Protein AF-A0A8J1JM68-F1 (afdb_monomer)

Structure (mmCIF, N/CA/C/O backbone):
data_AF-A0A8J1JM68-F1
#
_entry.id   AF-A0A8J1JM68-F1
#
loop_
_atom_site.group_PDB
_atom_site.id
_atom_site.type_symbol
_atom_site.label_atom_id
_atom_site.label_alt_id
_atom_site.label_comp_id
_atom_site.label_asym_id
_atom_site.label_entity_id
_atom_site.label_seq_id
_atom_site.pdbx_PDB_ins_code
_atom_site.Cartn_x
_atom_site.Cartn_y
_atom_site.Cartn_z
_atom_site.occupancy
_atom_site.B_iso_or_equiv
_atom_site.auth_seq_id
_atom_site.auth_comp_id
_atom_site.auth_asym_id
_atom_site.auth_atom_id
_atom_site.pdbx_PDB_model_num
ATOM 1 N N . MET A 1 1 ? 37.276 41.367 -34.168 1.00 34.41 1 MET A N 1
ATOM 2 C CA . MET A 1 1 ? 36.410 40.207 -34.480 1.00 34.41 1 MET A CA 1
ATOM 3 C C . MET A 1 1 ? 36.538 39.206 -33.337 1.00 34.41 1 MET A C 1
ATOM 5 O O . MET A 1 1 ? 37.478 39.345 -32.572 1.00 34.41 1 MET A O 1
ATOM 9 N N . GLU A 1 2 ? 35.587 38.279 -33.214 1.00 30.56 2 GLU A N 1
ATOM 10 C CA . GLU A 1 2 ? 35.645 37.039 -32.412 1.00 30.56 2 GLU A CA 1
ATOM 11 C C . GLU A 1 2 ? 36.206 37.086 -30.972 1.00 30.56 2 GLU A C 1
ATOM 13 O O . GLU A 1 2 ? 37.404 36.999 -30.726 1.00 30.56 2 GLU A O 1
ATOM 18 N N . LEU A 1 3 ? 35.290 37.050 -29.997 1.00 27.73 3 LEU A N 1
ATOM 19 C CA . LEU A 1 3 ? 35.532 36.457 -28.677 1.00 27.73 3 LEU A CA 1
ATOM 20 C C . LEU A 1 3 ? 34.772 35.124 -28.616 1.00 27.73 3 LEU A C 1
ATOM 22 O O . LEU A 1 3 ? 33.545 35.110 -28.499 1.00 27.73 3 LEU A O 1
ATOM 26 N N . SER A 1 4 ? 35.478 33.997 -28.736 1.00 30.62 4 SER A N 1
ATOM 27 C CA . SER A 1 4 ? 34.846 32.671 -28.769 1.00 30.62 4 SER A CA 1
ATOM 28 C C . SER A 1 4 ? 34.343 32.239 -27.387 1.00 30.62 4 SER A C 1
ATOM 30 O O . SER A 1 4 ? 35.092 32.262 -26.407 1.00 30.62 4 SER A O 1
ATOM 32 N N . LYS A 1 5 ? 33.095 31.765 -27.305 1.00 36.97 5 LYS A N 1
ATOM 33 C CA . LYS A 1 5 ? 32.506 31.235 -26.065 1.00 36.97 5 LYS A CA 1
ATOM 34 C C . LYS A 1 5 ? 33.021 29.820 -25.777 1.00 36.97 5 LYS A C 1
ATOM 36 O O . LYS A 1 5 ? 32.527 28.862 -26.368 1.00 36.97 5 LYS A O 1
ATOM 41 N N . LYS A 1 6 ? 33.935 29.659 -24.814 1.00 31.00 6 LYS A N 1
ATOM 42 C CA . LYS A 1 6 ? 34.198 28.339 -24.213 1.00 31.00 6 LYS A CA 1
ATOM 43 C C . LYS A 1 6 ? 32.986 27.912 -23.376 1.00 31.00 6 LYS A C 1
ATOM 45 O O . LYS A 1 6 ? 32.763 28.451 -22.296 1.00 31.00 6 LYS A O 1
ATOM 50 N N . ARG A 1 7 ? 32.205 26.947 -23.872 1.00 34.69 7 ARG A N 1
ATOM 51 C CA . ARG A 1 7 ? 31.270 26.171 -23.042 1.00 34.69 7 ARG A CA 1
ATOM 52 C C . ARG A 1 7 ? 32.082 25.163 -22.227 1.00 34.69 7 ARG A C 1
ATOM 54 O O . ARG A 1 7 ? 32.843 24.399 -22.809 1.00 34.69 7 ARG A O 1
ATOM 61 N N . SER A 1 8 ? 31.900 25.139 -20.911 1.00 31.80 8 SER A N 1
ATOM 62 C CA . SER A 1 8 ? 32.364 24.037 -20.067 1.00 31.80 8 SER A CA 1
ATOM 63 C C . SER A 1 8 ? 31.453 22.826 -20.276 1.00 31.80 8 SER A C 1
ATOM 65 O O . SER A 1 8 ? 30.280 22.870 -19.900 1.00 31.80 8 SER A O 1
ATOM 67 N N . LEU A 1 9 ? 31.978 21.766 -20.887 1.00 33.72 9 LEU A N 1
ATOM 68 C CA . LEU A 1 9 ? 31.332 20.452 -20.901 1.00 33.72 9 LEU A CA 1
ATOM 69 C C . LEU A 1 9 ? 31.456 19.794 -19.518 1.00 33.72 9 LEU A C 1
ATOM 71 O O . LEU A 1 9 ? 32.364 20.111 -18.749 1.00 33.72 9 LEU A O 1
ATOM 75 N N . SER A 1 10 ? 30.530 18.894 -19.188 1.00 36.53 10 SER A N 1
ATOM 76 C CA . SER A 1 10 ? 30.582 18.119 -17.946 1.00 36.53 10 SER A CA 1
ATOM 77 C C . SER A 1 10 ? 31.661 17.024 -18.019 1.00 36.53 10 SER A C 1
ATOM 79 O O . SER A 1 10 ? 31.859 16.456 -19.097 1.00 36.53 10 SER A O 1
ATOM 81 N N . PRO A 1 11 ? 32.305 16.642 -16.893 1.00 36.22 11 PRO A N 1
ATOM 82 C CA . PRO A 1 11 ? 33.374 15.630 -16.881 1.00 36.22 11 PRO A CA 1
ATOM 83 C C . PRO A 1 11 ? 32.988 14.252 -17.446 1.00 36.22 11 PRO A C 1
ATOM 85 O O . PRO A 1 11 ? 33.855 13.460 -17.796 1.00 36.22 11 PRO A O 1
ATOM 88 N N . SER A 1 12 ? 31.690 13.963 -17.558 1.00 46.84 12 SER A N 1
ATOM 89 C CA . SER A 1 12 ? 31.149 12.742 -18.161 1.00 46.84 12 SER A CA 1
ATOM 90 C C . SER A 1 12 ? 31.400 12.606 -19.670 1.00 46.84 12 SER A C 1
ATOM 92 O O . SER A 1 12 ? 31.451 11.482 -20.165 1.00 46.84 12 SER A O 1
ATOM 94 N N . GLY A 1 13 ? 31.555 13.713 -20.408 1.00 38.09 13 GLY A N 1
ATOM 95 C CA . GLY A 1 13 ? 31.673 13.683 -21.872 1.00 38.09 13 GLY A CA 1
ATOM 96 C C . GLY A 1 13 ? 33.022 13.151 -22.360 1.00 38.09 13 GLY A C 1
ATOM 97 O O . GLY A 1 13 ? 33.080 12.185 -23.117 1.00 38.09 13 GLY A O 1
ATOM 98 N N . GLU A 1 14 ? 34.118 13.744 -21.882 1.00 40.75 14 GLU A N 1
ATOM 99 C CA . GLU A 1 14 ? 35.478 13.436 -22.358 1.00 40.75 14 GLU A CA 1
ATOM 100 C C . GLU A 1 14 ? 35.908 11.988 -22.062 1.00 40.75 14 GLU A C 1
ATOM 102 O O . GLU A 1 14 ? 36.698 11.407 -22.807 1.00 40.75 14 GLU A O 1
ATOM 107 N N . VAL A 1 15 ? 35.359 11.372 -21.009 1.00 41.03 15 VAL A N 1
ATOM 108 C CA . VAL A 1 15 ? 35.621 9.967 -20.655 1.00 41.03 15 VAL A CA 1
ATOM 109 C C . VAL A 1 15 ? 35.006 9.006 -21.680 1.00 41.03 15 VAL A C 1
ATOM 111 O O . VAL A 1 15 ? 35.623 7.997 -22.022 1.00 41.03 15 VAL A O 1
ATOM 114 N N . LEU A 1 16 ? 33.815 9.322 -22.198 1.00 41.31 16 LEU A N 1
ATOM 115 C CA . LEU A 1 16 ? 33.038 8.438 -23.072 1.00 41.31 16 LEU A CA 1
ATOM 116 C C . LEU A 1 16 ? 33.595 8.342 -24.497 1.00 41.31 16 LEU A C 1
ATOM 118 O O . LEU A 1 16 ? 33.501 7.278 -25.106 1.00 41.31 16 LEU A O 1
ATOM 122 N N . ASP A 1 17 ? 34.198 9.412 -25.017 1.00 41.56 17 ASP A N 1
ATOM 123 C CA . ASP A 1 17 ? 34.850 9.381 -26.332 1.00 41.56 17 ASP A CA 1
ATOM 124 C C . ASP A 1 17 ? 36.299 8.884 -26.248 1.00 41.56 17 ASP A C 1
ATOM 126 O O . ASP A 1 17 ? 36.725 8.091 -27.090 1.00 41.56 17 ASP A O 1
ATOM 130 N N . ARG A 1 18 ? 37.032 9.216 -25.176 1.00 40.16 18 ARG A N 1
ATOM 131 C CA . ARG A 1 18 ? 38.382 8.674 -24.941 1.00 40.16 18 ARG A CA 1
ATOM 132 C C . ARG A 1 18 ? 38.364 7.153 -24.745 1.00 40.16 18 ARG A C 1
ATOM 134 O O . ARG A 1 18 ? 39.246 6.463 -25.243 1.00 40.16 18 ARG A O 1
ATOM 141 N N . ALA A 1 19 ? 37.332 6.605 -24.100 1.00 40.00 19 ALA A N 1
ATOM 142 C CA . ALA A 1 19 ? 37.150 5.157 -23.968 1.00 40.00 19 ALA A CA 1
ATOM 143 C C . ALA A 1 19 ? 36.856 4.427 -25.299 1.00 40.00 19 ALA A C 1
ATOM 145 O O . ALA A 1 19 ? 36.976 3.202 -25.348 1.00 40.00 19 ALA A O 1
ATOM 146 N N . LYS A 1 20 ? 36.478 5.147 -26.369 1.00 43.84 20 LYS A N 1
ATOM 147 C CA . LYS A 1 20 ? 36.274 4.568 -27.707 1.00 43.84 20 LYS A CA 1
ATOM 148 C C . LYS A 1 20 ? 37.578 4.517 -28.500 1.00 43.84 20 LYS A C 1
ATOM 150 O O . LYS A 1 20 ? 37.916 3.448 -28.995 1.00 43.84 20 LYS A O 1
ATOM 155 N N . SER A 1 21 ? 38.342 5.614 -28.563 1.00 42.78 21 SER A N 1
ATOM 156 C CA . SER A 1 21 ? 39.571 5.662 -29.377 1.00 42.78 21 SER A CA 1
ATOM 157 C C . SER A 1 21 ? 40.635 4.657 -28.916 1.00 42.78 21 SER A C 1
ATOM 159 O O . SER A 1 21 ? 41.275 4.013 -29.738 1.00 42.78 21 SER A O 1
ATOM 161 N N . PHE A 1 22 ? 40.777 4.440 -27.603 1.00 41.09 22 PHE A N 1
ATOM 162 C CA . PHE A 1 22 ? 41.753 3.484 -27.054 1.00 41.09 22 PHE A CA 1
ATOM 163 C C . PHE A 1 22 ? 41.473 2.004 -27.387 1.00 41.09 22 PHE A C 1
ATOM 165 O O . PHE A 1 22 ? 42.316 1.156 -27.101 1.00 41.09 22 PHE A O 1
ATOM 172 N N . ARG A 1 23 ? 40.321 1.664 -27.985 1.00 46.53 23 ARG A N 1
ATOM 173 C CA . ARG A 1 23 ? 40.004 0.285 -28.401 1.00 46.53 23 ARG A CA 1
ATOM 174 C C . ARG A 1 23 ? 40.509 -0.094 -29.793 1.00 46.53 23 ARG A C 1
ATOM 176 O O . ARG A 1 23 ? 40.486 -1.280 -30.108 1.00 46.53 23 ARG A O 1
ATOM 183 N N . GLU A 1 24 ? 40.946 0.866 -30.604 1.00 50.75 24 GLU A N 1
ATOM 184 C CA . GLU A 1 24 ? 41.305 0.619 -32.010 1.00 50.75 24 GLU A CA 1
ATOM 185 C C . GLU A 1 24 ? 42.816 0.401 -32.227 1.00 50.75 24 GLU A C 1
ATOM 187 O O . GLU A 1 24 ? 43.200 -0.187 -33.235 1.00 50.75 24 GLU A O 1
ATOM 192 N N . GLU A 1 25 ? 43.676 0.800 -31.278 1.00 48.47 25 GLU A N 1
ATOM 193 C CA . GLU A 1 25 ? 45.142 0.780 -31.459 1.00 48.47 25 GLU A CA 1
ATOM 194 C C . GLU A 1 25 ? 45.855 -0.492 -30.945 1.00 48.47 25 GLU A C 1
ATOM 196 O O . GLU A 1 25 ? 46.865 -0.889 -31.522 1.00 48.47 25 GLU A O 1
ATOM 201 N N . GLU A 1 26 ? 45.351 -1.178 -29.906 1.00 52.53 26 GLU A N 1
ATOM 202 C CA . GLU A 1 26 ? 45.971 -2.413 -29.376 1.00 52.53 26 GLU A CA 1
ATOM 203 C C . GLU A 1 26 ? 44.945 -3.511 -28.993 1.00 52.53 26 GLU A C 1
ATOM 205 O O . GLU A 1 26 ? 44.492 -3.580 -27.843 1.00 52.53 26 GLU A O 1
ATOM 210 N N . PRO A 1 27 ? 44.609 -4.439 -29.915 1.00 51.12 27 PRO A N 1
ATOM 211 C CA . PRO A 1 27 ? 43.614 -5.491 -29.667 1.00 51.12 27 PRO A CA 1
ATOM 212 C C . PRO A 1 27 ? 44.109 -6.673 -28.808 1.00 51.12 27 PRO A C 1
ATOM 214 O O . PRO A 1 27 ? 43.288 -7.465 -28.358 1.00 51.12 27 PRO A O 1
ATOM 217 N N . ASN A 1 28 ? 45.422 -6.801 -28.564 1.00 51.03 28 ASN A N 1
ATOM 218 C CA . ASN A 1 28 ? 46.037 -7.946 -27.863 1.00 51.03 28 ASN A CA 1
ATOM 219 C C . ASN A 1 28 ? 46.548 -7.635 -26.437 1.00 51.03 28 ASN A C 1
ATOM 221 O O . ASN A 1 28 ? 47.227 -8.472 -25.839 1.00 51.03 28 ASN A O 1
ATOM 225 N N . LYS A 1 29 ? 46.255 -6.456 -25.873 1.00 52.03 29 LYS A N 1
ATOM 226 C CA . LYS A 1 29 ? 46.596 -6.138 -24.473 1.00 52.03 29 LYS A CA 1
ATOM 227 C C . LYS A 1 29 ? 45.585 -6.779 -23.515 1.00 52.03 29 LYS A C 1
ATOM 229 O O . LYS A 1 29 ? 44.379 -6.665 -23.733 1.00 52.03 29 LYS A O 1
ATOM 234 N N . ASP A 1 30 ? 46.052 -7.380 -22.418 1.00 57.25 30 ASP A N 1
ATOM 235 C CA . ASP A 1 30 ? 45.157 -7.778 -21.324 1.00 57.25 30 ASP A CA 1
ATOM 236 C C . ASP A 1 30 ? 44.741 -6.546 -20.507 1.00 57.25 30 ASP A C 1
ATOM 238 O O . ASP A 1 30 ? 45.384 -6.127 -19.541 1.00 57.25 30 ASP A O 1
ATOM 242 N N . TRP A 1 31 ? 43.626 -5.955 -20.923 1.00 53.69 31 TRP A N 1
ATOM 243 C CA . TRP A 1 31 ? 43.023 -4.799 -20.273 1.00 53.69 31 TRP A CA 1
ATOM 244 C C . TRP A 1 31 ? 42.438 -5.100 -18.882 1.00 53.69 31 TRP A C 1
ATOM 246 O O . TRP A 1 31 ? 42.029 -4.156 -18.206 1.00 53.69 31 TRP A O 1
ATOM 256 N N . SER A 1 32 ? 42.391 -6.362 -18.426 1.00 49.78 32 SER A N 1
ATOM 257 C CA . SER A 1 32 ? 41.919 -6.691 -17.074 1.00 49.78 32 SER A CA 1
ATOM 258 C C . SER A 1 32 ? 42.922 -6.244 -16.004 1.00 49.78 32 SER A C 1
ATOM 260 O O . SER A 1 32 ? 42.560 -5.452 -15.135 1.00 49.78 32 SER A O 1
ATOM 262 N N . GLN A 1 33 ? 44.198 -6.631 -16.127 1.00 49.81 33 GLN A N 1
ATOM 263 C CA . GLN A 1 33 ? 45.254 -6.251 -15.179 1.00 49.81 33 GLN A CA 1
ATOM 264 C C . GLN A 1 33 ? 45.482 -4.735 -15.131 1.00 49.81 33 GLN A C 1
ATOM 266 O O . GLN A 1 33 ? 45.579 -4.159 -14.046 1.00 49.81 33 GLN A O 1
ATOM 271 N N . VAL A 1 34 ? 45.506 -4.075 -16.297 1.00 52.59 34 VAL A N 1
ATOM 272 C CA . VAL A 1 34 ? 45.654 -2.611 -16.391 1.00 52.59 34 VAL A CA 1
ATOM 273 C C . VAL A 1 34 ? 44.511 -1.910 -15.652 1.00 52.59 34 VAL A C 1
ATOM 275 O O . VAL A 1 34 ? 44.743 -0.999 -14.861 1.00 52.59 34 VAL A O 1
ATOM 278 N N . ARG A 1 35 ? 43.271 -2.377 -15.852 1.00 51.91 35 ARG A N 1
ATOM 279 C CA . ARG A 1 35 ? 42.089 -1.811 -15.196 1.00 51.91 35 ARG A CA 1
ATOM 280 C C . ARG A 1 35 ? 42.085 -2.055 -13.686 1.00 51.91 35 ARG A C 1
ATOM 282 O O . ARG A 1 35 ? 41.678 -1.157 -12.960 1.00 51.91 35 ARG A O 1
ATOM 289 N N . SER A 1 36 ? 42.562 -3.203 -13.201 1.00 51.00 36 SER A N 1
ATOM 290 C CA . SER A 1 36 ? 42.725 -3.445 -11.759 1.00 51.00 36 SER A CA 1
ATOM 291 C C . SER A 1 36 ? 43.700 -2.452 -11.116 1.00 51.00 36 SER A C 1
ATOM 293 O O . SER A 1 36 ? 43.362 -1.849 -10.102 1.00 51.00 36 SER A O 1
ATOM 295 N N . GLN A 1 37 ? 44.858 -2.194 -11.735 1.00 49.19 37 GLN A N 1
ATOM 296 C CA . GLN A 1 37 ? 45.831 -1.225 -11.205 1.00 49.19 37 GLN A CA 1
ATOM 297 C C . GLN A 1 37 ? 45.323 0.230 -11.264 1.00 49.19 37 GLN A C 1
ATOM 299 O O . GLN A 1 37 ? 45.579 1.015 -10.346 1.00 49.19 37 GLN A O 1
ATOM 304 N N . GLU A 1 38 ? 44.552 0.601 -12.294 1.00 51.16 38 GLU A N 1
ATOM 305 C CA . GLU A 1 38 ? 43.854 1.899 -12.342 1.00 51.16 38 GLU A CA 1
ATOM 306 C C . GLU A 1 38 ? 42.727 2.029 -11.299 1.00 51.16 38 GLU A C 1
ATOM 308 O O . GLU A 1 38 ? 42.410 3.147 -10.888 1.00 51.16 38 GLU A O 1
ATOM 313 N N . ILE A 1 39 ? 42.116 0.919 -10.868 1.00 53.41 39 ILE A N 1
ATOM 314 C CA . ILE A 1 39 ? 41.112 0.905 -9.793 1.00 53.41 39 ILE A CA 1
ATOM 315 C C . ILE A 1 39 ? 41.795 1.093 -8.436 1.00 53.41 39 ILE A C 1
ATOM 317 O O . ILE A 1 39 ? 41.465 2.050 -7.743 1.00 53.41 39 ILE A O 1
ATOM 321 N N . GLU A 1 40 ? 42.798 0.278 -8.091 1.00 58.00 40 GLU A N 1
ATOM 322 C CA . GLU A 1 40 ? 43.514 0.372 -6.804 1.00 58.00 40 GLU A CA 1
ATOM 323 C C . GLU A 1 40 ? 44.103 1.777 -6.568 1.00 58.00 40 GLU A C 1
ATOM 325 O O . GLU A 1 40 ? 43.973 2.358 -5.487 1.00 58.00 40 GLU A O 1
ATOM 330 N N . THR A 1 41 ? 44.703 2.375 -7.604 1.00 55.06 41 THR A N 1
ATOM 331 C CA . THR A 1 41 ? 45.259 3.737 -7.521 1.00 55.06 41 THR A CA 1
ATOM 332 C C . THR A 1 41 ? 44.186 4.828 -7.422 1.00 55.06 41 THR A C 1
ATOM 334 O O . THR A 1 41 ? 44.408 5.834 -6.742 1.00 55.06 41 THR A O 1
ATOM 337 N N . ARG A 1 42 ? 43.001 4.635 -8.021 1.00 56.19 42 ARG A N 1
ATOM 338 C CA . ARG A 1 42 ? 41.846 5.535 -7.845 1.00 56.19 42 ARG A CA 1
ATOM 339 C C . ARG A 1 42 ? 41.192 5.404 -6.476 1.00 56.19 42 ARG A C 1
ATOM 341 O O . ARG A 1 42 ? 40.813 6.421 -5.903 1.00 56.19 42 ARG A O 1
ATOM 348 N N . GLU A 1 43 ? 41.068 4.197 -5.937 1.00 55.00 43 GLU A N 1
ATOM 349 C CA . GLU A 1 43 ? 40.499 3.970 -4.606 1.00 55.00 43 GLU A CA 1
ATOM 350 C C . GLU A 1 43 ? 41.371 4.611 -3.521 1.00 55.00 43 GLU A C 1
ATOM 352 O O . GLU A 1 43 ? 40.854 5.350 -2.681 1.00 55.00 43 GLU A O 1
ATOM 357 N N . ALA A 1 44 ? 42.696 4.452 -3.604 1.00 55.91 44 ALA A N 1
ATOM 358 C CA . ALA A 1 44 ? 43.639 5.123 -2.709 1.00 55.91 44 ALA A CA 1
ATOM 359 C C . ALA A 1 44 ? 43.555 6.665 -2.786 1.00 55.91 44 ALA A C 1
ATOM 361 O O . ALA A 1 44 ? 43.617 7.346 -1.756 1.00 55.91 44 ALA A O 1
ATOM 362 N N . ALA A 1 45 ? 43.380 7.230 -3.987 1.00 54.19 45 ALA A N 1
ATOM 363 C CA . ALA A 1 45 ? 43.200 8.671 -4.175 1.00 54.19 45 ALA A CA 1
ATOM 364 C C . ALA A 1 45 ? 41.861 9.167 -3.592 1.00 54.19 45 ALA A C 1
ATOM 366 O O . ALA A 1 45 ? 41.843 10.113 -2.799 1.00 54.19 45 ALA A O 1
ATOM 367 N N . ASN A 1 46 ? 40.758 8.485 -3.915 1.00 59.56 46 ASN A N 1
ATOM 368 C CA . ASN A 1 46 ? 39.415 8.823 -3.440 1.00 59.56 46 ASN A CA 1
ATOM 369 C C . ASN A 1 46 ? 39.311 8.737 -1.909 1.00 59.56 46 ASN A C 1
ATOM 371 O O . ASN A 1 46 ? 38.721 9.622 -1.292 1.00 59.56 46 ASN A O 1
ATOM 375 N N . GLN A 1 47 ? 39.922 7.732 -1.269 1.00 55.72 47 GLN A N 1
ATOM 376 C CA . GLN A 1 47 ? 39.950 7.626 0.196 1.00 55.72 47 GLN A CA 1
ATOM 377 C C . GLN A 1 47 ? 40.683 8.811 0.848 1.00 55.72 47 GLN A C 1
ATOM 379 O O . GLN A 1 47 ? 40.208 9.356 1.848 1.00 55.72 47 GLN A O 1
ATOM 384 N N . GLN A 1 48 ? 41.801 9.273 0.270 1.00 55.31 48 GLN A N 1
ATOM 385 C CA . GLN A 1 48 ? 42.485 10.471 0.770 1.00 55.31 48 GLN A CA 1
ATOM 386 C C . GLN A 1 48 ? 41.664 11.755 0.598 1.00 55.31 48 GLN A C 1
ATOM 388 O O . GLN A 1 48 ? 41.787 12.656 1.429 1.00 55.31 48 GLN A O 1
ATOM 393 N N . GLU A 1 49 ? 40.880 11.886 -0.472 1.00 57.94 49 GLU A N 1
ATOM 394 C CA . GLU A 1 49 ? 40.064 13.081 -0.720 1.00 57.94 49 GLU A CA 1
ATOM 395 C C . GLU A 1 49 ? 38.763 13.081 0.104 1.00 57.94 49 GLU A C 1
ATOM 397 O O . GLU A 1 49 ? 38.404 14.116 0.675 1.00 57.94 49 GLU A O 1
ATOM 402 N N . SER A 1 50 ? 38.138 11.912 0.292 1.00 54.00 50 SER A N 1
ATOM 403 C CA . SER A 1 50 ? 36.990 11.707 1.193 1.00 54.00 50 SER A CA 1
ATOM 404 C C . SER A 1 50 ? 37.349 12.051 2.641 1.00 54.00 50 SER A C 1
ATOM 406 O O . SER A 1 50 ? 36.696 12.879 3.268 1.00 54.00 50 SER A O 1
ATOM 408 N N . CYS A 1 51 ? 38.464 11.524 3.157 1.00 55.94 51 CYS A N 1
ATOM 409 C CA . CYS A 1 51 ? 38.922 11.824 4.518 1.00 55.94 51 CYS A CA 1
ATOM 410 C C . CYS A 1 51 ? 39.193 13.334 4.727 1.00 55.94 51 CYS A C 1
ATOM 412 O O . CYS A 1 51 ? 38.838 13.910 5.758 1.00 55.94 51 CYS A O 1
ATOM 414 N N . LYS A 1 52 ? 39.742 14.026 3.715 1.00 57.12 52 LYS A N 1
ATOM 415 C CA . LYS A 1 52 ? 39.962 15.488 3.751 1.00 57.12 52 LYS A CA 1
ATOM 416 C C . LYS A 1 52 ? 38.660 16.298 3.692 1.00 57.12 52 LYS A C 1
ATOM 418 O O . LYS A 1 52 ? 38.622 17.395 4.252 1.00 57.12 52 LYS A O 1
ATOM 423 N N . THR A 1 53 ? 37.611 15.798 3.035 1.00 60.41 53 THR A N 1
ATOM 424 C CA . THR A 1 53 ? 36.295 16.460 2.989 1.00 60.41 53 THR A CA 1
ATOM 425 C C . THR A 1 53 ? 35.492 16.207 4.263 1.00 60.41 53 THR A C 1
ATOM 427 O O . THR A 1 53 ? 35.053 17.172 4.883 1.00 60.41 53 THR A O 1
ATOM 430 N N . GLU A 1 54 ? 35.420 14.970 4.757 1.00 60.56 54 GLU A N 1
ATOM 431 C CA . GLU A 1 54 ? 34.783 14.639 6.043 1.00 60.56 54 GLU A CA 1
ATOM 432 C C . GLU A 1 54 ? 35.367 15.449 7.209 1.00 60.56 54 GLU A C 1
ATOM 434 O O . GLU A 1 54 ? 34.628 16.030 8.010 1.00 60.56 54 GLU A O 1
ATOM 439 N N . GLN A 1 55 ? 36.698 15.566 7.284 1.00 56.47 55 GLN A N 1
ATOM 440 C CA . GLN A 1 55 ? 37.362 16.352 8.326 1.00 56.47 55 GLN A CA 1
ATOM 441 C C . GLN A 1 55 ? 37.022 17.852 8.236 1.00 56.47 55 GLN A C 1
ATOM 443 O O . GLN A 1 55 ? 37.014 18.550 9.254 1.00 56.47 55 GLN A O 1
ATOM 448 N N . LYS A 1 56 ? 36.722 18.365 7.038 1.00 62.84 56 LYS A N 1
ATOM 449 C CA . LYS A 1 56 ? 36.320 19.759 6.803 1.00 62.84 56 LYS A CA 1
ATOM 450 C C . LYS A 1 56 ? 34.854 19.986 7.183 1.00 62.84 56 LYS A C 1
ATOM 452 O O . LYS A 1 56 ? 34.558 20.947 7.894 1.00 62.84 56 LYS A O 1
ATOM 457 N N . ASP A 1 57 ? 33.973 19.067 6.805 1.00 66.38 57 ASP A N 1
ATOM 458 C CA . ASP A 1 57 ? 32.535 19.145 7.074 1.00 66.38 57 ASP A CA 1
ATOM 459 C C . ASP A 1 57 ? 32.214 18.952 8.563 1.00 66.38 57 ASP A C 1
ATOM 461 O O . ASP A 1 57 ? 31.387 19.679 9.114 1.00 66.38 57 ASP A O 1
ATOM 465 N N . GLN A 1 58 ? 32.935 18.076 9.274 1.00 57.12 58 GLN A N 1
ATOM 466 C CA . GLN A 1 58 ? 32.840 17.995 10.739 1.00 57.12 58 GLN A CA 1
ATOM 467 C C . GLN A 1 58 ? 33.186 19.336 11.413 1.00 57.12 58 GLN A C 1
ATOM 469 O O . GLN A 1 58 ? 32.514 19.746 12.362 1.00 57.12 58 GLN A O 1
ATOM 474 N N . ASN A 1 59 ? 34.188 20.062 10.904 1.00 63.66 59 ASN A N 1
ATOM 475 C CA . ASN A 1 59 ? 34.563 21.379 11.424 1.00 63.66 59 ASN A CA 1
ATOM 476 C C . ASN A 1 59 ? 33.524 22.473 11.097 1.00 63.66 59 ASN A C 1
ATOM 478 O O . ASN A 1 59 ? 33.306 23.362 11.923 1.00 63.66 59 ASN A O 1
ATOM 482 N N . GLU A 1 60 ? 32.844 22.407 9.949 1.00 67.31 60 GLU A N 1
ATOM 483 C CA . GLU A 1 60 ? 31.674 23.252 9.641 1.00 67.31 60 GLU A CA 1
ATOM 484 C C . GLU A 1 60 ? 30.494 22.957 10.588 1.00 67.31 60 GLU A C 1
ATOM 486 O O . GLU A 1 60 ? 29.910 23.878 11.162 1.00 67.31 60 GLU A O 1
ATOM 491 N N . ILE A 1 61 ? 30.178 21.679 10.826 1.00 68.62 61 ILE A N 1
ATOM 492 C CA . ILE A 1 61 ? 29.086 21.249 11.718 1.00 68.62 61 ILE A CA 1
ATOM 493 C C . ILE A 1 61 ? 29.338 21.698 13.167 1.00 68.62 61 ILE A C 1
ATOM 495 O O . ILE A 1 61 ? 28.429 22.207 13.825 1.00 68.62 61 ILE A O 1
ATOM 499 N N . ILE A 1 62 ? 30.575 21.574 13.664 1.00 69.12 62 ILE A N 1
ATOM 500 C CA . ILE A 1 62 ? 30.957 22.038 15.010 1.00 69.12 62 ILE A CA 1
ATOM 501 C C . ILE A 1 62 ? 30.846 23.568 15.129 1.00 69.12 62 ILE A C 1
ATOM 503 O O . ILE A 1 62 ? 30.445 24.070 16.182 1.00 69.12 62 ILE A O 1
ATOM 507 N N . LYS A 1 63 ? 31.151 24.327 14.065 1.00 70.50 63 LYS A N 1
ATOM 508 C CA . LYS A 1 63 ? 30.921 25.782 14.043 1.00 70.50 63 LYS A CA 1
ATOM 509 C C . LYS A 1 63 ? 29.431 26.123 14.076 1.00 70.50 63 LYS A C 1
ATOM 511 O O . LYS A 1 63 ? 29.053 26.965 14.885 1.00 70.50 63 LYS A O 1
ATOM 516 N N . ARG A 1 64 ? 28.601 25.461 13.257 1.00 68.94 64 ARG A N 1
ATOM 517 C CA . ARG A 1 64 ? 27.149 25.717 13.192 1.00 68.94 64 ARG A CA 1
ATOM 518 C C . ARG A 1 64 ? 26.437 25.438 14.511 1.00 68.94 64 ARG A C 1
ATOM 520 O O . ARG A 1 64 ? 25.743 26.324 15.005 1.00 68.94 64 ARG A O 1
ATOM 527 N N . ARG A 1 65 ? 26.721 24.305 15.164 1.00 66.94 65 ARG A N 1
ATOM 528 C CA . ARG A 1 65 ? 26.182 24.020 16.509 1.00 66.94 65 ARG A CA 1
ATOM 529 C C . ARG A 1 65 ? 26.538 25.117 17.519 1.00 66.94 65 ARG A C 1
ATOM 531 O O . ARG A 1 65 ? 25.674 25.571 18.256 1.00 66.94 65 ARG A O 1
ATOM 538 N N . ARG A 1 66 ? 27.773 25.633 17.486 1.00 64.25 66 ARG A N 1
ATOM 539 C CA . ARG A 1 66 ? 28.225 26.735 18.362 1.00 64.25 66 ARG A CA 1
ATOM 540 C C . ARG A 1 66 ? 27.621 28.112 18.040 1.00 64.25 66 ARG A C 1
ATOM 542 O O . ARG A 1 66 ? 27.778 29.023 18.859 1.00 64.25 66 ARG A O 1
ATOM 549 N N . SER A 1 67 ? 26.974 28.302 16.887 1.00 65.38 67 SER A N 1
ATOM 550 C CA . SER A 1 67 ? 26.101 29.460 16.625 1.00 65.38 67 SER A CA 1
ATOM 551 C C . SER A 1 67 ? 24.656 29.181 17.046 1.00 65.38 67 SER A C 1
ATOM 553 O O . SER A 1 67 ? 24.096 29.978 17.793 1.00 65.38 67 SER A O 1
ATOM 555 N N . GLU A 1 68 ? 24.105 28.021 16.681 1.00 68.31 68 GLU A N 1
ATOM 556 C CA . GLU A 1 68 ? 22.736 27.590 17.013 1.00 68.31 68 GLU A CA 1
ATOM 557 C C . GLU A 1 68 ? 22.499 27.555 18.539 1.00 68.31 68 GLU A C 1
ATOM 559 O O . GLU A 1 68 ? 21.482 28.038 19.038 1.00 68.31 68 GLU A O 1
ATOM 564 N N . GLU A 1 69 ? 23.474 27.068 19.316 1.00 68.00 69 GLU A N 1
ATOM 565 C CA . GLU A 1 69 ? 23.439 27.078 20.785 1.00 68.00 69 GLU A CA 1
ATOM 566 C C . GLU A 1 69 ? 23.304 28.505 21.347 1.00 68.00 69 GLU A C 1
ATOM 568 O O . GLU A 1 69 ? 22.476 28.741 22.235 1.00 68.00 69 GLU A O 1
ATOM 573 N N . LYS A 1 70 ? 24.064 29.465 20.795 1.00 65.94 70 LYS A N 1
ATOM 574 C CA . LYS A 1 70 ? 24.068 30.881 21.211 1.00 65.94 70 LYS A CA 1
ATOM 575 C C . LYS A 1 70 ? 22.792 31.614 20.814 1.00 65.94 70 LYS A C 1
ATOM 577 O O . LYS A 1 70 ? 22.307 32.440 21.587 1.00 65.94 70 LYS A O 1
ATOM 582 N N . GLU A 1 71 ? 22.240 31.313 19.643 1.00 65.06 71 GLU A N 1
ATOM 583 C CA . GLU A 1 71 ? 20.931 31.827 19.241 1.00 65.06 71 GLU A CA 1
ATOM 584 C C . GLU A 1 71 ? 19.848 31.285 20.179 1.00 65.06 71 GLU A C 1
ATOM 586 O O . GLU A 1 71 ? 19.108 32.080 20.756 1.00 65.06 71 GLU A O 1
ATOM 591 N N . SER A 1 72 ? 19.861 29.983 20.499 1.00 60.44 72 SER A N 1
ATOM 592 C CA . SER A 1 72 ? 18.910 29.400 21.458 1.00 60.44 72 SER A CA 1
ATOM 593 C C . SER A 1 72 ? 19.005 30.016 22.863 1.00 60.44 72 SER A C 1
ATOM 595 O O . SER A 1 72 ? 17.993 30.130 23.555 1.00 60.44 72 SER A O 1
ATOM 597 N N . GLU A 1 73 ? 20.197 30.426 23.320 1.00 65.94 73 GLU A N 1
ATOM 598 C CA . GLU A 1 73 ? 20.339 31.162 24.582 1.00 65.94 73 GLU A CA 1
ATOM 599 C C . GLU A 1 73 ? 19.710 32.558 24.515 1.00 65.94 73 GLU A C 1
ATOM 601 O O . GLU A 1 73 ? 19.065 32.986 25.476 1.00 65.94 73 GLU A O 1
ATOM 606 N N . ASN A 1 74 ? 19.891 33.278 23.407 1.00 60.78 74 ASN A N 1
ATOM 607 C CA . ASN A 1 74 ? 19.314 34.609 23.219 1.00 60.78 74 ASN A CA 1
ATOM 608 C C . ASN A 1 74 ? 17.786 34.551 23.053 1.00 60.78 74 ASN A C 1
ATOM 610 O O . ASN A 1 74 ? 17.077 35.394 23.609 1.00 60.78 74 ASN A O 1
ATOM 614 N N . GLU A 1 75 ? 17.256 33.527 22.384 1.00 61.28 75 GLU A N 1
ATOM 615 C CA . GLU A 1 75 ? 15.815 33.260 22.306 1.00 61.28 75 GLU A CA 1
ATOM 616 C C . GLU A 1 75 ? 15.214 32.920 23.676 1.00 61.28 75 GLU A C 1
ATOM 618 O O . GLU A 1 75 ? 14.169 33.456 24.047 1.00 61.28 75 GLU A O 1
ATOM 623 N N . LYS A 1 76 ? 15.894 32.105 24.496 1.00 64.88 76 LYS A N 1
ATOM 624 C CA . LYS A 1 76 ? 15.464 31.835 25.881 1.00 64.88 76 LYS A CA 1
ATOM 625 C C . LYS A 1 76 ? 15.433 33.125 26.712 1.00 64.88 76 LYS A C 1
ATOM 627 O O . LYS A 1 76 ? 14.414 33.419 27.336 1.00 64.88 76 LYS A O 1
ATOM 632 N N . LYS A 1 77 ? 16.491 33.945 26.648 1.00 61.94 77 LYS A N 1
ATOM 633 C CA . LYS A 1 77 ? 16.595 35.235 27.365 1.00 61.94 77 LYS A CA 1
ATOM 634 C C . LYS A 1 77 ? 15.540 36.257 26.913 1.00 61.94 77 LYS A C 1
ATOM 636 O O . LYS A 1 77 ? 15.033 37.019 27.737 1.00 61.94 77 LYS A O 1
ATOM 641 N N . THR A 1 78 ? 15.171 36.288 25.632 1.00 57.72 78 THR A N 1
ATOM 642 C CA . THR A 1 78 ? 14.103 37.176 25.126 1.00 57.72 78 THR A CA 1
ATOM 643 C C . THR A 1 78 ? 12.703 36.649 25.454 1.00 57.72 78 THR A C 1
ATOM 645 O O . THR A 1 78 ? 11.859 37.426 25.903 1.00 57.72 78 THR A O 1
ATOM 648 N N . SER A 1 79 ? 12.468 35.338 25.346 1.00 62.66 79 SER A N 1
ATOM 649 C CA . SER A 1 79 ? 11.213 34.678 25.743 1.00 62.66 79 SER A CA 1
ATOM 650 C C . SER A 1 79 ? 10.911 34.835 27.239 1.00 62.66 79 SER A C 1
ATOM 652 O O . SER A 1 79 ? 9.776 35.126 27.625 1.00 62.66 79 SER A O 1
ATOM 654 N N . GLU A 1 80 ? 11.927 34.733 28.100 1.00 65.75 80 GLU A N 1
ATOM 655 C CA . GLU A 1 80 ? 11.777 34.933 29.544 1.00 65.75 80 GLU A CA 1
ATOM 656 C C . GLU A 1 80 ? 11.452 36.393 29.897 1.00 65.75 80 GLU A C 1
ATOM 658 O O . GLU A 1 80 ? 10.484 36.651 30.616 1.00 65.75 80 GLU A O 1
ATOM 663 N N . ASN A 1 81 ? 12.146 37.364 29.291 1.00 59.66 81 ASN A N 1
ATOM 664 C CA . ASN A 1 81 ? 11.780 38.782 29.396 1.00 59.66 81 ASN A CA 1
ATOM 665 C C . ASN A 1 81 ? 10.352 39.065 28.881 1.00 59.66 81 ASN A C 1
ATOM 667 O O . ASN A 1 81 ? 9.630 39.879 29.463 1.00 59.66 81 ASN A O 1
ATOM 671 N N . GLY A 1 82 ? 9.910 38.365 27.831 1.00 60.62 82 GLY A N 1
ATOM 672 C CA . GLY A 1 82 ? 8.531 38.404 27.338 1.00 60.62 82 GLY A CA 1
ATOM 673 C C . GLY A 1 82 ? 7.516 37.897 28.369 1.00 60.62 82 GLY A C 1
ATOM 674 O O . GLY A 1 82 ? 6.520 38.570 28.638 1.00 60.62 82 GLY A O 1
ATOM 675 N N . ARG A 1 83 ? 7.793 36.758 29.019 1.00 63.28 83 ARG A N 1
ATOM 676 C CA . ARG A 1 83 ? 6.959 36.203 30.105 1.00 63.28 83 ARG A CA 1
ATOM 677 C C . ARG A 1 83 ? 6.899 37.123 31.327 1.00 63.28 83 ARG A C 1
ATOM 679 O O . ARG A 1 83 ? 5.824 37.283 31.902 1.00 63.28 83 ARG A O 1
ATOM 686 N N . ILE A 1 84 ? 8.012 37.762 31.694 1.00 65.31 84 ILE A N 1
ATOM 687 C CA . ILE A 1 84 ? 8.069 38.742 32.792 1.00 65.31 84 ILE A CA 1
ATOM 688 C C . ILE A 1 84 ? 7.215 39.977 32.462 1.00 65.31 84 ILE A C 1
ATOM 690 O O . ILE A 1 84 ? 6.428 40.415 33.303 1.00 65.31 84 ILE A O 1
ATOM 694 N N . LYS A 1 85 ? 7.286 40.501 31.226 1.00 60.91 85 LYS A N 1
ATOM 695 C CA . LYS A 1 85 ? 6.381 41.572 30.768 1.00 60.91 85 LYS A CA 1
ATOM 696 C C . LYS A 1 85 ? 4.911 41.142 30.795 1.00 60.91 85 LYS A C 1
ATOM 698 O O . LYS A 1 85 ? 4.091 41.903 31.299 1.00 60.91 85 LYS A O 1
ATOM 703 N N . LYS A 1 86 ? 4.574 39.939 30.310 1.00 63.59 86 LYS A N 1
ATOM 704 C CA . LYS A 1 86 ? 3.182 39.450 30.274 1.00 63.59 86 LYS A CA 1
ATOM 705 C C . LYS A 1 86 ? 2.577 39.357 31.679 1.00 63.59 86 LYS A C 1
ATOM 707 O O . LYS A 1 86 ? 1.552 39.985 31.918 1.00 63.59 86 LYS A O 1
ATOM 712 N N . ARG A 1 87 ? 3.281 38.727 32.630 1.00 65.44 87 ARG A N 1
ATOM 713 C CA . ARG A 1 87 ? 2.851 38.641 34.041 1.00 65.44 87 ARG A CA 1
ATOM 714 C C . ARG A 1 87 ? 2.656 40.007 34.700 1.00 65.44 87 ARG A C 1
ATOM 716 O O . ARG A 1 87 ? 1.767 40.165 35.531 1.00 65.44 87 ARG A O 1
ATOM 723 N N . ARG A 1 88 ? 3.473 41.003 34.336 1.00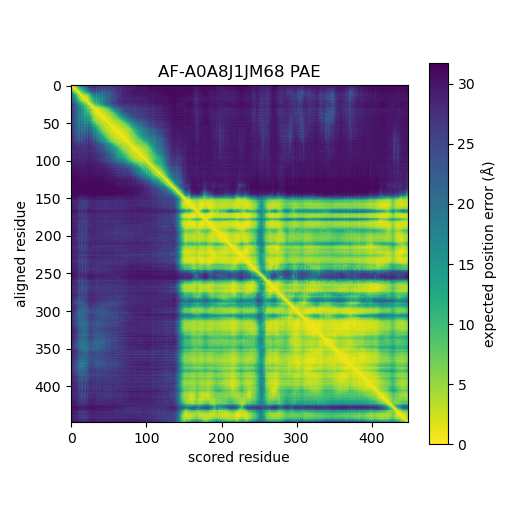 63.47 88 ARG A N 1
ATOM 724 C CA . ARG A 1 88 ? 3.329 42.377 34.840 1.00 63.47 88 ARG A CA 1
ATOM 725 C C . ARG A 1 88 ? 2.071 43.070 34.304 1.00 63.47 88 ARG A C 1
ATOM 727 O O . ARG A 1 88 ? 1.469 43.827 35.051 1.00 63.47 88 ARG A O 1
ATOM 734 N N . ILE A 1 89 ? 1.675 42.798 33.060 1.00 65.38 89 ILE A N 1
ATOM 735 C CA . ILE A 1 89 ? 0.433 43.316 32.461 1.00 65.38 89 ILE A CA 1
ATOM 736 C C . ILE A 1 89 ? -0.787 42.591 33.050 1.00 65.38 89 ILE A C 1
ATOM 738 O O . ILE A 1 89 ? -1.745 43.239 33.458 1.00 65.38 89 ILE A O 1
ATOM 742 N N . GLU A 1 90 ? -0.729 41.263 33.173 1.00 62.97 90 GLU A N 1
ATOM 743 C CA . GLU A 1 90 ? -1.785 40.443 33.788 1.00 62.97 90 GLU A CA 1
ATOM 744 C C . GLU A 1 90 ? -2.074 40.904 35.231 1.00 62.97 90 GLU A C 1
ATOM 746 O O . GLU A 1 90 ? -3.212 41.235 35.555 1.00 62.97 90 GLU A O 1
ATOM 751 N N . GLY A 1 91 ? -1.034 41.088 36.054 1.00 65.44 91 GLY A N 1
ATOM 752 C CA . GLY A 1 91 ? -1.150 41.629 37.418 1.00 65.44 91 GLY A CA 1
ATOM 753 C C . GLY A 1 91 ? -1.440 43.139 37.528 1.00 65.44 91 GLY A C 1
ATOM 754 O O . GLY A 1 91 ? -1.466 43.672 38.644 1.00 65.44 91 GLY A O 1
ATOM 755 N N . GLN A 1 92 ? -1.625 43.846 36.405 1.00 61.25 92 GLN A N 1
ATOM 756 C CA . GLN A 1 92 ? -2.235 45.183 36.365 1.00 61.25 92 GLN A CA 1
ATOM 757 C C . GLN A 1 92 ? -3.732 45.076 36.041 1.00 61.25 92 GLN A C 1
ATOM 759 O O . GLN A 1 92 ? -4.540 45.628 36.786 1.00 61.25 92 GLN A O 1
ATOM 764 N N . LEU A 1 93 ? -4.101 44.279 35.033 1.00 56.25 93 LEU A N 1
ATOM 765 C CA . LEU A 1 93 ? -5.497 44.023 34.654 1.00 56.25 93 LEU A CA 1
ATOM 766 C C . LEU A 1 93 ? -6.314 43.415 35.810 1.00 56.25 93 LEU A C 1
ATOM 768 O O . LEU A 1 93 ? -7.420 43.872 36.085 1.00 56.25 93 LEU A O 1
ATOM 772 N N . GLU A 1 94 ? -5.752 42.461 36.562 1.00 60.47 94 GLU A N 1
ATOM 773 C CA . GLU A 1 94 ? -6.405 41.891 37.758 1.00 60.47 94 GLU A CA 1
ATOM 774 C C . GLU A 1 94 ? -6.699 42.936 38.851 1.00 60.47 94 GLU A C 1
ATOM 776 O O . GLU A 1 94 ? -7.624 42.759 39.645 1.00 60.47 94 GLU A O 1
ATOM 781 N N . LYS A 1 95 ? -5.929 44.032 38.918 1.00 59.91 95 LYS A N 1
ATOM 782 C CA . LYS A 1 95 ? -6.166 45.117 39.885 1.00 59.91 95 LYS A CA 1
ATOM 783 C C . LYS A 1 95 ? -7.253 46.068 39.407 1.00 59.91 95 LYS A C 1
ATOM 785 O O . LYS A 1 95 ? -8.083 46.471 40.217 1.00 59.91 95 LYS A O 1
ATOM 790 N N . GLU A 1 96 ? -7.262 46.383 38.115 1.00 57.41 96 GLU A N 1
ATOM 791 C CA . GLU A 1 96 ? -8.295 47.206 37.482 1.00 57.41 96 GLU A CA 1
ATOM 792 C C . GLU A 1 96 ? -9.671 46.520 37.597 1.00 57.41 96 GLU A C 1
ATOM 794 O O . GLU A 1 96 ? -10.623 47.121 38.103 1.00 57.41 96 GLU A O 1
ATOM 799 N N . GLU A 1 97 ? -9.747 45.217 37.305 1.00 55.59 97 GLU A N 1
ATOM 800 C CA . GLU A 1 97 ? -10.976 44.421 37.439 1.00 55.59 97 GLU A CA 1
ATOM 801 C C . GLU A 1 97 ? -11.468 44.314 38.905 1.00 55.59 97 GLU A C 1
ATOM 803 O O . GLU A 1 97 ? -12.672 44.298 39.172 1.00 55.59 97 GLU A O 1
ATOM 808 N N . GLN A 1 98 ? -10.558 44.293 39.890 1.00 55.72 98 GLN A N 1
ATOM 809 C CA . GLN A 1 98 ? -10.923 44.344 41.316 1.00 55.72 98 GLN A CA 1
ATOM 810 C C . GLN A 1 98 ? -11.437 45.723 41.761 1.00 55.72 98 GLN A C 1
ATOM 812 O O . GLN A 1 98 ? -12.277 45.790 42.663 1.00 55.72 98 GLN A O 1
ATOM 817 N N . THR A 1 99 ? -10.987 46.819 41.141 1.00 54.81 99 THR A N 1
ATOM 818 C CA . THR A 1 99 ? -11.584 48.147 41.371 1.00 54.81 99 THR A CA 1
ATOM 819 C C . THR A 1 99 ? -12.966 48.289 40.732 1.00 54.81 99 THR A C 1
ATOM 821 O O . THR A 1 99 ? -13.863 48.819 41.386 1.00 54.81 99 THR A O 1
ATOM 824 N N . GLU A 1 100 ? -13.190 47.755 39.526 1.00 53.66 100 GLU A N 1
ATOM 825 C CA . GLU A 1 100 ? -14.511 47.792 38.873 1.00 53.66 100 GLU A CA 1
ATOM 826 C C . GLU A 1 100 ? -15.561 46.915 39.571 1.00 53.66 100 GLU A C 1
ATOM 828 O O . GLU A 1 100 ? -16.743 47.262 39.613 1.00 53.66 100 GLU A O 1
ATOM 833 N N . LYS A 1 101 ? -15.157 45.790 40.174 1.00 53.47 101 LYS A N 1
ATOM 834 C CA . LYS A 1 101 ? -16.082 44.958 40.963 1.00 53.47 101 LYS A CA 1
ATOM 835 C C . LYS A 1 101 ? -16.576 45.697 42.212 1.00 53.47 101 LYS A C 1
ATOM 837 O O . LYS A 1 101 ? -17.775 45.678 42.483 1.00 53.47 101 LYS A O 1
ATOM 842 N N . LYS A 1 102 ? -15.703 46.441 42.904 1.00 51.47 102 LYS A N 1
ATOM 843 C CA . LYS A 1 102 ? -16.085 47.238 44.086 1.00 51.47 102 LYS A CA 1
ATOM 844 C C . LYS A 1 102 ? -17.051 48.382 43.771 1.00 51.47 102 LYS A C 1
ATOM 846 O O . LYS A 1 102 ? -17.974 48.607 44.545 1.00 51.47 102 LYS A O 1
ATOM 851 N N . THR A 1 103 ? -16.894 49.080 42.645 1.00 50.88 103 THR A N 1
ATOM 852 C CA . THR A 1 103 ? -17.811 50.178 42.276 1.00 50.88 103 THR A CA 1
ATOM 853 C C . THR A 1 103 ? -19.200 49.693 41.847 1.00 50.88 103 THR A C 1
ATOM 855 O O . THR A 1 103 ? -20.171 50.439 41.972 1.00 50.88 103 THR A O 1
ATOM 858 N N . ASN A 1 104 ? -19.330 48.444 41.386 1.00 49.84 104 ASN A N 1
ATOM 859 C CA . ASN A 1 104 ? -20.613 47.874 40.964 1.00 49.84 104 ASN A CA 1
ATOM 860 C C . ASN A 1 104 ? -21.473 47.316 42.117 1.00 49.84 104 ASN A C 1
ATOM 862 O O . ASN A 1 104 ? -22.702 47.302 42.000 1.00 49.84 104 ASN A O 1
ATOM 866 N N . GLU A 1 105 ? -20.883 46.885 43.238 1.00 49.19 105 GLU A N 1
ATOM 867 C CA . GLU A 1 105 ? -21.658 46.349 44.373 1.00 49.19 105 GLU A CA 1
ATOM 868 C C . GLU A 1 105 ? -22.456 47.440 45.113 1.00 49.19 105 GLU A C 1
ATOM 870 O O . GLU A 1 105 ? -23.652 47.253 45.368 1.00 49.19 105 GLU A O 1
ATOM 875 N N . ASP A 1 106 ? -21.863 48.620 45.338 1.00 47.25 106 ASP A N 1
ATOM 876 C CA . ASP A 1 106 ? -22.538 49.786 45.945 1.00 47.25 106 ASP A CA 1
ATOM 877 C C . ASP A 1 106 ? -23.758 50.268 45.134 1.00 47.25 106 ASP A C 1
ATOM 879 O O . ASP A 1 106 ? -24.748 50.760 45.690 1.00 47.25 106 ASP A O 1
ATOM 883 N N . GLY A 1 107 ? -23.728 50.097 43.808 1.00 47.94 107 GLY A N 1
ATOM 884 C CA . GLY A 1 107 ? -24.856 50.415 42.930 1.00 47.94 107 GLY A CA 1
ATOM 885 C C . GLY A 1 107 ? -26.037 49.448 43.077 1.00 47.94 107 GLY A C 1
ATOM 886 O O . GLY A 1 107 ? -27.192 49.841 42.886 1.00 47.94 107 GLY A O 1
ATOM 887 N N . ARG A 1 108 ? -25.780 48.185 43.441 1.00 44.53 108 ARG A N 1
ATOM 888 C CA . ARG A 1 108 ? -26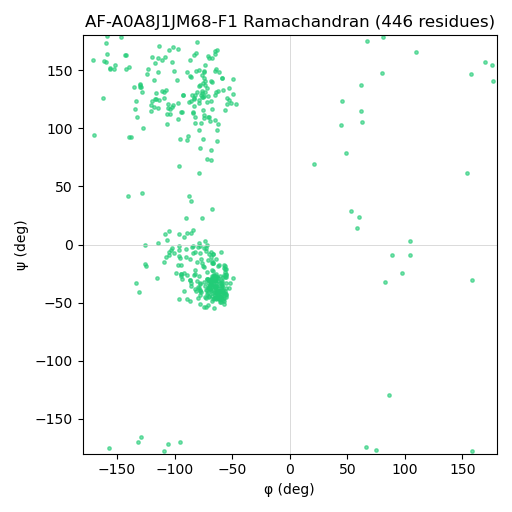.794 47.117 43.443 1.00 44.53 108 ARG A CA 1
ATOM 889 C C . ARG A 1 108 ? -27.686 47.141 44.686 1.00 44.53 108 ARG A C 1
ATOM 891 O O . ARG A 1 108 ? -28.874 46.833 44.585 1.00 44.53 108 ARG A O 1
ATOM 898 N N . PHE A 1 109 ? -27.158 47.574 45.832 1.00 43.59 109 PHE A N 1
ATOM 899 C CA . PHE A 1 109 ? -27.916 47.660 47.089 1.00 43.59 109 PHE A CA 1
ATOM 900 C C . PHE A 1 109 ? -29.057 48.691 47.067 1.00 43.59 109 PHE A C 1
ATOM 902 O O . PHE A 1 109 ? -30.054 48.513 47.765 1.00 43.59 109 PHE A O 1
ATOM 909 N N . LYS A 1 110 ? -28.965 49.743 46.242 1.00 45.69 110 LYS A N 1
ATOM 910 C CA . LYS A 1 110 ? -29.981 50.812 46.190 1.00 45.69 110 LYS A CA 1
ATOM 911 C C . LYS A 1 110 ? -31.229 50.481 45.362 1.00 45.69 110 LYS A C 1
ATOM 913 O O . LYS A 1 110 ? -32.225 51.177 45.516 1.00 45.69 110 LYS A O 1
ATOM 918 N N . ARG A 1 111 ? -31.208 49.439 44.516 1.00 45.25 111 ARG A N 1
ATOM 919 C CA . ARG A 1 111 ? -32.358 49.058 43.662 1.00 45.25 111 ARG A CA 1
ATOM 920 C C . ARG A 1 111 ? -33.276 47.982 44.244 1.00 45.25 111 ARG A C 1
ATOM 922 O O . ARG A 1 111 ? -34.451 47.973 43.911 1.00 45.25 111 ARG A O 1
ATOM 929 N N . LYS A 1 112 ? -32.792 47.108 45.134 1.00 42.09 112 LYS A N 1
ATOM 930 C CA . LYS A 1 112 ? -33.644 46.045 45.709 1.00 42.09 112 LYS A CA 1
ATOM 931 C C . LYS A 1 112 ? -34.738 46.561 46.648 1.00 42.09 112 LYS A C 1
ATOM 933 O O . LYS A 1 112 ? -35.820 45.990 46.690 1.00 42.09 112 LYS A O 1
ATOM 938 N N . ARG A 1 113 ? -34.484 47.659 47.368 1.00 37.41 113 ARG A N 1
ATOM 939 C CA . ARG A 1 113 ? -35.402 48.178 48.399 1.00 37.41 113 ARG A CA 1
ATOM 940 C C . ARG A 1 113 ? -36.711 48.773 47.845 1.00 37.41 113 ARG A C 1
ATOM 942 O O . ARG A 1 113 ? -37.594 49.083 48.628 1.00 37.41 113 ARG A O 1
ATOM 949 N N . SER A 1 114 ? -36.844 48.935 46.527 1.00 44.72 114 SER A N 1
ATOM 950 C CA . SER A 1 114 ? -38.034 49.510 45.880 1.00 44.72 114 SER A CA 1
ATOM 951 C C . SER A 1 114 ? -38.966 48.489 45.214 1.00 44.72 114 SER A C 1
ATOM 953 O O . SER A 1 114 ? -40.010 48.887 44.712 1.00 44.72 114 SER A O 1
ATOM 955 N N . GLU A 1 115 ? -38.612 47.199 45.180 1.00 42.81 115 GLU A N 1
ATOM 956 C CA . GLU A 1 115 ? -39.396 46.162 44.476 1.00 42.81 115 GLU A CA 1
ATOM 957 C C . GLU A 1 115 ? -40.126 45.190 45.425 1.00 42.81 115 GLU A C 1
ATOM 959 O O . GLU A 1 115 ? -41.039 44.483 45.001 1.00 42.81 115 GLU A O 1
ATOM 964 N N . GLU A 1 116 ? -39.761 45.162 46.712 1.00 41.97 116 GLU A N 1
ATOM 965 C CA . GLU A 1 116 ? -40.344 44.243 47.704 1.00 41.97 116 GLU A CA 1
ATOM 966 C C . GLU A 1 116 ? -41.635 44.805 48.349 1.00 41.97 116 GLU A C 1
ATOM 968 O O . GLU A 1 116 ? -42.563 44.042 48.608 1.00 41.97 116 GLU A O 1
ATOM 973 N N . GLU A 1 117 ? -41.785 46.132 48.484 1.00 41.03 117 GLU A N 1
ATOM 974 C CA . GLU A 1 117 ? -42.980 46.777 49.079 1.00 41.03 117 GLU A CA 1
ATOM 975 C C . GLU A 1 117 ? -44.251 46.735 48.193 1.00 41.03 117 GLU A C 1
ATOM 977 O O . GLU A 1 117 ? -45.328 47.139 48.635 1.00 41.03 117 GLU A O 1
ATOM 982 N N . GLN A 1 118 ? -44.167 46.243 46.948 1.00 44.41 118 GLN A N 1
ATOM 983 C CA . GLN A 1 118 ? -45.302 46.190 46.008 1.00 44.41 118 GLN A CA 1
ATOM 984 C C . GLN A 1 118 ? -45.962 44.809 45.841 1.00 44.41 118 GLN A C 1
ATOM 986 O O . GLN A 1 118 ? -46.962 44.720 45.132 1.00 44.41 118 GLN A O 1
ATOM 991 N N . LYS A 1 119 ? -45.466 43.737 46.481 1.00 39.97 119 LYS A N 1
ATOM 992 C CA . LYS A 1 119 ? -45.986 42.364 46.262 1.00 39.97 119 LYS A CA 1
ATOM 993 C C . LYS A 1 119 ? -46.874 41.771 47.361 1.00 39.97 119 LYS A C 1
ATOM 995 O O . LYS A 1 119 ? -47.472 40.725 47.132 1.00 39.97 119 LYS A O 1
ATOM 1000 N N . GLU A 1 120 ? -47.046 42.433 48.504 1.00 37.69 120 GLU A N 1
ATOM 1001 C CA . GLU A 1 120 ? -47.865 41.921 49.624 1.00 37.69 120 GLU A CA 1
ATOM 1002 C C . GLU A 1 120 ? -49.359 42.331 49.582 1.00 37.69 120 GLU A C 1
ATOM 1004 O O . GLU A 1 120 ? -50.018 42.361 50.620 1.00 37.69 120 GLU A O 1
ATOM 1009 N N . LYS A 1 121 ? -49.923 42.682 48.412 1.00 41.38 121 LYS A N 1
ATOM 1010 C CA . LYS A 1 121 ? -51.302 43.225 48.317 1.00 41.38 121 LYS A CA 1
ATOM 1011 C C . LYS A 1 121 ? -52.290 42.532 47.370 1.00 41.38 121 LYS A C 1
ATOM 1013 O O . LYS A 1 121 ? -53.444 42.945 47.345 1.00 41.38 121 LYS A O 1
ATOM 1018 N N . GLU A 1 122 ? -51.906 41.474 46.654 1.00 38.75 122 GLU A N 1
ATOM 1019 C CA . GLU A 1 122 ? -52.779 40.814 45.656 1.00 38.75 122 GLU A CA 1
ATOM 1020 C C . GLU A 1 122 ? -52.895 39.285 45.847 1.00 38.75 122 GLU A C 1
ATOM 1022 O O . GLU A 1 122 ? -52.811 38.513 44.896 1.00 38.75 122 GLU A O 1
ATOM 1027 N N . SER A 1 123 ? -53.079 38.817 47.089 1.00 32.72 123 SER A N 1
ATOM 1028 C CA . SER A 1 123 ? -53.185 37.377 47.401 1.00 32.72 123 SER A CA 1
ATOM 1029 C C . SER A 1 123 ? -54.230 37.013 48.474 1.00 32.72 123 SER A C 1
ATOM 1031 O O . SER A 1 123 ? -53.998 36.139 49.309 1.00 32.72 123 SER A O 1
ATOM 1033 N N . GLN A 1 124 ? -55.416 37.639 48.435 1.00 37.00 124 GLN A N 1
ATOM 1034 C CA . GLN A 1 124 ? -56.591 37.210 49.218 1.00 37.00 124 GLN A CA 1
ATOM 1035 C C . GLN A 1 124 ? -57.901 37.267 48.404 1.00 37.00 124 GLN A C 1
ATOM 1037 O O . GLN A 1 124 ? -58.575 38.293 48.402 1.00 37.00 124 GLN A O 1
ATOM 1042 N N . ALA A 1 125 ? -58.277 36.152 47.759 1.00 32.50 125 ALA A N 1
ATOM 1043 C CA . ALA A 1 125 ? -59.644 35.860 47.294 1.00 32.50 125 ALA A CA 1
ATOM 1044 C C . ALA A 1 125 ? -59.838 34.349 46.991 1.00 32.50 125 ALA A C 1
ATOM 1046 O O . ALA A 1 125 ? -59.047 33.793 46.240 1.00 32.50 125 ALA A O 1
ATOM 1047 N N . GLU A 1 126 ? -60.868 33.744 47.608 1.00 31.78 126 GLU A N 1
ATOM 1048 C CA . GLU A 1 126 ? -61.790 32.657 47.155 1.00 31.78 126 GLU A CA 1
ATOM 1049 C C . GLU A 1 126 ? -61.217 31.394 46.434 1.00 31.78 126 GLU A C 1
ATOM 1051 O O . GLU A 1 126 ? -60.440 31.476 45.494 1.00 31.78 126 GLU A O 1
ATOM 1056 N N . GLU A 1 127 ? -61.434 30.142 46.887 1.00 32.06 127 GLU A N 1
ATOM 1057 C CA . GLU A 1 127 ? -62.682 29.322 46.948 1.00 32.06 127 GLU A CA 1
ATOM 1058 C C . GLU A 1 127 ? -63.319 29.009 45.564 1.00 32.06 127 GLU A C 1
ATOM 1060 O O . GLU A 1 127 ? -63.415 29.900 44.734 1.00 32.06 127 GLU A O 1
ATOM 1065 N N . LYS A 1 128 ? -63.825 27.806 45.203 1.00 31.17 128 LYS A N 1
ATOM 1066 C CA . LYS A 1 128 ? -63.934 26.443 45.807 1.00 31.17 128 LYS A CA 1
ATOM 1067 C C . LYS A 1 128 ? -64.179 25.377 44.676 1.00 31.17 128 LYS A C 1
ATOM 1069 O O . LYS A 1 128 ? -64.369 25.780 43.531 1.00 31.17 128 LYS A O 1
ATOM 1074 N N . PRO A 1 129 ? -64.177 24.042 44.931 1.00 48.34 129 PRO A N 1
ATOM 1075 C CA . PRO A 1 129 ? -64.119 22.989 43.885 1.00 48.34 129 PRO A CA 1
ATOM 1076 C C . PRO A 1 129 ? -65.471 22.357 43.461 1.00 48.34 129 PRO A C 1
ATOM 1078 O O . PRO A 1 129 ? -66.467 22.504 44.169 1.00 48.34 129 PRO A O 1
ATOM 1081 N N . ARG A 1 130 ? -65.470 21.577 42.355 1.00 28.00 130 ARG A N 1
ATOM 1082 C CA . ARG A 1 130 ? -66.509 20.593 41.932 1.00 28.00 130 ARG A CA 1
ATOM 1083 C C . ARG A 1 130 ? -65.911 19.366 41.200 1.00 28.00 130 ARG A C 1
ATOM 1085 O O . ARG A 1 130 ? -64.694 19.267 41.089 1.00 28.00 130 ARG A O 1
ATOM 1092 N N . GLU A 1 131 ? -66.770 18.417 40.816 1.00 29.14 131 GLU A N 1
ATOM 1093 C CA . GLU A 1 131 ? -66.504 16.965 40.741 1.00 29.14 131 GLU A CA 1
ATOM 1094 C C . GLU A 1 131 ? -66.212 16.370 39.336 1.00 29.14 131 GLU A C 1
ATOM 1096 O O . GLU A 1 131 ? -66.384 17.019 38.306 1.00 29.14 131 GLU A O 1
ATOM 1101 N N . ASP A 1 132 ? -65.777 15.102 39.355 1.00 32.12 132 ASP A N 1
ATOM 1102 C CA . ASP A 1 132 ? -65.572 14.126 38.256 1.00 32.12 132 ASP A CA 1
ATOM 1103 C C . ASP A 1 132 ? -66.917 13.734 37.562 1.00 32.12 132 ASP A C 1
ATOM 1105 O O . ASP A 1 132 ? -67.961 13.996 38.173 1.00 32.12 132 ASP A O 1
ATOM 1109 N N . PRO A 1 133 ? -66.981 13.075 36.363 1.00 42.06 133 PRO A N 1
ATOM 1110 C CA . PRO A 1 133 ? -66.522 11.671 36.246 1.00 42.06 133 PRO A CA 1
ATOM 1111 C C . PRO A 1 133 ? -66.116 11.077 34.855 1.00 42.06 133 PRO A C 1
ATOM 1113 O O . PRO A 1 133 ? -66.582 11.490 33.798 1.00 42.06 133 PRO A O 1
ATOM 1116 N N . LEU A 1 134 ? -65.407 9.934 34.928 1.00 31.22 134 LEU A N 1
ATOM 1117 C CA . LEU A 1 134 ? -65.476 8.724 34.061 1.00 31.22 134 LEU A CA 1
ATOM 1118 C C . LEU A 1 134 ? -65.137 8.782 32.547 1.00 31.22 134 LEU A C 1
ATOM 1120 O O . LEU A 1 134 ? -65.987 9.083 31.720 1.00 31.22 134 LEU A O 1
ATOM 1124 N N . GLU A 1 135 ? -63.953 8.258 32.189 1.00 31.42 135 GLU A N 1
ATOM 1125 C CA . GLU A 1 135 ? -63.686 7.097 31.289 1.00 31.42 135 GLU A CA 1
ATOM 1126 C C . GLU A 1 135 ? -62.146 6.958 31.106 1.00 31.42 135 GLU A C 1
ATOM 1128 O O . GLU A 1 135 ? -61.406 7.918 31.285 1.00 31.42 135 GLU A O 1
ATOM 1133 N N . GLY A 1 136 ? -61.520 5.816 30.795 1.00 27.47 136 GLY A N 1
ATOM 1134 C CA . GLY A 1 136 ? -62.041 4.488 30.460 1.00 27.47 136 GLY A CA 1
ATOM 1135 C C . GLY A 1 136 ? -61.052 3.702 29.577 1.00 27.47 136 GLY A C 1
ATOM 1136 O O . GLY A 1 136 ? -61.369 3.397 28.435 1.00 27.47 136 GLY A O 1
ATOM 1137 N N . GLY A 1 137 ? -59.825 3.402 30.041 1.00 29.03 137 GLY A N 1
ATOM 1138 C CA . GLY A 1 137 ? -58.819 2.766 29.165 1.00 29.03 137 GLY A CA 1
ATOM 1139 C C . GLY A 1 137 ? -57.536 2.258 29.835 1.00 29.03 137 GLY A C 1
ATOM 1140 O O . GLY A 1 137 ? -56.551 2.982 29.965 1.00 29.03 137 GLY A O 1
ATOM 1141 N N . SER A 1 138 ? -57.503 0.974 30.201 1.00 36.06 138 SER A N 1
ATOM 1142 C CA . SER A 1 138 ? -56.317 0.314 30.763 1.00 36.06 138 SER A CA 1
ATOM 1143 C C . SER A 1 138 ? -55.297 -0.070 29.681 1.00 36.06 138 SER A C 1
ATOM 1145 O O . SER A 1 138 ? -55.411 -1.124 29.054 1.00 36.06 138 SER A O 1
ATOM 1147 N N . GLY A 1 139 ? -54.264 0.754 29.489 1.00 30.83 139 GLY A N 1
ATOM 1148 C CA . GLY A 1 139 ? -53.152 0.472 28.575 1.00 30.83 139 GLY A CA 1
ATOM 1149 C C . GLY A 1 139 ? -51.793 0.613 29.255 1.00 30.83 139 GLY A C 1
ATOM 1150 O O . GLY A 1 139 ? -51.275 1.722 29.378 1.00 30.83 139 GLY A O 1
ATOM 1151 N N . GLN A 1 140 ? -51.175 -0.502 29.661 1.00 35.56 140 GLN A N 1
ATOM 1152 C CA . GLN A 1 140 ? -49.785 -0.490 30.127 1.00 35.56 140 GLN A CA 1
ATOM 1153 C C . GLN A 1 140 ? -48.861 -0.046 28.983 1.00 35.56 140 GLN A C 1
ATOM 1155 O O . GLN A 1 140 ? -48.530 -0.837 28.096 1.00 35.56 140 GLN A O 1
ATOM 1160 N N . LYS A 1 141 ? -48.392 1.208 29.025 1.00 32.78 141 LYS A N 1
ATOM 1161 C CA . LYS A 1 141 ? -47.254 1.659 28.215 1.00 32.78 141 LYS A CA 1
ATOM 1162 C C . LYS A 1 141 ? -46.015 0.876 28.648 1.00 32.78 141 LYS A C 1
ATOM 1164 O O . LYS A 1 141 ? -45.284 1.304 29.538 1.00 32.78 141 LYS A O 1
ATOM 1169 N N . ARG A 1 142 ? -45.777 -0.279 28.013 1.00 34.22 142 ARG A N 1
ATOM 1170 C CA . ARG A 1 142 ? -44.481 -0.963 28.067 1.00 34.22 142 ARG A CA 1
ATOM 1171 C C . ARG A 1 142 ? -43.417 0.068 27.717 1.00 34.22 142 ARG A C 1
ATOM 1173 O O . ARG A 1 142 ? -43.480 0.663 26.640 1.00 34.22 142 ARG A O 1
ATOM 1180 N N . SER A 1 143 ? -42.470 0.283 28.627 1.00 33.72 143 SER A N 1
ATOM 1181 C CA . SER A 1 143 ? -41.312 1.119 28.334 1.00 33.72 143 SER A CA 1
ATOM 1182 C C . SER A 1 143 ? -40.642 0.567 27.079 1.00 33.72 143 SER A C 1
ATOM 1184 O O . SER A 1 143 ? -40.261 -0.607 27.047 1.00 33.72 143 SER A O 1
ATOM 1186 N N . ARG A 1 144 ? -40.534 1.388 26.027 1.00 38.84 144 ARG A N 1
ATOM 1187 C CA . ARG A 1 144 ? -39.621 1.081 24.928 1.00 38.84 144 ARG A CA 1
ATOM 1188 C C . ARG A 1 144 ? -38.230 1.131 25.539 1.00 38.84 144 ARG A C 1
ATOM 1190 O O . ARG A 1 144 ? -37.752 2.214 25.865 1.00 38.84 144 ARG A O 1
ATOM 1197 N N . VAL A 1 145 ? -37.618 -0.036 25.721 1.00 38.62 145 VAL A N 1
ATOM 1198 C CA . VAL A 1 145 ? -36.199 -0.119 26.061 1.00 38.62 145 VAL A CA 1
ATOM 1199 C C . VAL A 1 145 ? -35.458 0.635 24.965 1.00 38.62 145 VAL A C 1
ATOM 1201 O O . VAL A 1 145 ? -35.534 0.254 23.799 1.00 38.62 145 VAL A O 1
ATOM 1204 N N . ASP A 1 146 ? -34.796 1.726 25.343 1.00 39.16 146 ASP A N 1
ATOM 1205 C CA . ASP A 1 146 ? -33.883 2.467 24.478 1.00 39.16 146 ASP A CA 1
ATOM 1206 C C . ASP A 1 146 ? -32.661 1.578 24.225 1.00 39.16 146 ASP A C 1
ATOM 1208 O O . ASP A 1 146 ? -31.644 1.655 24.917 1.00 39.16 146 ASP A O 1
ATOM 1212 N N . THR A 1 147 ? -32.797 0.648 23.277 1.00 46.66 147 THR A N 1
ATOM 1213 C CA . THR A 1 147 ? -31.708 -0.187 22.772 1.00 46.66 147 THR A CA 1
ATOM 1214 C C . THR A 1 147 ? -30.798 0.694 21.930 1.00 46.66 147 THR A C 1
ATOM 1216 O O . THR A 1 147 ? -30.841 0.656 20.697 1.00 46.66 147 THR A O 1
ATOM 1219 N N . ARG A 1 148 ? -30.023 1.540 22.618 1.00 59.19 148 ARG A N 1
ATOM 1220 C CA . ARG A 1 148 ? -29.065 2.470 22.022 1.00 59.19 148 ARG A CA 1
ATOM 1221 C C . ARG A 1 148 ? -28.240 1.729 20.983 1.00 59.19 148 ARG A C 1
ATOM 1223 O O . ARG A 1 148 ? -27.586 0.737 21.313 1.00 59.19 148 ARG A O 1
ATOM 1230 N N . ARG A 1 149 ? -28.298 2.205 19.736 1.00 62.47 149 ARG A N 1
ATOM 1231 C CA . ARG A 1 149 ? -27.509 1.644 18.636 1.00 62.47 149 ARG A CA 1
ATOM 1232 C C . ARG A 1 149 ? -26.033 1.597 19.067 1.00 62.47 149 ARG A C 1
ATOM 1234 O O . ARG A 1 149 ? -25.564 2.579 19.649 1.00 62.47 149 ARG A O 1
ATOM 1241 N N . PRO A 1 150 ? -25.319 0.483 18.830 1.00 69.75 150 PRO A N 1
ATOM 1242 C CA . PRO A 1 150 ? -23.911 0.362 19.195 1.00 69.75 150 PRO A CA 1
ATOM 1243 C C . PRO A 1 150 ? -23.114 1.513 18.577 1.00 69.75 150 PRO A C 1
ATOM 1245 O O . PRO A 1 150 ? -23.205 1.766 17.381 1.00 69.75 150 PRO A O 1
ATOM 1248 N N . VAL A 1 151 ? -22.364 2.245 19.400 1.00 80.81 151 VAL A N 1
ATOM 1249 C CA . VAL A 1 151 ? -21.585 3.403 18.945 1.00 80.81 151 VAL A CA 1
ATOM 1250 C C . VAL A 1 151 ? -20.266 2.902 18.340 1.00 80.81 151 VAL A C 1
ATOM 1252 O O . VAL A 1 151 ? -19.547 2.174 19.032 1.00 80.81 151 VAL A O 1
ATOM 1255 N N . PRO A 1 152 ? -19.875 3.302 17.114 1.00 83.94 152 PRO A N 1
ATOM 1256 C CA . PRO A 1 152 ? -18.661 2.774 16.482 1.00 83.94 152 PRO A CA 1
ATOM 1257 C C . PRO A 1 152 ? -17.337 3.155 17.156 1.00 83.94 152 PRO A C 1
ATOM 1259 O O . PRO A 1 152 ? -16.291 2.627 16.791 1.00 83.94 152 PRO A O 1
ATOM 1262 N N . LEU A 1 153 ? -17.376 4.059 18.136 1.00 90.62 153 LEU A N 1
ATOM 1263 C CA . LEU A 1 153 ? -16.227 4.537 18.907 1.00 90.62 153 LEU A CA 1
ATOM 1264 C C . LEU A 1 153 ? -15.974 3.727 20.203 1.00 90.62 153 LEU A C 1
ATOM 1266 O O . LEU A 1 153 ? -15.120 4.116 20.995 1.00 90.62 153 LEU A O 1
ATOM 1270 N N . ASP A 1 154 ? -16.707 2.628 20.442 1.00 90.50 154 ASP A N 1
ATOM 1271 C CA . ASP A 1 154 ? -16.440 1.666 21.529 1.00 90.50 154 ASP A CA 1
ATOM 1272 C C . ASP A 1 154 ? -16.014 0.308 20.949 1.00 90.50 154 ASP A C 1
ATOM 1274 O O . ASP A 1 154 ? -16.737 -0.315 20.166 1.00 90.50 154 ASP A O 1
ATOM 1278 N N . ILE A 1 155 ? -14.843 -0.172 21.381 1.00 91.25 155 ILE A N 1
ATOM 1279 C CA . ILE A 1 155 ? -14.239 -1.441 20.958 1.00 91.25 155 ILE A CA 1
ATOM 1280 C C . ILE A 1 155 ? -15.144 -2.656 21.221 1.00 91.25 155 ILE A C 1
ATOM 1282 O O . ILE A 1 155 ? -15.092 -3.632 20.478 1.00 91.25 155 ILE A O 1
ATOM 1286 N N . LYS A 1 156 ? -16.025 -2.587 22.229 1.00 90.19 156 LYS A N 1
ATOM 1287 C CA . LYS A 1 156 ? -16.944 -3.675 22.618 1.00 90.19 156 LYS A CA 1
ATOM 1288 C C . LYS A 1 156 ? -18.025 -3.968 21.574 1.00 90.19 156 LYS A C 1
ATOM 1290 O O . LYS A 1 156 ? -18.656 -5.021 21.625 1.00 90.19 156 LYS A O 1
ATOM 1295 N N . ASN A 1 157 ? -18.244 -3.051 20.631 1.00 92.12 157 ASN A N 1
ATOM 1296 C CA . ASN A 1 157 ? -19.222 -3.217 19.555 1.00 92.12 157 ASN A CA 1
ATOM 1297 C C . ASN A 1 157 ? -18.670 -3.999 18.348 1.00 92.12 157 ASN A C 1
ATOM 1299 O O . ASN A 1 157 ? -19.418 -4.288 17.412 1.00 92.12 157 ASN A O 1
ATOM 1303 N N . TYR A 1 158 ? -17.396 -4.395 18.393 1.00 93.94 158 TYR A N 1
ATOM 1304 C CA . TYR A 1 158 ? -16.736 -5.226 17.391 1.00 93.94 158 TYR A CA 1
ATOM 1305 C C . TYR A 1 158 ? -16.506 -6.642 17.947 1.00 93.94 158 TYR A C 1
ATOM 1307 O O . TYR A 1 158 ? -16.013 -6.805 19.061 1.00 93.94 158 TYR A O 1
ATOM 1315 N N . LYS A 1 159 ? -16.849 -7.680 17.172 1.00 94.69 159 LYS A N 1
ATOM 1316 C CA . LYS A 1 159 ? -16.377 -9.060 17.406 1.00 94.69 159 LYS A CA 1
ATOM 1317 C C . LYS A 1 159 ? -15.114 -9.267 16.570 1.00 94.69 159 LYS A C 1
ATOM 1319 O O . LYS A 1 159 ? -15.159 -8.998 15.374 1.00 94.69 159 LYS A O 1
ATOM 1324 N N . PHE A 1 160 ? -14.030 -9.749 17.169 1.00 95.44 160 PHE A N 1
ATOM 1325 C CA . PHE A 1 160 ? -12.785 -10.075 16.466 1.00 95.44 160 PHE A CA 1
ATOM 1326 C C . PHE A 1 160 ? -12.772 -11.524 15.966 1.00 95.44 160 PHE A C 1
ATOM 1328 O O . PHE A 1 160 ? -13.362 -12.404 16.592 1.00 95.44 160 PHE A O 1
ATOM 1335 N N . HIS A 1 161 ? -12.086 -11.753 14.842 1.00 94.81 161 HIS A N 1
ATOM 1336 C CA . HIS A 1 161 ? -12.154 -13.005 14.074 1.00 94.81 161 HIS A CA 1
ATOM 1337 C C . HIS A 1 161 ? -10.785 -13.597 13.709 1.00 94.81 161 HIS A C 1
ATOM 1339 O O . HIS A 1 161 ? -10.602 -14.806 13.775 1.00 94.81 161 HIS A O 1
ATOM 1345 N N . ALA A 1 162 ? -9.813 -12.765 13.320 1.00 92.94 162 ALA A N 1
ATOM 1346 C CA . ALA A 1 162 ? -8.468 -13.212 12.936 1.00 92.94 162 ALA A CA 1
ATOM 1347 C C . ALA A 1 162 ? -7.452 -12.061 12.981 1.00 92.94 162 ALA A C 1
ATOM 1349 O O . ALA A 1 162 ? -7.829 -10.897 12.849 1.00 92.94 162 ALA A O 1
ATOM 1350 N N . GLU A 1 163 ? -6.159 -12.370 13.104 1.00 91.50 163 GLU A N 1
ATOM 1351 C CA . GLU A 1 163 ? -5.086 -11.415 12.789 1.00 91.50 163 GLU A CA 1
ATOM 1352 C C . GLU A 1 163 ? -4.829 -11.436 11.274 1.00 91.50 163 GLU A C 1
ATOM 1354 O O . GLU A 1 163 ? -4.635 -12.496 10.684 1.00 91.50 163 GLU A O 1
ATOM 1359 N N . LEU A 1 164 ? -4.886 -10.264 10.636 1.00 87.69 164 LEU A N 1
ATOM 1360 C CA . LEU A 1 164 ? -4.647 -10.083 9.198 1.00 87.69 164 LEU A CA 1
ATOM 1361 C C . LEU A 1 164 ? -3.178 -9.762 8.894 1.00 87.69 164 LEU A C 1
ATOM 1363 O O . LEU A 1 164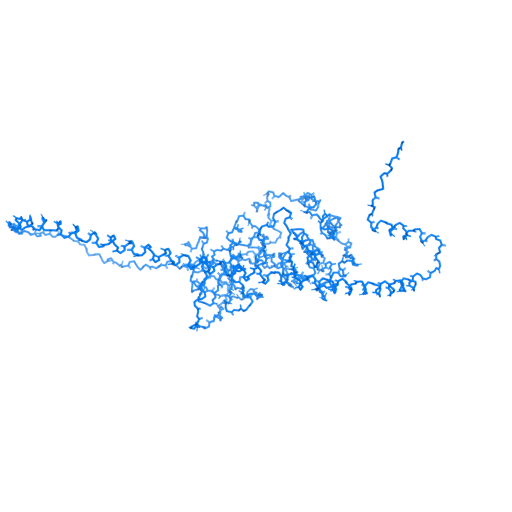 ? -2.720 -10.015 7.784 1.00 87.69 164 LEU A O 1
ATOM 1367 N N . GLY A 1 165 ? -2.443 -9.211 9.862 1.00 82.31 165 GLY A N 1
ATOM 1368 C CA . GLY A 1 165 ? -1.009 -8.962 9.741 1.00 82.31 165 GLY A CA 1
ATOM 1369 C C . GLY A 1 165 ? -0.453 -8.096 10.869 1.00 82.31 165 GLY A C 1
ATOM 1370 O O . GLY A 1 165 ? -1.177 -7.314 11.489 1.00 82.31 165 GLY A O 1
ATOM 1371 N N . GLN A 1 166 ? 0.852 -8.208 11.108 1.00 78.56 166 GLN A N 1
ATOM 1372 C CA . GLN A 1 166 ? 1.560 -7.477 12.156 1.00 78.56 166 GLN A CA 1
ATOM 1373 C C . GLN A 1 166 ? 2.557 -6.492 11.539 1.00 78.56 166 GLN A C 1
ATOM 1375 O O . GLN A 1 166 ? 3.496 -6.893 10.859 1.00 78.56 166 GLN A O 1
ATOM 1380 N N . GLY A 1 167 ? 2.358 -5.195 11.776 1.00 65.31 167 GLY A N 1
ATOM 1381 C CA . GLY A 1 167 ? 3.238 -4.131 11.299 1.00 65.31 167 GLY A CA 1
ATOM 1382 C C . GLY A 1 167 ? 4.121 -3.558 12.407 1.00 65.31 167 GLY A C 1
ATOM 1383 O O . GLY A 1 167 ? 3.870 -3.738 13.599 1.00 65.31 167 GLY A O 1
ATOM 1384 N N . GLY A 1 168 ? 5.131 -2.773 12.023 1.00 61.59 168 GLY A N 1
ATOM 1385 C CA . GLY A 1 168 ? 6.076 -2.159 12.967 1.00 61.59 168 GLY A CA 1
ATOM 1386 C C . GLY A 1 168 ? 5.444 -1.271 14.053 1.00 61.59 168 GLY A C 1
ATOM 1387 O O . GLY A 1 168 ? 6.072 -1.056 15.087 1.00 61.59 168 GLY A O 1
ATOM 1388 N N . PHE A 1 169 ? 4.212 -0.794 13.849 1.00 66.19 169 PHE A N 1
ATOM 1389 C CA . PHE A 1 169 ? 3.486 0.099 14.763 1.00 66.19 169 PHE A CA 1
ATOM 1390 C C . PHE A 1 169 ? 2.329 -0.579 15.527 1.00 66.19 169 PHE A C 1
ATOM 1392 O O . PHE A 1 169 ? 1.783 0.020 16.452 1.00 66.19 169 PHE A O 1
ATOM 1399 N N . GLY A 1 170 ? 1.939 -1.807 15.163 1.00 79.38 170 GLY A N 1
ATOM 1400 C CA . GLY A 1 170 ? 0.775 -2.498 15.730 1.00 79.38 170 GLY A CA 1
ATOM 1401 C C . GLY A 1 170 ? 0.228 -3.616 14.835 1.00 79.38 170 GLY A C 1
ATOM 1402 O O . GLY A 1 170 ? 0.773 -3.888 13.767 1.00 79.38 170 GLY A O 1
ATOM 1403 N N . GLN A 1 171 ? -0.855 -4.258 15.272 1.00 89.25 171 GLN A N 1
ATOM 1404 C CA . GLN A 1 171 ? -1.498 -5.382 14.572 1.00 89.25 171 GLN A CA 1
ATOM 1405 C C . GLN A 1 171 ? -2.744 -4.929 13.801 1.00 89.25 171 GLN A C 1
ATOM 1407 O O . GLN A 1 171 ? -3.433 -4.001 14.226 1.00 89.25 171 GLN A O 1
ATOM 1412 N N . VAL A 1 172 ? -3.055 -5.590 12.689 1.00 91.31 172 VAL A N 1
ATOM 1413 C CA . VAL A 1 172 ? -4.292 -5.401 11.922 1.00 91.31 172 VAL A CA 1
ATOM 1414 C C . VAL A 1 172 ? -5.162 -6.637 12.101 1.00 91.31 172 VAL A C 1
ATOM 1416 O O . VAL A 1 172 ? -4.714 -7.754 11.855 1.00 91.31 172 VAL A O 1
ATOM 1419 N N . MET A 1 173 ? -6.408 -6.442 12.525 1.00 94.44 173 MET A N 1
ATOM 1420 C CA . MET A 1 173 ? -7.336 -7.517 12.875 1.00 94.44 173 MET A CA 1
ATOM 1421 C C . MET A 1 173 ? -8.561 -7.521 11.970 1.00 94.44 173 MET A C 1
ATOM 1423 O O . MET A 1 173 ? -9.118 -6.464 11.687 1.00 94.44 173 MET A O 1
ATOM 1427 N N . LEU A 1 174 ? -9.040 -8.705 11.597 1.00 95.31 174 LEU A N 1
ATOM 1428 C CA . LEU A 1 174 ? -10.384 -8.881 11.065 1.00 95.31 174 LEU A CA 1
ATOM 1429 C C . LEU A 1 174 ? -11.390 -8.815 12.216 1.00 95.31 174 LEU A C 1
ATOM 1431 O O . LEU A 1 174 ? -11.239 -9.512 13.225 1.00 95.31 174 LEU A O 1
ATOM 1435 N N . ALA A 1 175 ? -12.432 -8.010 12.045 1.00 96.25 175 ALA A N 1
ATOM 1436 C CA . ALA A 1 175 ? -13.552 -7.924 12.968 1.00 96.25 175 ALA A CA 1
ATOM 1437 C C . ALA A 1 175 ? -14.875 -7.730 12.215 1.00 96.25 175 ALA A C 1
ATOM 1439 O O . ALA A 1 175 ? -14.884 -7.332 11.054 1.00 96.25 175 ALA A O 1
ATOM 1440 N N . SER A 1 176 ? -16.000 -7.974 12.886 1.00 94.94 176 SER A N 1
ATOM 1441 C CA . SER A 1 176 ? -17.328 -7.553 12.431 1.00 94.94 176 SER A CA 1
ATOM 1442 C C . SER A 1 176 ? -17.944 -6.555 13.401 1.00 94.94 176 SER A C 1
ATOM 1444 O O . SER A 1 176 ? -18.021 -6.834 14.604 1.00 94.94 176 SER A O 1
ATOM 1446 N N . PHE A 1 177 ? -18.439 -5.435 12.881 1.00 93.44 177 PHE A N 1
ATOM 1447 C CA . PHE A 1 177 ? -19.197 -4.455 13.652 1.00 93.44 177 PHE A CA 1
ATOM 1448 C C . PHE A 1 177 ? -20.647 -4.921 13.878 1.00 93.44 177 PHE A C 1
ATOM 1450 O O . PHE A 1 177 ? -21.289 -5.461 12.979 1.00 93.44 177 PHE A O 1
ATOM 1457 N N . ARG A 1 178 ? -21.180 -4.743 15.091 1.00 82.94 178 ARG A N 1
ATOM 1458 C CA . ARG A 1 178 ? -22.588 -5.039 15.425 1.00 82.94 178 ARG A CA 1
ATOM 1459 C C . ARG A 1 178 ? -23.465 -3.816 15.093 1.00 82.94 178 ARG A C 1
ATOM 1461 O O . ARG A 1 178 ? -23.007 -2.711 15.340 1.00 82.94 178 ARG A O 1
ATOM 1468 N N . PRO A 1 179 ? -24.726 -3.964 14.634 1.00 75.38 179 PRO A N 1
ATOM 1469 C CA . PRO A 1 179 ? -25.521 -5.193 14.624 1.00 75.38 179 PRO A CA 1
ATOM 1470 C C . PRO A 1 179 ? -25.463 -5.982 13.308 1.00 75.38 179 PRO A C 1
ATOM 1472 O O . PRO A 1 179 ? -25.622 -7.199 13.345 1.00 75.38 179 PRO A O 1
ATOM 1475 N N . ASN A 1 180 ? -25.219 -5.317 12.176 1.00 82.56 180 ASN A N 1
ATOM 1476 C CA . ASN A 1 180 ? -25.314 -5.886 10.824 1.00 82.56 180 ASN A CA 1
ATOM 1477 C C . ASN A 1 180 ? -24.175 -6.866 10.454 1.00 82.56 180 ASN A C 1
ATOM 1479 O O . ASN A 1 180 ? -24.199 -7.467 9.384 1.00 82.56 180 ASN A O 1
ATOM 1483 N N . LYS A 1 181 ? -23.203 -7.059 11.356 1.00 89.62 181 LYS A N 1
ATOM 1484 C CA . LYS A 1 181 ? -22.002 -7.894 11.198 1.00 89.62 181 LY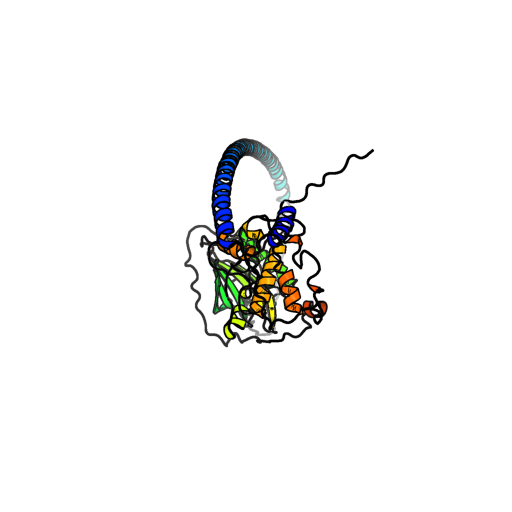S A CA 1
ATOM 1485 C C . LYS A 1 181 ? -21.079 -7.468 10.046 1.00 89.62 181 LYS A C 1
ATOM 1487 O O . LYS A 1 181 ? -20.292 -8.290 9.582 1.00 89.62 181 LYS A O 1
ATOM 1492 N N . GLN A 1 182 ? -21.118 -6.206 9.607 1.00 92.62 182 GLN A N 1
ATOM 1493 C CA . GLN A 1 182 ? -20.221 -5.703 8.562 1.00 92.62 182 GLN A CA 1
ATOM 1494 C C . GLN A 1 182 ? -18.752 -5.992 8.910 1.00 92.62 182 GLN A C 1
ATOM 1496 O O . GLN A 1 182 ? -18.274 -5.591 9.975 1.00 92.62 182 GLN A O 1
ATOM 1501 N N . LEU A 1 183 ? -18.039 -6.667 8.004 1.00 95.00 183 LEU A N 1
ATOM 1502 C CA . LEU A 1 183 ? -16.612 -6.946 8.151 1.00 95.00 183 LEU A CA 1
ATOM 1503 C C . LEU A 1 183 ? -15.772 -5.675 7.970 1.00 95.00 183 LEU A C 1
ATOM 1505 O O . LEU A 1 183 ? -15.975 -4.898 7.036 1.00 95.00 183 LEU A O 1
ATOM 1509 N N . VAL A 1 184 ? -14.808 -5.497 8.869 1.00 95.25 184 VAL A N 1
ATOM 1510 C CA . VAL A 1 184 ? -13.885 -4.359 8.941 1.00 95.25 184 VAL A CA 1
ATOM 1511 C C . VAL A 1 184 ? -12.477 -4.842 9.299 1.00 95.25 184 VAL A C 1
ATOM 1513 O O . VAL A 1 184 ? -12.310 -5.860 9.976 1.00 95.25 184 VAL A O 1
ATOM 1516 N N . ALA A 1 185 ? -11.460 -4.096 8.873 1.00 95.12 185 ALA A N 1
ATOM 1517 C CA . ALA A 1 185 ? -10.075 -4.304 9.283 1.00 95.12 185 ALA A CA 1
ATOM 1518 C C . ALA A 1 185 ? -9.690 -3.253 10.336 1.00 95.12 185 ALA A C 1
ATOM 1520 O O . ALA A 1 185 ? -9.715 -2.058 10.060 1.00 95.12 185 ALA A O 1
ATOM 1521 N N . ILE A 1 186 ? -9.338 -3.671 11.553 1.00 95.00 186 ILE A N 1
ATOM 1522 C CA . ILE A 1 186 ? -9.007 -2.760 12.659 1.00 95.00 186 ILE A CA 1
ATOM 1523 C C . ILE A 1 186 ? -7.498 -2.765 12.901 1.00 95.00 186 ILE A C 1
ATOM 1525 O O . ILE A 1 186 ? -6.947 -3.757 13.379 1.00 95.00 186 ILE A O 1
ATOM 1529 N N . LYS A 1 187 ? -6.830 -1.645 12.611 1.00 92.94 187 LYS A N 1
ATOM 1530 C CA . LYS A 1 187 ? -5.417 -1.408 12.946 1.00 92.94 187 LYS A CA 1
ATOM 1531 C C . LYS A 1 187 ? -5.333 -0.941 14.405 1.00 92.94 187 LYS A C 1
ATOM 1533 O O . LYS A 1 187 ? -5.785 0.156 14.734 1.00 92.94 187 LYS A O 1
ATOM 1538 N N . VAL A 1 188 ? -4.802 -1.801 15.276 1.00 93.38 188 VAL A N 1
ATOM 1539 C CA . VAL A 1 188 ? -4.682 -1.612 16.732 1.00 93.38 188 VAL A CA 1
ATOM 1540 C C . VAL A 1 188 ? -3.254 -1.194 17.082 1.00 93.38 188 VAL A C 1
ATOM 1542 O O . VAL A 1 188 ? -2.294 -1.924 16.829 1.00 93.38 188 VAL A O 1
ATOM 1545 N N . LEU A 1 189 ? -3.117 -0.019 17.691 1.00 91.44 189 LEU A N 1
ATOM 1546 C CA . LEU A 1 189 ? -1.853 0.680 17.916 1.00 91.44 189 LEU A CA 1
ATOM 1547 C C . LEU A 1 189 ? -1.618 0.910 19.418 1.00 91.44 189 LEU A C 1
ATOM 1549 O O . LEU A 1 189 ? -2.359 1.659 20.048 1.00 91.44 189 LEU A O 1
ATOM 1553 N N . LYS A 1 190 ? -0.584 0.296 20.009 1.00 90.19 190 LYS A N 1
ATOM 1554 C CA . LYS A 1 190 ? -0.302 0.385 21.459 1.00 90.19 190 LYS A CA 1
ATOM 1555 C C . LYS A 1 190 ? 0.465 1.669 21.798 1.00 90.19 190 LYS A C 1
ATOM 1557 O O . LYS A 1 190 ? 1.668 1.747 21.564 1.00 90.19 190 LYS A O 1
ATOM 1562 N N . LYS A 1 191 ? -0.216 2.665 22.380 1.00 88.50 191 LYS A N 1
ATOM 1563 C CA . LYS A 1 191 ? 0.274 4.045 22.604 1.00 88.50 191 LYS A CA 1
ATOM 1564 C C . LYS A 1 191 ? 1.574 4.151 23.405 1.00 88.50 191 LYS A C 1
ATOM 1566 O O . LYS A 1 191 ? 2.304 5.120 23.237 1.00 88.50 191 LYS A O 1
ATOM 1571 N N . GLN A 1 192 ? 1.846 3.181 24.279 1.00 83.81 192 GLN A N 1
ATOM 1572 C CA . GLN A 1 192 ? 3.065 3.124 25.095 1.00 83.81 192 GLN A CA 1
ATOM 1573 C C . GLN A 1 192 ? 4.268 2.491 24.365 1.00 83.81 192 GLN A C 1
ATOM 1575 O O . GLN A 1 192 ? 5.349 2.407 24.939 1.00 83.81 192 GLN A O 1
ATOM 1580 N N . SER A 1 193 ? 4.115 2.034 23.116 1.00 83.69 193 SER A N 1
ATOM 1581 C CA . SER A 1 193 ? 5.230 1.504 22.327 1.00 83.69 193 SER A CA 1
ATOM 1582 C C . SER A 1 193 ? 6.140 2.626 21.829 1.00 83.69 193 SER A C 1
ATOM 1584 O O . SER A 1 193 ? 5.684 3.537 21.143 1.00 83.69 193 SER A O 1
ATOM 1586 N N . GLU A 1 194 ? 7.445 2.504 22.080 1.00 80.44 194 GLU A N 1
ATOM 1587 C CA . GLU A 1 194 ? 8.489 3.437 21.613 1.00 80.44 194 GLU A CA 1
ATOM 1588 C C . GLU A 1 194 ? 8.513 3.624 20.086 1.00 80.44 194 GLU A C 1
ATOM 1590 O O . GLU A 1 194 ? 9.015 4.627 19.585 1.00 80.44 194 GLU A O 1
ATOM 1595 N N . LYS A 1 195 ? 7.947 2.671 19.333 1.00 79.50 195 LYS A N 1
ATOM 1596 C CA . LYS A 1 195 ? 7.822 2.746 17.872 1.00 79.50 195 LYS A CA 1
ATOM 1597 C C . LYS A 1 195 ? 6.731 3.722 17.414 1.00 79.50 195 LYS A C 1
ATOM 1599 O O . LYS A 1 195 ? 6.743 4.129 16.256 1.00 79.50 195 LYS A O 1
ATOM 1604 N N . ILE A 1 196 ? 5.780 4.093 18.277 1.00 82.12 196 ILE A N 1
ATOM 1605 C CA . ILE A 1 196 ? 4.669 4.980 17.914 1.00 82.12 196 ILE A CA 1
ATOM 1606 C C . ILE A 1 196 ? 5.047 6.448 18.093 1.00 82.12 196 ILE A C 1
ATOM 1608 O O . ILE A 1 196 ? 5.320 6.925 19.191 1.00 82.12 196 ILE A O 1
ATOM 1612 N N . ASN A 1 197 ? 4.926 7.201 17.000 1.00 85.38 197 ASN A N 1
ATOM 1613 C CA . ASN A 1 197 ? 4.919 8.656 17.011 1.00 85.38 197 ASN A CA 1
ATOM 1614 C C . ASN A 1 197 ? 3.470 9.164 16.824 1.00 85.38 197 ASN A C 1
ATOM 1616 O O . ASN A 1 197 ? 2.925 9.016 15.724 1.00 85.38 197 ASN A O 1
ATOM 1620 N N . PRO A 1 198 ? 2.840 9.796 17.838 1.00 84.88 198 PRO A N 1
ATOM 1621 C CA . PRO A 1 198 ? 1.465 10.292 17.742 1.00 84.88 198 PRO A CA 1
ATOM 1622 C C . PRO A 1 198 ? 1.217 11.253 16.571 1.00 84.88 198 PRO A C 1
ATOM 1624 O O . PRO A 1 198 ? 0.150 11.201 15.967 1.00 84.88 198 PRO A O 1
ATOM 1627 N N . TYR A 1 199 ? 2.199 12.077 16.183 1.00 83.69 199 TYR A N 1
ATOM 1628 C CA . TYR A 1 199 ? 2.070 12.966 15.019 1.00 83.69 199 TYR A CA 1
ATOM 1629 C C . TYR A 1 199 ? 1.993 12.186 13.700 1.00 83.69 199 TYR A C 1
ATOM 1631 O O . TYR A 1 199 ? 1.282 12.584 12.781 1.00 83.69 199 TYR A O 1
ATOM 1639 N N . THR A 1 200 ? 2.704 11.059 13.609 1.00 82.19 200 THR A N 1
ATOM 1640 C CA . THR A 1 200 ? 2.685 10.182 12.427 1.00 82.19 200 THR A CA 1
ATOM 1641 C C . THR A 1 200 ? 1.353 9.441 12.323 1.00 82.19 200 THR A C 1
ATOM 1643 O O . THR A 1 200 ? 0.752 9.416 11.253 1.00 82.19 200 THR A O 1
ATOM 1646 N N . VAL A 1 201 ? 0.834 8.931 13.445 1.00 86.94 201 VAL A N 1
ATOM 1647 C CA . VAL A 1 201 ? -0.469 8.246 13.491 1.00 86.94 201 VAL A CA 1
ATOM 1648 C C . VAL A 1 201 ? -1.637 9.216 13.263 1.00 86.94 201 VAL A C 1
ATOM 1650 O O . VAL A 1 201 ? -2.570 8.890 12.535 1.00 86.94 201 VAL A O 1
ATOM 1653 N N . ALA A 1 202 ? -1.576 10.438 13.802 1.00 85.44 202 ALA A N 1
ATOM 1654 C CA . ALA A 1 202 ? -2.565 11.480 13.513 1.00 85.44 202 ALA A CA 1
ATOM 1655 C C . ALA A 1 202 ? -2.541 11.911 12.034 1.00 85.44 202 ALA A C 1
ATOM 1657 O O . ALA A 1 202 ? -3.595 12.156 11.448 1.00 85.44 202 ALA A O 1
ATOM 1658 N N . ARG A 1 203 ? -1.358 11.957 11.402 1.00 83.00 203 ARG A N 1
ATOM 1659 C CA . ARG A 1 203 ? -1.219 12.196 9.957 1.00 83.00 203 ARG A CA 1
ATOM 1660 C C . ARG A 1 203 ? -1.826 11.060 9.133 1.00 83.00 203 ARG A C 1
ATOM 1662 O O . ARG A 1 203 ? -2.583 11.352 8.213 1.00 83.00 203 ARG A O 1
ATOM 1669 N N . GLU A 1 204 ? -1.555 9.801 9.480 1.00 85.38 204 GLU A N 1
ATOM 1670 C CA . GLU A 1 204 ? -2.170 8.633 8.829 1.00 85.38 204 GLU A CA 1
ATOM 1671 C C . GLU A 1 204 ? -3.702 8.689 8.923 1.00 85.38 204 GLU A C 1
ATOM 1673 O O . GLU A 1 204 ? -4.389 8.629 7.905 1.00 85.38 204 GLU A O 1
ATOM 1678 N N . ALA A 1 205 ? -4.236 8.901 10.129 1.00 86.19 205 ALA A N 1
ATOM 1679 C CA . ALA A 1 205 ? -5.671 9.025 10.367 1.00 86.19 205 ALA A CA 1
ATOM 1680 C C . ALA A 1 205 ? -6.310 10.195 9.597 1.00 86.19 205 ALA A C 1
ATOM 1682 O O . ALA A 1 205 ? -7.448 10.084 9.155 1.00 86.19 205 ALA A O 1
ATOM 1683 N N . ASN A 1 206 ? -5.601 11.312 9.406 1.00 83.50 206 ASN A N 1
ATOM 1684 C CA . ASN A 1 206 ? -6.114 12.447 8.636 1.00 83.50 206 ASN A CA 1
ATOM 1685 C C . ASN A 1 206 ? -6.032 12.233 7.114 1.00 83.50 206 ASN A C 1
ATOM 1687 O O . ASN A 1 206 ? -6.946 12.652 6.408 1.00 83.50 206 ASN A O 1
ATOM 1691 N N . LEU A 1 207 ? -5.013 11.530 6.607 1.00 79.81 207 LEU A N 1
ATOM 1692 C CA . LEU A 1 207 ? -4.963 11.089 5.205 1.00 79.81 207 LEU A CA 1
ATOM 1693 C C . LEU A 1 207 ? -6.092 10.097 4.889 1.00 79.81 207 LEU A C 1
ATOM 1695 O O . LEU A 1 207 ? -6.762 10.205 3.864 1.00 79.81 207 LEU A O 1
ATOM 1699 N N . LEU A 1 208 ? -6.373 9.182 5.815 1.00 82.69 208 LEU A N 1
ATOM 1700 C CA . LEU A 1 208 ? -7.462 8.218 5.692 1.00 82.69 208 LEU A CA 1
ATOM 1701 C C . LEU A 1 208 ? -8.864 8.859 5.667 1.00 82.69 208 LEU A C 1
ATOM 1703 O O . LEU A 1 208 ? -9.755 8.289 5.042 1.00 82.69 208 LEU A O 1
ATOM 1707 N N . LYS A 1 209 ? -9.057 10.057 6.242 1.00 79.94 209 LYS A N 1
ATOM 1708 C CA . LYS A 1 209 ? -10.321 10.825 6.148 1.00 79.94 209 LYS A CA 1
ATOM 1709 C C . LYS A 1 209 ? -10.564 11.427 4.758 1.00 79.94 209 LYS A C 1
ATOM 1711 O O . LYS A 1 209 ? -11.713 11.587 4.363 1.00 79.94 209 LYS A O 1
ATOM 1716 N N . ILE A 1 210 ? -9.504 11.760 4.014 1.00 74.75 210 ILE A N 1
ATOM 1717 C CA . ILE A 1 210 ? -9.614 12.305 2.644 1.00 74.75 210 ILE A CA 1
ATOM 1718 C C . ILE A 1 210 ? -9.515 11.222 1.559 1.00 74.75 210 ILE A C 1
ATOM 1720 O O . ILE A 1 210 ? -9.966 11.433 0.437 1.00 74.75 210 ILE A O 1
ATOM 1724 N N . SER A 1 211 ? -9.001 10.034 1.898 1.00 73.62 211 SER A N 1
ATOM 1725 C CA . SER A 1 211 ? -8.864 8.893 0.977 1.00 73.62 211 SER A CA 1
ATOM 1726 C C . SER A 1 211 ? -10.173 8.464 0.292 1.00 73.62 211 SER A C 1
ATOM 1728 O O . SER A 1 211 ? -10.135 7.959 -0.831 1.00 73.62 211 SER A O 1
ATOM 1730 N N . ARG A 1 212 ? -11.323 8.731 0.933 1.00 71.56 212 ARG A N 1
ATOM 1731 C CA . ARG A 1 212 ? -12.692 8.485 0.441 1.00 71.56 212 ARG A CA 1
ATOM 1732 C C . ARG A 1 212 ? -12.950 9.007 -0.982 1.00 71.56 212 ARG A C 1
ATOM 1734 O O . ARG A 1 212 ? -13.786 8.461 -1.691 1.00 71.56 212 ARG A O 1
ATOM 1741 N N . GLU A 1 213 ? -12.247 10.066 -1.392 1.00 76.69 213 GLU A N 1
ATOM 1742 C CA . GLU A 1 213 ? -12.462 10.756 -2.675 1.00 76.69 213 GLU A CA 1
ATOM 1743 C C . GLU A 1 213 ? -11.758 10.046 -3.847 1.00 76.69 213 GLU A C 1
ATOM 1745 O O . GLU A 1 213 ? -11.988 10.386 -5.003 1.00 76.69 213 GLU A O 1
ATOM 1750 N N . CYS A 1 214 ? -10.962 9.006 -3.567 1.00 83.56 214 CYS A N 1
ATOM 1751 C CA . CYS A 1 214 ? -10.402 8.101 -4.566 1.00 83.56 214 CYS A CA 1
ATOM 1752 C C . CYS A 1 214 ? -10.875 6.661 -4.322 1.00 83.56 214 CYS A C 1
ATOM 1754 O O . CYS A 1 214 ? -10.637 6.072 -3.265 1.00 83.56 214 CYS A O 1
ATOM 1756 N N . ALA A 1 215 ? -11.500 6.050 -5.331 1.00 87.25 215 ALA A N 1
ATOM 1757 C CA . ALA A 1 215 ? -12.048 4.695 -5.238 1.00 87.25 215 ALA A CA 1
ATOM 1758 C C . ALA A 1 215 ? -10.982 3.584 -5.080 1.00 87.25 215 ALA A C 1
ATOM 1760 O O . ALA A 1 215 ? -11.323 2.464 -4.692 1.00 87.25 215 ALA A O 1
ATOM 1761 N N . PHE A 1 216 ? -9.713 3.906 -5.364 1.00 89.62 216 PHE A N 1
ATOM 1762 C CA . PHE A 1 216 ? -8.548 3.013 -5.312 1.00 89.62 216 PHE A CA 1
ATOM 1763 C C . PHE A 1 216 ? -7.639 3.238 -4.093 1.00 89.62 216 PHE A C 1
ATOM 1765 O O . PHE A 1 216 ? -6.529 2.708 -4.042 1.00 89.62 216 PHE A O 1
ATOM 1772 N N . LEU A 1 217 ? -8.078 4.018 -3.105 1.00 87.56 217 LEU A N 1
ATOM 1773 C CA . LEU A 1 217 ? -7.433 4.083 -1.793 1.00 87.56 217 LEU A CA 1
ATOM 1774 C C . LEU A 1 217 ? -8.238 3.268 -0.772 1.00 87.56 217 LEU A C 1
ATOM 1776 O O . LEU A 1 217 ? -9.429 3.016 -0.967 1.00 87.56 217 LEU A O 1
ATOM 1780 N N . CYS A 1 218 ? -7.573 2.845 0.300 1.00 88.06 218 CYS A N 1
ATOM 1781 C CA . CYS A 1 218 ? -8.200 2.225 1.461 1.00 88.06 218 CYS A CA 1
ATOM 1782 C C . CYS A 1 218 ? -8.883 3.297 2.323 1.00 88.06 218 CYS A C 1
ATOM 1784 O O . CYS A 1 218 ? -8.256 4.287 2.701 1.00 88.06 218 CYS A O 1
ATOM 1786 N N . HIS A 1 219 ? -10.162 3.093 2.620 1.00 88.19 219 HIS A N 1
ATOM 1787 C CA . HIS A 1 219 ? -11.056 4.020 3.306 1.00 88.19 219 HIS A CA 1
ATOM 1788 C C . HIS A 1 219 ? -11.159 3.687 4.799 1.00 88.19 219 HIS A C 1
ATOM 1790 O O . HIS A 1 219 ? -11.208 2.519 5.194 1.00 88.19 219 HIS A O 1
ATOM 1796 N N . SER A 1 220 ? -11.223 4.723 5.641 1.00 91.19 220 SER A N 1
ATOM 1797 C CA . SER A 1 220 ? -11.406 4.589 7.091 1.00 91.19 220 SER A CA 1
ATOM 1798 C C . SER A 1 220 ? -12.822 4.967 7.499 1.00 91.19 220 SER A C 1
ATOM 1800 O O . SER A 1 220 ? -13.213 6.126 7.408 1.00 91.19 220 SER A O 1
ATOM 1802 N N . TYR A 1 221 ? -13.552 4.003 8.046 1.00 92.38 221 TYR A N 1
ATOM 1803 C CA . TYR A 1 221 ? -14.893 4.184 8.588 1.00 92.38 221 TYR A CA 1
ATOM 1804 C C . TYR A 1 221 ? -14.907 4.935 9.929 1.00 92.38 221 TYR A C 1
ATOM 1806 O O . TYR A 1 221 ? -15.818 5.720 10.192 1.00 92.38 221 TYR A O 1
ATOM 1814 N N . ALA A 1 222 ? -13.904 4.717 10.786 1.00 93.19 222 ALA A N 1
ATOM 1815 C CA . ALA A 1 222 ? -13.774 5.415 12.066 1.00 93.19 222 ALA A CA 1
ATOM 1816 C C . ALA A 1 222 ? -12.341 5.376 12.612 1.00 93.19 222 ALA A C 1
ATOM 1818 O O . ALA A 1 222 ? -11.573 4.461 12.327 1.00 93.19 222 ALA A O 1
ATOM 1819 N N . THR A 1 223 ? -12.003 6.330 13.474 1.00 94.00 223 THR A N 1
ATOM 1820 C CA . THR A 1 223 ? -10.800 6.293 14.315 1.00 94.00 223 THR A CA 1
ATOM 1821 C C . THR A 1 223 ? -11.194 6.584 15.760 1.00 94.00 223 THR A C 1
ATOM 1823 O O . THR A 1 223 ? -12.043 7.436 16.008 1.00 94.00 223 THR A O 1
ATOM 1826 N N . PHE A 1 224 ? -10.634 5.869 16.736 1.00 94.12 224 PHE A N 1
ATOM 1827 C CA . PHE A 1 224 ? -10.923 6.080 18.164 1.00 94.12 224 PHE A CA 1
ATOM 1828 C C . PHE A 1 224 ? -9.807 5.535 19.059 1.00 94.12 224 PHE A C 1
ATOM 1830 O O . PHE A 1 224 ? -8.801 5.032 18.570 1.00 94.12 224 PHE A O 1
ATOM 1837 N N . GLN A 1 225 ? -9.934 5.666 20.378 1.00 92.81 225 GLN A N 1
ATOM 1838 C CA . GLN A 1 225 ? -8.857 5.329 21.310 1.00 92.81 225 GLN A CA 1
ATOM 1839 C C . GLN A 1 225 ? -9.367 4.909 22.689 1.00 92.81 225 GLN A C 1
ATOM 1841 O O . GLN A 1 225 ? -10.400 5.394 23.147 1.00 92.81 225 GLN A O 1
ATOM 1846 N N . SER A 1 226 ? -8.594 4.052 23.354 1.00 90.06 226 SER A N 1
ATOM 1847 C CA . SER A 1 226 ? -8.658 3.802 24.796 1.00 90.06 226 SER A CA 1
ATOM 1848 C C . SER A 1 226 ? -7.610 4.677 25.517 1.00 90.06 226 SER A C 1
ATOM 1850 O O . SER A 1 226 ? -6.966 5.550 24.919 1.00 90.06 226 SER A O 1
ATOM 1852 N N . GLU A 1 227 ? -7.383 4.426 26.805 1.00 87.25 227 GLU A N 1
ATOM 1853 C CA . GLU A 1 227 ? -6.246 4.983 27.550 1.00 87.25 227 GLU A CA 1
ATOM 1854 C C . GLU A 1 227 ? -4.878 4.525 26.999 1.00 87.25 227 GLU A C 1
ATOM 1856 O O . GLU A 1 227 ? -3.902 5.269 27.109 1.00 87.25 227 GLU A O 1
ATOM 1861 N N . LEU A 1 228 ? -4.808 3.328 26.392 1.00 88.62 228 LEU A N 1
ATOM 1862 C CA . LEU A 1 228 ? -3.566 2.605 26.061 1.00 88.62 228 LEU A CA 1
ATOM 1863 C C . LEU A 1 228 ? -3.430 2.215 24.578 1.00 88.62 228 LEU A C 1
ATOM 1865 O O . LEU A 1 228 ? -2.319 1.974 24.103 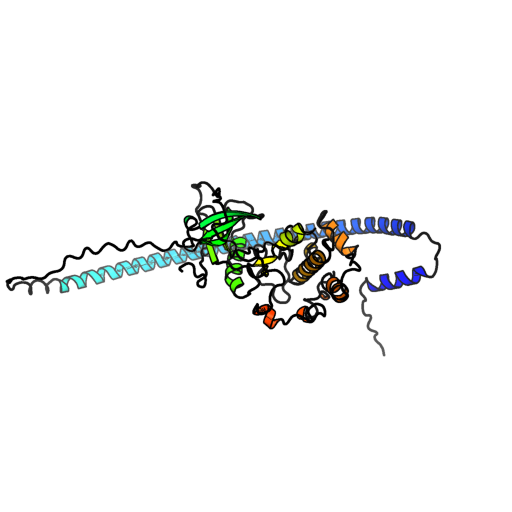1.00 88.62 228 LEU A O 1
ATOM 1869 N N . GLU A 1 229 ? -4.526 2.197 23.826 1.00 91.69 229 GLU A N 1
ATOM 1870 C CA . GLU A 1 229 ? -4.593 1.856 22.407 1.00 91.69 229 GLU A CA 1
ATOM 1871 C C . GLU A 1 229 ? -5.212 2.988 21.582 1.00 91.69 229 GLU A C 1
ATOM 1873 O O . GLU A 1 229 ? -6.079 3.730 22.047 1.00 91.69 229 GLU A O 1
ATOM 1878 N N . ALA A 1 230 ? -4.803 3.083 20.322 1.00 92.62 230 ALA A N 1
ATOM 1879 C CA . ALA A 1 230 ? -5.540 3.762 19.268 1.00 92.62 230 ALA A CA 1
ATOM 1880 C C . ALA A 1 230 ? -6.006 2.742 18.218 1.00 92.62 230 ALA A C 1
ATOM 1882 O O . ALA A 1 230 ? -5.345 1.731 17.976 1.00 92.62 230 ALA A O 1
ATOM 1883 N N . PHE A 1 231 ? -7.149 3.021 17.605 1.00 94.25 231 PHE A N 1
ATOM 1884 C CA . PHE A 1 231 ? -7.859 2.150 16.680 1.00 94.25 231 PHE A CA 1
ATOM 1885 C C . PHE A 1 231 ? -8.163 2.920 15.399 1.00 94.25 231 PHE A C 1
ATOM 1887 O O . PHE A 1 231 ? -8.700 4.029 15.456 1.00 94.25 231 PHE A O 1
ATOM 1894 N N . LEU A 1 232 ? -7.846 2.323 14.251 1.00 93.62 232 LEU A N 1
ATOM 1895 C CA . LEU A 1 232 ? -8.316 2.776 12.946 1.00 93.62 232 LEU A CA 1
ATOM 1896 C C . LEU A 1 232 ? -9.155 1.648 12.344 1.00 93.62 232 LEU A C 1
ATOM 1898 O O . LEU A 1 232 ? -8.651 0.541 12.160 1.00 93.62 232 LEU A O 1
ATOM 1902 N N . VAL A 1 233 ? -10.432 1.923 12.097 1.00 94.56 233 VAL A N 1
ATOM 1903 C CA . VAL A 1 233 ? -11.419 0.992 11.541 1.00 94.56 233 VAL A CA 1
ATOM 1904 C C . VAL A 1 233 ? -11.501 1.251 10.047 1.00 94.56 233 VAL A C 1
ATOM 1906 O O . VAL A 1 233 ? -12.018 2.279 9.613 1.00 94.56 233 VAL A O 1
ATOM 1909 N N . LEU A 1 234 ? -10.958 0.322 9.277 1.00 93.50 234 LEU A N 1
ATOM 1910 C CA . LEU A 1 234 ? -10.801 0.394 7.832 1.00 93.50 234 LEU A CA 1
ATOM 1911 C C . LEU A 1 234 ? -11.770 -0.572 7.145 1.00 93.50 234 LEU A C 1
ATOM 1913 O O . LEU A 1 234 ? -12.263 -1.529 7.753 1.00 93.50 234 LEU A O 1
ATOM 1917 N N . GLU A 1 235 ? -12.015 -0.355 5.858 1.00 92.06 235 GLU A N 1
ATOM 1918 C CA . GLU A 1 235 ? -12.713 -1.342 5.035 1.00 92.06 235 GLU A CA 1
ATOM 1919 C C . GLU A 1 235 ? -11.943 -2.673 4.952 1.00 92.06 235 GLU A C 1
ATOM 1921 O O . GLU A 1 235 ? -10.710 -2.714 4.982 1.00 92.06 235 GLU A O 1
ATOM 1926 N N . TYR A 1 236 ? -12.670 -3.786 4.837 1.00 93.25 236 TYR A N 1
ATOM 1927 C CA . TYR A 1 236 ? -12.056 -5.104 4.709 1.00 93.25 236 TYR A CA 1
ATOM 1928 C C . TYR A 1 236 ? -11.894 -5.520 3.239 1.00 93.25 236 TYR A C 1
ATOM 1930 O O . TYR A 1 236 ? -12.867 -5.781 2.533 1.00 93.25 236 TYR A O 1
ATOM 1938 N N . CYS A 1 237 ? -10.643 -5.637 2.794 1.00 91.12 237 CYS A N 1
ATOM 1939 C CA . CYS A 1 237 ? -10.284 -6.149 1.471 1.00 91.12 237 CYS A CA 1
ATOM 1940 C C . CYS A 1 237 ? -10.128 -7.683 1.503 1.00 91.12 237 CYS A C 1
ATOM 1942 O O . CYS A 1 237 ? -9.060 -8.212 1.816 1.00 91.12 237 CYS A O 1
ATOM 1944 N N . SER A 1 238 ? -11.205 -8.408 1.189 1.00 88.06 238 SER A N 1
ATOM 1945 C CA . SER A 1 238 ? -11.259 -9.882 1.199 1.00 88.06 238 SER A CA 1
ATOM 1946 C C . SER A 1 238 ? -10.383 -10.568 0.148 1.00 88.06 238 SER A C 1
ATOM 1948 O O . SER A 1 238 ? -10.015 -11.728 0.327 1.00 88.06 238 SER A O 1
ATOM 1950 N N . GLY A 1 239 ? -10.027 -9.873 -0.935 1.00 78.75 239 GLY A N 1
ATOM 1951 C CA . GLY A 1 239 ? -9.173 -10.386 -2.007 1.00 78.75 239 GLY A CA 1
ATOM 1952 C C . GLY A 1 239 ? -7.699 -10.536 -1.644 1.00 78.75 239 GLY A C 1
ATOM 1953 O O . GLY A 1 239 ? -6.943 -11.031 -2.478 1.00 78.75 239 GLY A O 1
ATOM 1954 N N . LYS A 1 240 ? -7.319 -10.178 -0.407 1.00 78.38 240 LYS A N 1
ATOM 1955 C CA . LYS A 1 240 ? -5.948 -10.207 0.127 1.00 78.38 240 LYS A CA 1
ATOM 1956 C C . LYS A 1 240 ? -5.018 -9.196 -0.558 1.00 78.38 240 LYS A C 1
ATOM 1958 O O . LYS A 1 240 ? -5.476 -8.326 -1.297 1.00 78.38 240 LYS A O 1
ATOM 1963 N N . SER A 1 241 ? -3.730 -9.240 -0.220 1.00 79.44 241 SER A N 1
ATOM 1964 C CA . SER A 1 241 ? -2.697 -8.418 -0.858 1.00 79.44 241 SER A CA 1
ATOM 1965 C C . SER A 1 241 ? -2.205 -9.043 -2.167 1.00 79.44 241 SER A C 1
ATOM 1967 O O . SER A 1 241 ? -2.380 -10.248 -2.386 1.00 79.44 241 SER A O 1
ATOM 1969 N N . ILE A 1 242 ? -1.535 -8.272 -3.031 1.00 72.25 242 ILE A N 1
ATOM 1970 C CA . ILE A 1 242 ? -0.901 -8.862 -4.217 1.00 72.25 242 ILE A CA 1
ATOM 1971 C C . ILE A 1 242 ? 0.282 -9.792 -3.831 1.00 72.25 242 ILE A C 1
ATOM 1973 O O . ILE A 1 242 ? 0.447 -10.797 -4.527 1.00 72.25 242 ILE A O 1
ATOM 1977 N N . TRP A 1 243 ? 1.018 -9.600 -2.707 1.00 69.19 243 TRP A N 1
ATOM 1978 C CA . TRP A 1 243 ? 2.027 -10.605 -2.260 1.00 69.19 243 TRP A CA 1
ATOM 1979 C C . TRP A 1 243 ? 1.354 -11.928 -1.878 1.00 69.19 243 TRP A C 1
ATOM 1981 O O . TRP A 1 243 ? 1.846 -12.997 -2.221 1.00 69.19 243 TRP A O 1
ATOM 1991 N N . GLU A 1 244 ? 0.161 -11.896 -1.276 1.00 65.81 244 GLU A N 1
ATOM 1992 C CA . GLU A 1 244 ? -0.600 -13.124 -1.017 1.00 65.81 244 GLU A CA 1
ATOM 1993 C C . GLU A 1 244 ? -1.152 -13.785 -2.295 1.00 65.81 244 GLU A C 1
ATOM 1995 O O . GLU A 1 244 ? -1.220 -15.016 -2.376 1.00 65.81 244 GLU A O 1
ATOM 2000 N N . MET A 1 245 ? -1.554 -12.997 -3.300 1.00 63.84 245 MET A N 1
ATOM 2001 C CA . MET A 1 245 ? -2.070 -13.528 -4.568 1.00 63.84 245 MET A CA 1
ATOM 2002 C C . MET A 1 245 ? -0.988 -14.199 -5.416 1.00 63.84 245 MET A C 1
ATOM 2004 O O . MET A 1 245 ? -1.231 -15.282 -5.957 1.00 63.84 245 MET A O 1
ATOM 2008 N N . ILE A 1 246 ? 0.186 -13.574 -5.555 1.00 59.12 246 ILE A N 1
ATOM 2009 C CA . ILE A 1 246 ? 1.290 -14.162 -6.324 1.00 59.12 246 ILE A CA 1
ATOM 2010 C C . ILE A 1 246 ? 2.070 -15.165 -5.463 1.00 59.12 246 ILE A C 1
ATOM 2012 O O . ILE A 1 246 ? 2.563 -16.143 -6.013 1.00 59.12 246 ILE A O 1
ATOM 2016 N N . GLY A 1 247 ? 2.073 -15.057 -4.128 1.00 51.28 247 GLY A N 1
ATOM 2017 C CA . GLY A 1 247 ? 2.742 -16.023 -3.243 1.00 51.28 247 GLY A CA 1
ATOM 2018 C C . GLY A 1 247 ? 2.101 -17.413 -3.301 1.00 51.28 247 GLY A C 1
ATOM 2019 O O . GLY A 1 247 ? 2.769 -18.434 -3.166 1.00 51.28 247 GLY A O 1
ATOM 2020 N N . ARG A 1 248 ? 0.805 -17.467 -3.633 1.00 46.97 248 ARG A N 1
ATOM 2021 C CA . ARG A 1 248 ? 0.061 -18.697 -3.970 1.00 46.97 248 ARG A CA 1
ATOM 2022 C C . ARG A 1 248 ? 0.314 -19.216 -5.398 1.00 46.97 248 ARG A C 1
ATOM 2024 O O . ARG A 1 248 ? -0.255 -20.238 -5.775 1.00 46.97 248 ARG A O 1
ATOM 2031 N N . LYS A 1 249 ? 1.129 -18.516 -6.194 1.00 45.00 249 LYS A N 1
ATOM 2032 C CA . LYS A 1 249 ? 1.511 -18.844 -7.582 1.00 45.00 249 LYS A CA 1
ATOM 2033 C C . LYS A 1 249 ? 3.030 -18.912 -7.825 1.00 45.00 249 LYS A C 1
ATOM 2035 O O . LYS A 1 249 ? 3.418 -19.486 -8.837 1.00 45.00 249 LYS A O 1
ATOM 2040 N N . GLY A 1 250 ? 3.866 -18.365 -6.937 1.00 35.97 250 GLY A N 1
ATOM 2041 C CA . GLY A 1 250 ? 5.329 -18.470 -6.990 1.00 35.97 250 GLY A CA 1
ATOM 2042 C C . GLY A 1 250 ? 6.137 -17.397 -6.235 1.00 35.97 250 GLY A C 1
ATOM 2043 O O . GLY A 1 250 ? 7.222 -17.720 -5.765 1.00 35.97 250 GLY A O 1
ATOM 2044 N N . ASN A 1 251 ? 5.646 -16.156 -6.095 1.00 39.66 251 ASN A N 1
ATOM 2045 C CA . ASN A 1 251 ? 6.491 -14.982 -5.770 1.00 39.66 251 ASN A CA 1
ATOM 2046 C C . ASN A 1 251 ? 5.796 -13.981 -4.824 1.00 39.66 251 ASN A C 1
ATOM 2048 O O . ASN A 1 251 ? 4.571 -13.972 -4.828 1.00 39.66 251 ASN A O 1
ATOM 2052 N N . LEU A 1 252 ? 6.547 -13.063 -4.177 1.00 37.84 252 LEU A N 1
ATOM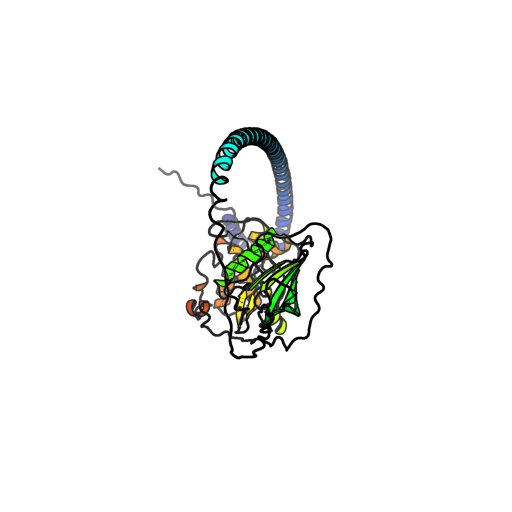 2053 C CA . LEU A 1 252 ? 6.099 -11.947 -3.275 1.00 37.84 252 LEU A CA 1
ATOM 2054 C C . LEU A 1 252 ? 5.712 -12.303 -1.711 1.00 37.84 252 LEU A C 1
ATOM 2056 O O . LEU A 1 252 ? 5.304 -13.496 -1.951 1.00 37.84 252 LEU A O 1
ATOM 2060 N N . PRO A 1 253 ? 5.917 -10.943 0.675 1.00 45.50 253 PRO A N 1
ATOM 2061 C CA . PRO A 1 253 ? 6.245 -9.477 1.160 1.00 45.50 253 PRO A CA 1
ATOM 2062 C C . PRO A 1 253 ? 7.668 -9.225 1.826 1.00 45.50 253 PRO A C 1
ATOM 2064 O O . PRO A 1 253 ? 8.479 -10.145 1.848 1.00 45.50 253 PRO A O 1
ATOM 2067 N N . GLU A 1 254 ? 8.144 -8.117 2.469 1.00 37.62 254 GLU A N 1
ATOM 2068 C CA . GLU A 1 254 ? 7.752 -6.725 2.891 1.00 37.62 254 GLU A CA 1
ATOM 2069 C C . GLU A 1 254 ? 9.062 -5.838 3.103 1.00 37.62 254 GLU A C 1
ATOM 2071 O O . GLU A 1 254 ? 10.135 -6.385 2.868 1.00 37.62 254 GLU A O 1
ATOM 2076 N N . SER A 1 255 ? 9.253 -4.558 3.554 1.00 38.91 255 SER A N 1
ATOM 2077 C CA . SER A 1 255 ? 8.554 -3.336 4.096 1.00 38.91 255 SER A CA 1
ATOM 2078 C C . SER A 1 255 ? 9.558 -2.101 4.174 1.00 38.91 255 SER A C 1
ATOM 2080 O O . SER A 1 255 ? 10.751 -2.386 4.315 1.00 38.91 255 SER A O 1
ATOM 2082 N N . ARG A 1 256 ? 9.306 -0.752 4.225 1.00 37.97 256 ARG A N 1
ATOM 2083 C CA . ARG A 1 256 ? 8.250 0.214 3.755 1.00 37.97 256 ARG A CA 1
ATOM 2084 C C . ARG A 1 256 ? 8.758 1.694 3.586 1.00 37.97 256 ARG A C 1
ATOM 2086 O O . ARG A 1 256 ? 9.642 2.083 4.341 1.00 37.97 256 ARG A O 1
ATOM 2093 N N . ILE A 1 257 ? 8.174 2.531 2.689 1.00 33.47 257 ILE A N 1
ATOM 2094 C CA . ILE A 1 257 ? 7.748 3.998 2.720 1.00 33.47 257 ILE A CA 1
ATOM 2095 C C . ILE A 1 257 ? 7.211 4.361 1.305 1.00 33.47 257 ILE A C 1
ATOM 2097 O O . ILE A 1 257 ? 7.812 3.873 0.356 1.00 33.47 257 ILE A O 1
ATOM 2101 N N . ILE A 1 258 ? 6.125 5.172 1.181 1.00 45.84 258 ILE A N 1
ATOM 2102 C CA . ILE A 1 258 ? 5.212 5.298 -0.003 1.00 45.84 258 ILE A CA 1
ATOM 2103 C C . ILE A 1 258 ? 5.315 4.059 -0.874 1.00 45.84 258 ILE A C 1
ATOM 2105 O O . ILE A 1 258 ? 5.941 3.968 -1.929 1.00 45.84 258 ILE A O 1
ATOM 2109 N N . ASP A 1 259 ? 4.790 3.027 -0.247 1.00 51.59 259 ASP A N 1
ATOM 2110 C CA . ASP A 1 259 ? 5.307 1.699 -0.405 1.00 51.59 259 ASP A CA 1
ATOM 2111 C C . ASP A 1 259 ? 4.456 1.017 -1.465 1.00 51.59 259 ASP A C 1
ATOM 2113 O O . ASP A 1 259 ? 3.664 0.120 -1.184 1.00 51.59 259 ASP A O 1
ATOM 2117 N N . LEU A 1 260 ? 4.597 1.518 -2.697 1.00 57.19 260 LEU A N 1
ATOM 2118 C CA . LEU A 1 260 ? 4.175 0.841 -3.916 1.00 57.19 260 LEU A CA 1
ATOM 2119 C C . LEU A 1 260 ? 5.080 -0.380 -4.103 1.00 57.19 260 LEU A C 1
ATOM 2121 O O . LEU A 1 260 ? 5.980 -0.408 -4.938 1.00 57.19 260 LEU A O 1
ATOM 2125 N N . LYS A 1 261 ? 4.802 -1.349 -3.236 1.00 62.19 261 LYS A N 1
ATOM 2126 C CA . LYS A 1 261 ? 5.128 -2.763 -3.266 1.00 62.19 261 LYS A CA 1
ATOM 2127 C C . LYS A 1 261 ? 3.791 -3.526 -3.246 1.00 62.19 261 LYS A C 1
ATOM 2129 O O . LYS A 1 261 ? 2.794 -2.971 -2.766 1.00 62.19 261 LYS A O 1
ATOM 2134 N N . PRO A 1 262 ? 3.747 -4.801 -3.637 1.00 62.62 262 PRO A N 1
ATOM 2135 C CA . PRO A 1 262 ? 2.502 -5.564 -3.734 1.00 62.62 262 PRO A CA 1
ATOM 2136 C C . PRO A 1 262 ? 1.603 -5.677 -2.482 1.00 62.62 262 PRO A C 1
ATOM 2138 O O . PRO A 1 262 ? 0.406 -5.886 -2.650 1.00 62.62 262 PRO A O 1
ATOM 2141 N N . ASP A 1 263 ? 2.085 -5.536 -1.237 1.00 65.44 263 ASP A N 1
ATOM 2142 C CA . ASP A 1 263 ? 1.202 -5.759 -0.066 1.00 65.44 263 ASP A CA 1
ATOM 2143 C C . ASP A 1 263 ? 0.268 -4.635 0.297 1.00 65.44 263 ASP A C 1
ATOM 2145 O O . ASP A 1 263 ? -0.858 -4.864 0.732 1.00 65.44 263 ASP A O 1
ATOM 2149 N N . ASN A 1 264 ? 0.748 -3.405 0.152 1.00 74.88 264 ASN A N 1
ATOM 2150 C CA . ASN A 1 264 ? -0.115 -2.263 0.396 1.00 74.88 264 ASN A CA 1
ATOM 2151 C C . ASN A 1 264 ? -1.101 -2.104 -0.768 1.00 74.88 264 ASN A C 1
ATOM 2153 O O . ASN A 1 264 ? -1.961 -1.241 -0.712 1.00 74.88 264 ASN A O 1
ATOM 2157 N N . ILE A 1 265 ? -0.992 -2.940 -1.806 1.00 82.56 265 ILE A N 1
ATOM 2158 C CA . ILE A 1 265 ? -1.925 -3.065 -2.912 1.00 82.56 265 ILE A CA 1
ATOM 2159 C C . ILE A 1 265 ? -2.875 -4.225 -2.569 1.00 82.56 265 ILE A C 1
ATOM 2161 O O . ILE A 1 265 ? -2.606 -5.397 -2.833 1.00 82.56 265 ILE A O 1
ATOM 2165 N N . LEU A 1 266 ? -3.979 -3.886 -1.908 1.00 87.06 266 LEU A N 1
ATOM 2166 C CA . LEU A 1 266 ? -5.030 -4.817 -1.500 1.00 87.06 266 LEU A CA 1
ATOM 2167 C C . LEU A 1 266 ? -6.052 -5.015 -2.625 1.00 87.06 266 LEU A C 1
ATOM 2169 O O . LEU A 1 266 ? -6.196 -4.159 -3.499 1.00 87.06 266 LEU A O 1
ATOM 2173 N N . VAL A 1 267 ? -6.801 -6.117 -2.581 1.00 86.50 267 VAL A N 1
ATOM 2174 C CA . VAL A 1 267 ? -7.885 -6.414 -3.528 1.00 86.50 267 VAL A CA 1
ATOM 2175 C C . VAL A 1 267 ? -9.228 -6.473 -2.800 1.00 86.50 267 VAL A C 1
ATOM 2177 O O . VAL A 1 267 ? -9.397 -7.215 -1.830 1.00 86.50 267 VAL A O 1
ATOM 2180 N N . ASP A 1 268 ? -10.197 -5.682 -3.256 1.00 91.00 268 ASP A N 1
ATOM 2181 C CA . ASP A 1 268 ? -11.529 -5.614 -2.653 1.00 91.00 268 ASP A CA 1
ATOM 2182 C C . ASP A 1 268 ? -12.457 -6.761 -3.087 1.00 91.00 268 ASP A C 1
ATOM 2184 O O . ASP A 1 268 ? -12.122 -7.576 -3.950 1.00 91.00 268 ASP A O 1
ATOM 2188 N N . LYS A 1 269 ? -13.652 -6.822 -2.484 1.00 90.38 269 LYS A N 1
ATOM 2189 C CA . LYS A 1 269 ? -14.646 -7.881 -2.731 1.00 90.38 269 LYS A CA 1
ATOM 2190 C C . LYS A 1 269 ? -15.053 -8.054 -4.202 1.00 90.38 269 LYS A C 1
ATOM 2192 O O . LYS A 1 269 ? -15.434 -9.154 -4.598 1.00 90.38 269 LYS A O 1
ATOM 2197 N N . ASP A 1 270 ? -14.979 -6.993 -5.002 1.00 90.56 270 ASP A N 1
ATOM 2198 C CA . ASP A 1 270 ? -15.391 -6.990 -6.408 1.00 90.56 270 ASP A CA 1
ATOM 2199 C C . ASP A 1 270 ? -14.197 -7.218 -7.350 1.00 90.56 270 ASP A C 1
ATOM 2201 O O . ASP A 1 270 ? -14.399 -7.447 -8.544 1.00 90.56 270 ASP A O 1
ATOM 2205 N N . GLY A 1 271 ? -12.971 -7.182 -6.813 1.00 86.00 271 GLY A N 1
ATOM 2206 C CA . GLY A 1 271 ? -11.715 -7.385 -7.530 1.00 86.00 271 GLY A CA 1
ATOM 2207 C C . GLY A 1 271 ? -10.905 -6.117 -7.798 1.00 86.00 271 GLY A C 1
ATOM 2208 O O . GLY A 1 271 ? -9.880 -6.194 -8.475 1.00 86.00 271 GLY A O 1
ATOM 2209 N N . HIS A 1 272 ? -11.345 -4.946 -7.328 1.00 90.81 272 HIS A N 1
ATOM 2210 C CA . HIS A 1 272 ? -10.621 -3.698 -7.574 1.00 90.81 272 HIS A CA 1
ATOM 2211 C C . HIS A 1 272 ? -9.462 -3.520 -6.592 1.00 90.81 272 HIS A C 1
ATOM 2213 O O . HIS A 1 272 ? -9.513 -3.949 -5.440 1.00 90.81 272 HIS A O 1
ATOM 2219 N N . ILE A 1 273 ? -8.421 -2.844 -7.068 1.00 90.00 273 ILE A N 1
ATOM 2220 C CA . ILE A 1 273 ? -7.221 -2.530 -6.297 1.00 90.00 273 ILE A CA 1
ATOM 2221 C C . ILE A 1 273 ? -7.482 -1.399 -5.295 1.00 90.00 273 ILE A C 1
ATOM 2223 O O . ILE A 1 273 ? -8.102 -0.398 -5.647 1.00 90.00 273 ILE A O 1
ATOM 2227 N N . LYS A 1 274 ? -6.948 -1.517 -4.076 1.00 89.00 274 LYS A N 1
ATOM 2228 C CA . LYS A 1 274 ? -6.941 -0.461 -3.056 1.00 89.00 274 LYS A CA 1
ATOM 2229 C C . LYS A 1 274 ? -5.570 -0.309 -2.405 1.00 89.00 274 LYS A C 1
ATOM 2231 O O . LYS A 1 274 ? -5.048 -1.257 -1.827 1.00 89.00 274 LYS A O 1
ATOM 2236 N N . ILE A 1 275 ? -5.004 0.896 -2.465 1.00 86.44 275 ILE A N 1
ATOM 2237 C CA . ILE A 1 275 ? -3.748 1.239 -1.787 1.00 86.44 275 ILE A CA 1
ATOM 2238 C C . ILE A 1 275 ? -4.029 1.501 -0.300 1.00 86.44 275 ILE A C 1
ATOM 2240 O O . ILE A 1 275 ? -4.825 2.378 0.034 1.00 86.44 275 ILE A O 1
ATOM 2244 N N . GLY A 1 276 ? -3.383 0.748 0.587 1.00 79.44 276 GLY A N 1
ATOM 2245 C CA . GLY A 1 276 ? -3.455 0.875 2.043 1.00 79.44 276 GLY A CA 1
ATOM 2246 C C . GLY A 1 276 ? -2.184 1.429 2.699 1.00 79.44 276 GLY A C 1
ATOM 2247 O O . GLY A 1 276 ? -1.205 1.756 2.039 1.00 79.44 276 GLY A O 1
ATOM 2248 N N . ASP A 1 277 ? -2.233 1.508 4.032 1.00 75.56 277 ASP A N 1
ATOM 2249 C CA . ASP A 1 277 ? -1.161 1.923 4.957 1.00 75.56 277 ASP A CA 1
ATOM 2250 C C . ASP A 1 277 ? -0.430 3.240 4.615 1.00 75.56 277 ASP A C 1
ATOM 2252 O O . ASP A 1 277 ? 0.714 3.287 4.160 1.00 75.56 277 ASP A O 1
ATOM 2256 N N . PHE A 1 278 ? -1.089 4.355 4.935 1.00 72.44 278 PHE A N 1
ATOM 2257 C CA . PHE A 1 278 ? -0.558 5.707 4.736 1.00 72.44 278 PHE A CA 1
ATOM 2258 C C . PHE A 1 278 ? 0.363 6.187 5.873 1.00 72.44 278 PHE A C 1
ATOM 2260 O O . PHE A 1 278 ? 0.691 7.374 5.930 1.00 72.44 278 PHE A O 1
ATOM 2267 N N . GLY A 1 279 ? 0.811 5.300 6.775 1.00 65.38 279 GLY A N 1
ATOM 2268 C CA . GLY A 1 279 ? 1.615 5.661 7.955 1.00 65.38 279 GLY A CA 1
ATOM 2269 C C . GLY A 1 279 ? 2.893 6.441 7.628 1.00 65.38 279 GLY A C 1
ATOM 2270 O O . GLY A 1 279 ? 3.396 7.233 8.426 1.00 65.38 279 GLY A O 1
ATOM 2271 N N . LEU A 1 280 ? 3.400 6.261 6.411 1.00 65.12 280 LEU A N 1
ATOM 2272 C CA . LEU A 1 280 ? 4.690 6.768 5.954 1.00 65.12 280 LEU A CA 1
ATOM 2273 C C . LEU A 1 280 ? 4.549 7.828 4.843 1.00 65.12 280 LEU A C 1
ATOM 2275 O O . LEU A 1 280 ? 5.554 8.345 4.366 1.00 65.12 280 LEU A O 1
ATOM 2279 N N . ALA A 1 281 ? 3.319 8.182 4.453 1.00 68.00 281 ALA A N 1
ATOM 2280 C CA . ALA A 1 281 ? 3.042 9.178 3.420 1.00 68.00 281 ALA A CA 1
ATOM 2281 C C . ALA A 1 281 ? 3.288 10.619 3.910 1.00 68.00 281 ALA A C 1
ATOM 2283 O O . ALA A 1 281 ? 3.002 10.961 5.061 1.00 68.00 281 ALA A O 1
ATOM 2284 N N . GLN A 1 282 ? 3.800 11.478 3.024 1.00 65.62 282 GLN A N 1
ATOM 2285 C CA . GLN A 1 282 ? 4.133 12.873 3.318 1.00 65.62 282 GLN A CA 1
ATOM 2286 C C . GLN A 1 282 ? 3.158 13.835 2.624 1.00 65.62 282 GLN A C 1
ATOM 2288 O O . GLN A 1 282 ? 2.910 13.735 1.427 1.00 65.62 282 GLN A O 1
ATOM 2293 N N . VAL A 1 283 ? 2.631 14.801 3.380 1.00 65.50 283 VAL A N 1
ATOM 2294 C CA . VAL A 1 283 ? 1.782 15.884 2.855 1.00 65.50 283 VAL A CA 1
ATOM 2295 C C . VAL A 1 283 ? 2.672 17.026 2.354 1.00 65.50 283 VAL A C 1
ATOM 2297 O O . VAL A 1 283 ? 3.700 17.304 2.972 1.00 65.50 283 VAL A O 1
ATOM 2300 N N . GLY A 1 284 ? 2.266 17.694 1.270 1.00 58.28 284 GLY A N 1
ATOM 2301 C CA . GLY A 1 284 ? 2.932 18.893 0.734 1.00 58.28 284 GLY A CA 1
ATOM 2302 C C . GLY A 1 284 ? 3.782 18.679 -0.523 1.00 58.28 284 GLY A C 1
ATOM 2303 O O . GLY A 1 284 ? 4.145 19.658 -1.155 1.00 58.28 284 GLY A O 1
ATOM 2304 N N . MET A 1 285 ? 4.017 17.428 -0.944 1.00 60.34 285 MET A N 1
ATOM 2305 C CA . MET A 1 285 ? 4.934 17.018 -2.033 1.00 60.34 285 MET A CA 1
ATOM 2306 C C . MET A 1 285 ? 4.533 17.447 -3.471 1.00 60.34 285 MET A C 1
ATOM 2308 O O . MET A 1 285 ? 4.805 16.734 -4.436 1.00 60.34 285 MET A O 1
ATOM 2312 N N . ILE A 1 286 ? 3.851 18.580 -3.641 1.00 54.88 286 ILE A N 1
ATOM 2313 C CA . ILE A 1 286 ? 3.339 19.079 -4.920 1.00 54.88 286 ILE A CA 1
ATOM 2314 C C . ILE A 1 286 ? 4.376 20.014 -5.560 1.00 54.88 286 ILE A C 1
ATOM 2316 O O . ILE A 1 286 ? 4.826 20.984 -4.953 1.00 54.88 286 ILE A O 1
ATOM 2320 N N . GLY A 1 287 ? 4.723 19.764 -6.824 1.00 58.50 287 GLY A N 1
ATOM 2321 C CA . GLY A 1 287 ? 5.647 20.608 -7.587 1.00 58.50 287 GLY A CA 1
ATOM 2322 C C . GLY A 1 287 ? 7.116 20.232 -7.378 1.00 58.50 287 GLY A C 1
ATOM 2323 O O . GLY A 1 287 ? 7.493 19.080 -7.567 1.00 58.50 287 GLY A O 1
ATOM 2324 N N . GLN A 1 288 ? 7.963 21.215 -7.052 1.00 59.38 288 GLN A N 1
ATOM 2325 C CA . GLN A 1 288 ? 9.418 21.031 -6.912 1.00 59.38 288 GLN A CA 1
ATOM 2326 C C . GLN A 1 288 ? 9.887 20.797 -5.464 1.00 59.38 288 GLN A C 1
ATOM 2328 O O . GLN A 1 288 ? 11.093 20.787 -5.214 1.00 59.38 288 GLN A O 1
ATOM 2333 N N . GLU A 1 289 ? 8.974 20.604 -4.506 1.00 64.19 289 GLU A N 1
ATOM 2334 C CA . GLU A 1 289 ? 9.368 20.273 -3.134 1.00 64.19 289 GLU A CA 1
ATOM 2335 C C . GLU A 1 289 ? 10.111 18.930 -3.076 1.00 64.19 289 GLU A C 1
ATOM 2337 O O . GLU A 1 289 ? 9.685 17.924 -3.649 1.00 64.19 289 GLU A O 1
ATOM 2342 N N . LYS A 1 290 ? 11.247 18.926 -2.370 1.00 73.88 290 LYS A N 1
ATOM 2343 C CA . LYS A 1 290 ? 12.077 17.743 -2.140 1.00 73.88 290 LYS A CA 1
ATOM 2344 C C . LYS A 1 290 ? 12.398 17.602 -0.655 1.00 73.88 290 LYS A C 1
ATOM 2346 O O . LYS A 1 290 ? 12.758 18.580 -0.001 1.00 73.88 290 LYS A O 1
ATOM 2351 N N . ILE A 1 291 ? 12.325 16.379 -0.139 1.00 69.88 291 ILE A N 1
ATOM 2352 C CA . ILE A 1 291 ? 12.548 16.054 1.279 1.00 69.88 291 ILE A CA 1
ATOM 2353 C C . ILE A 1 291 ? 13.799 15.193 1.473 1.00 69.88 291 ILE A C 1
ATOM 2355 O O . ILE A 1 291 ? 14.290 14.567 0.535 1.00 69.88 291 ILE A O 1
ATOM 2359 N N . ARG A 1 292 ? 14.333 15.164 2.702 1.00 72.62 292 ARG A N 1
ATOM 2360 C CA . ARG A 1 292 ? 15.525 14.382 3.069 1.00 72.62 292 ARG A CA 1
ATOM 2361 C C . ARG A 1 292 ? 15.163 13.229 3.998 1.00 72.62 292 ARG A C 1
ATOM 2363 O O . ARG A 1 292 ? 14.537 13.451 5.029 1.00 72.62 292 ARG A O 1
ATOM 2370 N N . GLY A 1 293 ? 15.648 12.031 3.689 1.00 68.00 293 GLY A N 1
ATOM 2371 C CA . GLY A 1 293 ? 15.570 10.868 4.571 1.00 68.00 293 GLY A CA 1
ATOM 2372 C C . GLY A 1 293 ? 15.680 9.566 3.788 1.00 68.00 293 GLY A C 1
ATOM 2373 O O . GLY A 1 293 ? 15.202 9.493 2.663 1.00 68.00 293 GLY A O 1
ATOM 2374 N N . ILE A 1 294 ? 16.287 8.543 4.386 1.00 69.50 294 ILE A N 1
ATOM 2375 C CA . ILE A 1 294 ? 16.342 7.209 3.782 1.00 69.50 294 ILE A CA 1
ATOM 2376 C C . ILE A 1 294 ? 15.039 6.485 4.116 1.00 69.50 294 ILE A C 1
ATOM 2378 O O . ILE A 1 294 ? 14.644 6.396 5.279 1.00 69.50 294 ILE A O 1
ATOM 2382 N N . ALA A 1 295 ? 14.363 6.016 3.075 1.00 67.75 295 ALA A N 1
ATOM 2383 C CA . ALA A 1 295 ? 12.977 5.584 3.109 1.00 67.75 295 ALA A CA 1
ATOM 2384 C C . ALA A 1 295 ? 12.728 4.507 2.033 1.00 67.75 295 ALA A C 1
ATOM 2386 O O . ALA A 1 295 ? 13.453 4.445 1.043 1.00 67.75 295 ALA A O 1
ATOM 2387 N N . GLY A 1 296 ? 11.727 3.645 2.234 1.00 70.44 296 GLY A N 1
ATOM 2388 C CA . GLY A 1 296 ? 11.258 2.655 1.255 1.00 70.44 296 GLY A CA 1
ATOM 2389 C C . GLY A 1 296 ? 11.595 1.211 1.639 1.00 70.44 296 GLY A C 1
ATOM 2390 O O . GLY A 1 296 ? 12.442 0.971 2.508 1.00 70.44 296 GLY A O 1
ATOM 2391 N N . THR A 1 297 ? 10.964 0.246 0.971 1.00 77.31 297 THR A N 1
ATOM 2392 C CA . THR A 1 297 ? 11.324 -1.181 1.058 1.00 77.31 297 THR A CA 1
ATOM 2393 C C . THR A 1 297 ? 12.594 -1.461 0.242 1.00 77.31 297 THR A C 1
ATOM 2395 O O . THR A 1 297 ? 12.654 -1.010 -0.904 1.00 77.31 297 THR A O 1
ATOM 2398 N N . PRO A 1 298 ? 13.613 -2.179 0.766 1.00 82.44 298 PRO A N 1
ATOM 2399 C CA . PRO A 1 298 ? 14.780 -2.595 -0.023 1.00 82.44 298 PRO A CA 1
ATOM 2400 C C . PRO A 1 298 ? 14.373 -3.260 -1.350 1.00 82.44 298 PRO A C 1
ATOM 2402 O O . PRO A 1 298 ? 13.372 -3.964 -1.396 1.00 82.44 298 PRO A O 1
ATOM 2405 N N . GLY A 1 299 ? 15.109 -3.019 -2.437 1.00 85.62 299 GLY A N 1
ATOM 2406 C CA . GLY A 1 299 ? 14.740 -3.481 -3.789 1.00 85.62 299 GLY A CA 1
ATOM 2407 C C . GLY A 1 299 ? 13.734 -2.580 -4.529 1.00 85.62 299 GLY A C 1
ATOM 2408 O O . GLY A 1 299 ? 13.865 -2.405 -5.737 1.00 85.62 299 GLY A O 1
ATOM 2409 N N . TYR A 1 300 ? 12.811 -1.921 -3.816 1.00 87.56 300 TYR A N 1
ATOM 2410 C CA . TYR A 1 300 ? 11.874 -0.934 -4.388 1.00 87.56 300 TYR A CA 1
ATOM 2411 C C . TYR A 1 300 ? 12.360 0.517 -4.243 1.00 87.56 300 TYR A C 1
ATOM 2413 O O . TYR A 1 300 ? 11.786 1.417 -4.847 1.00 87.56 300 TYR A O 1
ATOM 2421 N N . ARG A 1 301 ? 13.409 0.782 -3.449 1.00 86.31 301 ARG A N 1
ATOM 2422 C CA . ARG A 1 301 ? 13.961 2.139 -3.267 1.00 86.31 301 ARG A CA 1
ATOM 2423 C C . ARG A 1 301 ? 14.544 2.684 -4.567 1.00 86.31 301 ARG A C 1
ATOM 2425 O O . ARG A 1 301 ? 15.421 2.060 -5.161 1.00 86.31 301 ARG A O 1
ATOM 2432 N N . ALA A 1 302 ? 14.121 3.887 -4.934 1.00 88.50 302 ALA A N 1
ATOM 2433 C CA . ALA A 1 302 ? 14.766 4.701 -5.957 1.00 88.50 302 ALA A CA 1
ATOM 2434 C C . ALA A 1 302 ? 16.191 5.126 -5.535 1.00 88.50 302 ALA A C 1
ATOM 2436 O O . ALA A 1 302 ? 16.435 5.318 -4.340 1.00 88.50 302 ALA A O 1
ATOM 2437 N N . PRO A 1 303 ? 17.138 5.311 -6.474 1.00 87.44 303 PRO A N 1
ATOM 2438 C CA . PRO A 1 303 ? 18.525 5.647 -6.142 1.00 87.44 303 PRO A CA 1
ATOM 2439 C C . PRO A 1 303 ? 18.687 7.008 -5.444 1.00 87.44 303 PRO A C 1
ATOM 2441 O O . PRO A 1 303 ? 19.580 7.170 -4.611 1.00 87.44 303 PRO A O 1
ATOM 2444 N N . GLU A 1 304 ? 17.834 7.995 -5.735 1.00 84.94 304 GLU A N 1
ATOM 2445 C CA . GLU A 1 304 ? 17.949 9.347 -5.174 1.00 84.94 304 GLU A CA 1
ATOM 2446 C C . GLU A 1 304 ? 17.674 9.421 -3.659 1.00 84.94 304 GLU A C 1
ATOM 2448 O O . GLU A 1 304 ? 18.310 10.217 -2.961 1.00 84.94 304 GLU A O 1
ATOM 2453 N N . LEU A 1 305 ? 16.813 8.535 -3.133 1.00 76.88 305 LEU A N 1
ATOM 2454 C CA . LEU A 1 305 ? 16.457 8.410 -1.705 1.00 76.88 305 LEU A CA 1
ATOM 2455 C C . LEU A 1 305 ? 17.669 8.214 -0.784 1.00 76.88 305 LEU A C 1
ATOM 2457 O O . LEU A 1 305 ? 17.578 8.405 0.429 1.00 76.88 305 LEU A O 1
ATOM 2461 N N . LEU A 1 306 ? 18.780 7.753 -1.354 1.00 68.50 306 LEU A N 1
ATOM 2462 C CA . LEU A 1 306 ? 19.899 7.175 -0.623 1.00 68.50 306 LEU A CA 1
ATOM 2463 C C . LEU A 1 306 ? 21.101 8.132 -0.539 1.00 68.50 306 LEU A C 1
ATOM 2465 O O . LEU A 1 306 ? 22.011 7.902 0.254 1.00 68.50 306 LEU A O 1
ATOM 2469 N N . TRP A 1 307 ? 21.052 9.255 -1.271 1.00 68.50 307 TRP A N 1
ATOM 2470 C CA . TRP A 1 307 ? 22.097 10.288 -1.276 1.00 68.50 307 TRP A CA 1
ATOM 2471 C C . TRP A 1 307 ? 21.581 11.730 -1.159 1.00 68.50 307 TRP A C 1
ATOM 2473 O O . TRP A 1 307 ? 22.281 12.586 -0.616 1.00 68.50 307 TRP A O 1
ATOM 2483 N N . THR A 1 308 ? 20.404 12.035 -1.716 1.00 74.75 308 THR A N 1
ATOM 2484 C CA . THR A 1 308 ? 19.982 13.415 -2.015 1.00 74.75 308 THR A CA 1
ATOM 2485 C C . THR A 1 308 ? 18.563 13.712 -1.512 1.00 74.75 308 THR A C 1
ATOM 2487 O O . THR A 1 308 ? 17.999 12.969 -0.709 1.00 74.75 308 THR A O 1
ATOM 2490 N N . LEU A 1 309 ? 18.006 14.857 -1.909 1.00 79.88 309 LEU A N 1
ATOM 2491 C CA . LEU A 1 309 ? 16.615 15.214 -1.647 1.00 79.88 309 LEU A CA 1
ATOM 2492 C C . LEU A 1 309 ? 15.719 14.614 -2.742 1.00 79.88 309 LEU A C 1
ATOM 2494 O O . LEU A 1 309 ? 15.966 14.850 -3.927 1.00 79.88 309 LEU A O 1
ATOM 2498 N N . TYR A 1 310 ? 14.666 13.892 -2.363 1.00 75.38 310 TYR A N 1
ATOM 2499 C CA . TYR A 1 310 ? 13.760 13.196 -3.288 1.00 75.38 310 TYR A CA 1
ATOM 2500 C C . TYR A 1 310 ? 12.364 13.835 -3.329 1.00 75.38 310 TYR A C 1
ATOM 2502 O O . TYR A 1 310 ? 11.966 14.551 -2.409 1.00 75.38 310 TYR A O 1
ATOM 2510 N N . ASN A 1 311 ? 11.631 13.572 -4.410 1.00 79.19 311 ASN A N 1
ATOM 2511 C CA . ASN A 1 311 ? 10.242 13.982 -4.651 1.00 79.19 311 ASN A CA 1
ATOM 2512 C C . ASN A 1 311 ? 9.401 12.757 -5.081 1.00 79.19 311 ASN A C 1
ATOM 2514 O O . ASN A 1 311 ? 9.864 11.620 -4.978 1.00 79.19 311 ASN A O 1
ATOM 2518 N N . ALA A 1 312 ? 8.197 12.984 -5.617 1.00 79.81 312 ALA A N 1
ATOM 2519 C CA . ALA A 1 312 ? 7.311 11.941 -6.156 1.00 79.81 312 ALA A CA 1
ATOM 2520 C C . ALA A 1 312 ? 7.908 11.104 -7.319 1.00 79.81 312 ALA A C 1
ATOM 2522 O O . ALA A 1 312 ? 7.315 10.113 -7.737 1.00 79.81 312 ALA A O 1
ATOM 2523 N N . GLY A 1 313 ? 9.093 11.449 -7.840 1.00 85.06 313 GLY A N 1
ATOM 2524 C CA . GLY A 1 313 ? 9.851 10.582 -8.748 1.00 85.06 313 GLY A CA 1
ATOM 2525 C C . GLY A 1 313 ? 10.205 9.230 -8.134 1.00 85.06 313 GLY A C 1
ATOM 2526 O O . GLY A 1 313 ? 10.244 8.230 -8.856 1.00 85.06 313 GLY A O 1
ATOM 2527 N N . ALA A 1 314 ? 10.403 9.182 -6.814 1.00 86.75 314 ALA A N 1
ATOM 2528 C CA . ALA A 1 314 ? 10.663 7.945 -6.088 1.00 86.75 314 ALA A CA 1
ATOM 2529 C C . ALA A 1 314 ? 9.487 6.960 -6.205 1.00 86.75 314 ALA A C 1
ATOM 2531 O O . ALA A 1 314 ? 9.703 5.773 -6.446 1.00 86.75 314 ALA A O 1
ATOM 2532 N N . ASP A 1 315 ? 8.251 7.460 -6.142 1.00 84.88 315 ASP A N 1
ATOM 2533 C CA . ASP A 1 315 ? 7.033 6.647 -6.227 1.00 84.88 315 ASP A CA 1
ATOM 2534 C C . ASP A 1 315 ? 6.898 5.983 -7.611 1.00 84.88 315 ASP A C 1
ATOM 2536 O O . ASP A 1 315 ? 6.513 4.817 -7.708 1.00 84.88 315 ASP A O 1
ATOM 2540 N N . TRP A 1 316 ? 7.300 6.677 -8.686 1.00 91.75 316 TRP A N 1
ATOM 2541 C CA . TRP A 1 316 ? 7.337 6.116 -10.045 1.00 91.75 316 TRP A CA 1
ATOM 2542 C C . TRP A 1 316 ? 8.380 5.006 -10.221 1.00 91.75 316 TRP A C 1
ATOM 2544 O O . TRP A 1 316 ? 8.155 4.074 -10.996 1.00 91.75 316 TRP A O 1
ATOM 2554 N N . TRP A 1 317 ? 9.494 5.063 -9.487 1.00 93.12 317 TRP A N 1
ATOM 2555 C CA . TRP A 1 317 ? 10.463 3.965 -9.450 1.00 93.12 317 TRP A CA 1
ATOM 2556 C C . TRP A 1 317 ? 9.920 2.776 -8.649 1.00 93.12 317 TRP A C 1
ATOM 2558 O O . TRP A 1 317 ? 9.968 1.655 -9.151 1.00 93.12 317 TRP A O 1
ATOM 2568 N N . SER A 1 318 ? 9.339 3.002 -7.462 1.00 90.44 318 SER A N 1
ATOM 2569 C CA . SER A 1 318 ? 8.679 1.951 -6.665 1.00 90.44 318 SER A CA 1
ATOM 2570 C C . SER A 1 318 ? 7.590 1.235 -7.476 1.00 90.44 318 SER A C 1
ATOM 2572 O O . SER A 1 318 ? 7.528 0.007 -7.511 1.00 90.44 318 SER A O 1
ATOM 2574 N N . PHE A 1 319 ? 6.785 1.998 -8.224 1.00 92.00 319 PHE A N 1
ATOM 2575 C CA . PHE A 1 319 ? 5.801 1.475 -9.171 1.00 92.00 319 PHE A CA 1
ATOM 2576 C C . PHE A 1 319 ? 6.439 0.648 -10.301 1.00 92.00 319 PHE A C 1
ATOM 2578 O O . PHE A 1 319 ? 5.959 -0.443 -10.610 1.00 92.00 319 PHE A O 1
ATOM 2585 N N . GLY A 1 320 ? 7.543 1.122 -10.890 1.00 94.56 320 GLY A N 1
ATOM 2586 C CA . GLY A 1 320 ? 8.317 0.371 -11.883 1.00 94.56 320 GLY A CA 1
ATOM 2587 C C . GLY A 1 320 ? 8.871 -0.950 -11.344 1.00 94.56 320 GLY A C 1
ATOM 2588 O O . GLY A 1 320 ? 8.789 -1.968 -12.029 1.00 94.56 320 GLY A O 1
ATOM 2589 N N . ALA A 1 321 ? 9.369 -0.952 -10.105 1.00 93.25 321 ALA A N 1
ATOM 2590 C CA . ALA A 1 321 ? 9.842 -2.153 -9.423 1.00 93.25 321 ALA A CA 1
ATOM 2591 C C . ALA A 1 321 ? 8.692 -3.133 -9.148 1.00 93.25 321 ALA A C 1
ATOM 2593 O O . ALA A 1 321 ? 8.809 -4.302 -9.500 1.00 93.25 321 ALA A O 1
ATOM 2594 N N . THR A 1 322 ? 7.551 -2.650 -8.643 1.00 90.00 322 THR A N 1
ATOM 2595 C CA . THR A 1 322 ? 6.328 -3.454 -8.473 1.00 90.00 322 THR A CA 1
ATOM 2596 C C . THR A 1 322 ? 5.855 -4.080 -9.782 1.00 90.00 322 THR A C 1
ATOM 2598 O O . THR A 1 322 ? 5.543 -5.266 -9.803 1.00 90.00 322 THR A O 1
ATOM 2601 N N . MET A 1 323 ? 5.808 -3.334 -10.893 1.00 90.12 323 MET A N 1
ATOM 2602 C CA . MET A 1 323 ? 5.377 -3.916 -12.170 1.00 90.12 323 MET A CA 1
ATOM 2603 C C . MET A 1 323 ? 6.378 -4.932 -12.723 1.00 90.12 323 MET A C 1
ATOM 2605 O O . MET A 1 323 ? 5.953 -5.954 -13.256 1.00 90.12 323 MET A O 1
ATOM 2609 N N . TYR A 1 324 ? 7.686 -4.689 -12.578 1.00 92.38 324 TYR A N 1
ATOM 2610 C CA . TYR A 1 324 ? 8.712 -5.676 -12.922 1.00 92.38 324 TYR A CA 1
ATOM 2611 C C . TYR A 1 324 ? 8.513 -6.964 -12.107 1.00 92.38 324 TYR A C 1
ATOM 2613 O O . TYR A 1 324 ? 8.498 -8.055 -12.672 1.00 92.38 324 TYR A O 1
ATOM 2621 N N . GLU A 1 325 ? 8.290 -6.843 -10.799 1.00 89.25 325 GLU A N 1
ATOM 2622 C CA . GLU A 1 325 ? 8.118 -7.969 -9.877 1.00 89.25 325 GLU A CA 1
ATOM 2623 C C . GLU A 1 325 ? 6.806 -8.739 -10.121 1.00 89.25 325 GLU A C 1
ATOM 2625 O O . GLU A 1 325 ? 6.799 -9.967 -10.156 1.00 89.25 325 GLU A O 1
ATOM 2630 N N . MET A 1 326 ? 5.701 -8.040 -10.403 1.00 83.75 326 MET A N 1
ATOM 2631 C CA . MET A 1 326 ? 4.432 -8.656 -10.816 1.00 83.75 326 MET A CA 1
ATOM 2632 C C . MET A 1 326 ? 4.526 -9.372 -12.173 1.00 83.75 326 MET A C 1
ATOM 2634 O O . MET A 1 326 ? 3.794 -10.338 -12.396 1.00 83.75 326 MET A O 1
ATOM 2638 N N . ALA A 1 327 ? 5.388 -8.901 -13.080 1.00 83.19 327 ALA A N 1
ATOM 2639 C CA . ALA A 1 327 ? 5.549 -9.461 -14.422 1.00 83.19 327 ALA A CA 1
ATOM 2640 C C . ALA A 1 327 ? 6.597 -10.587 -14.506 1.00 83.19 327 ALA A C 1
ATOM 2642 O O . ALA A 1 327 ? 6.497 -11.426 -15.400 1.00 83.19 327 ALA A O 1
ATOM 2643 N N . THR A 1 328 ? 7.589 -10.610 -13.608 1.00 84.75 328 THR A N 1
ATOM 2644 C CA . THR A 1 328 ? 8.711 -11.573 -13.642 1.00 84.75 328 THR A CA 1
ATOM 2645 C C . THR A 1 328 ? 8.762 -12.528 -12.453 1.00 84.75 328 THR A C 1
ATOM 2647 O O . THR A 1 328 ? 9.245 -13.649 -12.593 1.00 84.75 328 THR A O 1
ATOM 2650 N N . GLY A 1 329 ? 8.264 -12.103 -11.290 1.00 82.12 329 GLY A N 1
ATOM 2651 C CA . GLY A 1 329 ? 8.419 -12.798 -10.014 1.00 82.12 329 GLY A CA 1
ATOM 2652 C C . GLY A 1 329 ? 9.671 -12.438 -9.211 1.00 82.12 329 GLY A C 1
ATOM 2653 O O . GLY A 1 329 ? 9.770 -12.832 -8.053 1.00 82.12 329 GLY A O 1
ATOM 2654 N N . GLU A 1 330 ? 10.607 -11.681 -9.781 1.00 87.00 330 GLU A N 1
ATOM 2655 C CA . GLU A 1 330 ? 11.859 -11.288 -9.125 1.00 87.00 330 GLU A CA 1
ATOM 2656 C C . GLU A 1 330 ? 11.925 -9.764 -8.959 1.00 87.00 330 GLU A C 1
ATOM 2658 O O . GLU A 1 330 ? 11.298 -9.019 -9.710 1.00 87.00 330 GLU A O 1
ATOM 2663 N N . LEU A 1 331 ? 12.710 -9.266 -8.001 1.00 89.75 331 LEU A N 1
ATOM 2664 C CA . LEU A 1 331 ? 12.985 -7.830 -7.892 1.00 89.75 331 LEU A CA 1
ATOM 2665 C C . LEU A 1 331 ? 13.997 -7.386 -8.967 1.00 89.75 331 LEU A C 1
ATOM 2667 O O . LEU A 1 331 ? 14.926 -8.136 -9.274 1.00 89.75 331 LEU A O 1
ATOM 2671 N N . PRO A 1 332 ? 13.894 -6.155 -9.509 1.00 92.06 332 PRO A N 1
ATOM 2672 C CA . PRO A 1 332 ? 14.823 -5.662 -10.533 1.00 92.06 332 PRO A CA 1
ATOM 2673 C C . PRO A 1 332 ? 16.254 -5.459 -10.011 1.00 92.06 332 PRO A C 1
ATOM 2675 O O . PRO A 1 332 ? 17.200 -5.439 -10.798 1.00 92.06 332 PRO A O 1
ATOM 2678 N N . PHE A 1 333 ? 16.410 -5.309 -8.692 1.00 91.31 333 PHE A N 1
ATOM 2679 C CA . PHE A 1 333 ? 17.679 -5.173 -7.981 1.00 91.31 333 PHE A CA 1
ATOM 2680 C C . PHE A 1 333 ? 17.601 -5.923 -6.645 1.00 91.31 333 PHE A C 1
ATOM 2682 O O . PHE A 1 333 ? 16.527 -6.035 -6.053 1.00 91.31 333 PHE A O 1
ATOM 2689 N N . SER A 1 334 ? 18.738 -6.413 -6.143 1.00 86.31 334 SER A N 1
ATOM 2690 C CA . SER A 1 334 ? 18.764 -7.167 -4.883 1.00 86.31 334 SER A CA 1
ATOM 2691 C C . SER A 1 334 ? 18.336 -6.302 -3.682 1.00 86.31 334 SER A C 1
ATOM 2693 O O . SER A 1 334 ? 18.885 -5.214 -3.496 1.00 86.31 334 SER A O 1
ATOM 2695 N N . PRO A 1 335 ? 17.415 -6.780 -2.821 1.00 84.94 335 PRO A N 1
ATOM 2696 C CA . PRO A 1 335 ? 17.060 -6.112 -1.567 1.00 84.94 335 PRO A CA 1
ATOM 2697 C C . PRO A 1 335 ? 18.097 -6.335 -0.449 1.00 84.94 335 PRO A C 1
ATOM 2699 O O . PRO A 1 335 ? 17.966 -5.765 0.634 1.00 84.94 335 PRO 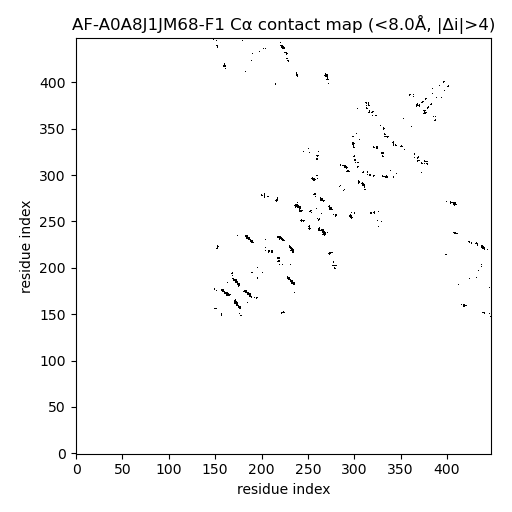A O 1
ATOM 2702 N N . SER A 1 336 ? 19.089 -7.206 -0.665 1.00 85.56 336 SER A N 1
ATOM 2703 C CA . SER A 1 336 ? 20.067 -7.616 0.349 1.00 85.56 336 SER A CA 1
ATOM 2704 C C . SER A 1 336 ? 21.217 -6.618 0.534 1.00 85.56 336 SER A C 1
ATOM 2706 O O . SER A 1 336 ? 21.463 -5.755 -0.304 1.00 85.56 336 SER A O 1
ATOM 2708 N N . GLY A 1 337 ? 21.953 -6.780 1.637 1.00 85.31 337 GLY A N 1
ATOM 2709 C CA . GLY A 1 337 ? 23.104 -5.942 1.976 1.00 85.31 337 GLY A CA 1
ATOM 2710 C C . GLY A 1 337 ? 22.725 -4.605 2.615 1.00 85.31 337 GLY A C 1
ATOM 2711 O O . GLY A 1 337 ? 21.552 -4.277 2.818 1.00 85.31 337 GLY A O 1
ATOM 2712 N N . SER A 1 338 ? 23.750 -3.835 2.964 1.00 87.19 338 SER A N 1
ATOM 2713 C CA . SER A 1 338 ? 23.628 -2.460 3.442 1.00 87.19 338 SER A CA 1
ATOM 2714 C C . SER A 1 338 ? 23.033 -1.529 2.380 1.00 87.19 338 SER A C 1
ATOM 2716 O O . SER A 1 338 ? 22.975 -1.841 1.192 1.00 87.19 338 SER A O 1
ATOM 2718 N N . ILE A 1 339 ? 22.639 -0.327 2.805 1.00 81.31 339 ILE A N 1
ATOM 2719 C CA . ILE A 1 339 ? 22.170 0.731 1.899 1.00 81.31 339 ILE A CA 1
ATOM 2720 C C . ILE A 1 339 ? 23.221 1.044 0.816 1.00 81.31 339 ILE A C 1
ATOM 2722 O O . ILE A 1 339 ? 22.854 1.241 -0.337 1.00 81.31 339 ILE A O 1
ATOM 2726 N N . LEU A 1 340 ? 24.515 1.024 1.158 1.00 82.19 340 LEU A N 1
ATOM 2727 C CA . LEU A 1 340 ? 25.606 1.244 0.203 1.00 82.19 340 LEU A CA 1
ATOM 2728 C C . LEU A 1 340 ? 25.655 0.146 -0.872 1.00 82.19 340 LEU A C 1
ATOM 2730 O O . LEU A 1 340 ? 25.719 0.456 -2.058 1.00 82.19 340 LEU A O 1
ATOM 2734 N N . GLU A 1 341 ? 25.570 -1.124 -0.471 1.00 86.94 341 GLU A N 1
ATOM 2735 C CA . GLU A 1 341 ? 25.566 -2.268 -1.395 1.00 86.94 341 GLU A CA 1
ATOM 2736 C C . GLU A 1 341 ? 24.329 -2.269 -2.306 1.00 86.94 341 GLU A C 1
ATOM 2738 O O . GLU A 1 341 ? 24.458 -2.510 -3.506 1.00 86.94 341 GLU A O 1
ATOM 2743 N N . GLN A 1 342 ? 23.154 -1.906 -1.775 1.00 85.25 342 GLN A N 1
ATOM 2744 C CA . GLN A 1 342 ? 21.927 -1.741 -2.568 1.00 85.25 342 GLN A CA 1
ATOM 2745 C C . GLN A 1 342 ? 22.105 -0.689 -3.675 1.00 85.25 342 GLN A C 1
ATOM 2747 O O . GLN A 1 342 ? 21.651 -0.899 -4.799 1.00 85.25 342 GLN A O 1
ATOM 2752 N N . ILE A 1 343 ? 22.807 0.421 -3.410 1.00 79.38 343 ILE A N 1
ATOM 2753 C CA . ILE A 1 343 ? 23.032 1.443 -4.444 1.00 79.38 343 ILE A CA 1
ATOM 2754 C C . ILE A 1 343 ? 24.126 1.031 -5.420 1.00 79.38 343 ILE A C 1
ATOM 2756 O O . ILE A 1 343 ? 23.987 1.279 -6.615 1.00 79.38 343 ILE A O 1
ATOM 2760 N N . LEU A 1 344 ? 25.203 0.396 -4.947 1.00 83.12 344 LEU A N 1
ATOM 2761 C CA . LEU A 1 344 ? 26.220 -0.161 -5.839 1.00 83.12 344 LEU A CA 1
ATOM 2762 C C . LEU A 1 344 ? 25.572 -1.148 -6.820 1.00 83.12 344 LEU A C 1
ATOM 2764 O O . LEU A 1 344 ? 25.843 -1.067 -8.014 1.00 83.12 344 LEU A O 1
ATOM 2768 N N . ALA A 1 345 ? 24.614 -1.966 -6.370 1.00 87.25 345 ALA A N 1
ATOM 2769 C CA . ALA A 1 345 ? 23.825 -2.810 -7.262 1.00 87.25 345 ALA A CA 1
ATOM 2770 C C . ALA A 1 345 ? 22.991 -2.004 -8.284 1.00 87.25 345 ALA A C 1
ATOM 2772 O O . ALA A 1 345 ? 23.043 -2.305 -9.476 1.00 87.25 345 ALA A O 1
ATOM 2773 N N . ILE A 1 346 ? 22.271 -0.959 -7.852 1.00 88.94 346 ILE A N 1
ATOM 2774 C CA . ILE A 1 346 ? 21.452 -0.100 -8.737 1.00 88.94 346 ILE A CA 1
ATOM 2775 C C . ILE A 1 346 ? 22.299 0.695 -9.754 1.00 88.94 346 ILE A C 1
ATOM 2777 O O . ILE A 1 346 ? 21.841 0.978 -10.859 1.00 88.94 346 ILE A O 1
ATOM 2781 N N . ASN A 1 347 ? 23.527 1.070 -9.389 1.00 83.81 347 ASN A N 1
ATOM 2782 C CA . ASN A 1 347 ? 24.401 1.942 -10.179 1.00 83.81 347 ASN A CA 1
ATOM 2783 C C . ASN A 1 347 ? 25.384 1.161 -11.081 1.00 83.81 347 ASN A C 1
ATOM 2785 O O . ASN A 1 347 ? 25.831 1.686 -12.098 1.00 83.81 347 ASN A O 1
ATOM 2789 N N . MET A 1 348 ? 25.733 -0.083 -10.726 1.00 84.19 348 MET A N 1
ATOM 2790 C CA . MET A 1 348 ? 26.668 -0.927 -11.492 1.00 84.19 348 MET A CA 1
ATOM 2791 C C . MET A 1 348 ? 25.978 -1.943 -12.411 1.00 84.19 348 MET A C 1
ATOM 2793 O O . MET A 1 348 ? 26.583 -2.365 -13.398 1.00 84.19 348 MET A O 1
ATOM 2797 N N . TYR A 1 349 ? 24.739 -2.345 -12.112 1.00 86.44 349 TYR A N 1
ATOM 2798 C CA . TYR A 1 349 ? 23.996 -3.339 -12.892 1.00 86.44 349 TYR A CA 1
ATOM 2799 C C . TYR A 1 349 ? 22.777 -2.731 -13.595 1.00 86.44 349 TYR A C 1
ATOM 2801 O O . TYR A 1 349 ? 22.404 -1.578 -13.385 1.00 86.44 349 TYR A O 1
ATOM 2809 N N . GLN A 1 350 ? 22.153 -3.517 -14.470 1.00 87.00 350 GLN A N 1
ATOM 2810 C CA . GLN A 1 350 ? 20.864 -3.211 -15.090 1.00 87.00 350 GLN A CA 1
ATOM 2811 C C . GLN A 1 350 ? 19.897 -4.368 -14.798 1.00 87.00 350 GLN A C 1
ATOM 2813 O O . GLN A 1 350 ? 20.359 -5.511 -14.744 1.00 87.00 350 GLN A O 1
ATOM 2818 N N . PRO A 1 351 ? 18.584 -4.113 -14.638 1.00 91.06 351 PRO A N 1
ATOM 2819 C CA . PRO A 1 351 ? 17.601 -5.178 -14.464 1.00 91.06 351 PRO A CA 1
ATOM 2820 C C . PRO A 1 351 ? 17.605 -6.140 -15.655 1.00 91.06 351 PRO A C 1
ATOM 2822 O O . PRO A 1 351 ? 17.773 -5.726 -16.807 1.00 91.06 351 PRO A O 1
ATOM 2825 N N . ARG A 1 352 ? 17.399 -7.432 -15.391 1.00 92.56 352 ARG A N 1
ATOM 2826 C CA . ARG A 1 352 ? 17.378 -8.469 -16.427 1.00 92.56 352 ARG A CA 1
ATOM 2827 C C . ARG A 1 352 ? 15.962 -8.642 -16.971 1.00 92.56 352 ARG A C 1
ATOM 2829 O O . ARG A 1 352 ? 15.221 -9.492 -16.498 1.00 92.56 352 ARG A O 1
ATOM 2836 N N . TYR A 1 353 ? 15.611 -7.889 -18.005 1.00 93.44 353 TYR A N 1
ATOM 2837 C CA . TYR A 1 353 ? 14.326 -8.037 -18.694 1.00 93.44 353 TYR A CA 1
ATOM 2838 C C . TYR A 1 353 ? 14.246 -9.386 -19.447 1.00 93.44 353 TYR A C 1
ATOM 2840 O O . TYR A 1 353 ? 15.055 -9.605 -20.353 1.00 93.44 353 TYR A O 1
ATOM 2848 N N . PRO A 1 354 ? 13.328 -10.312 -19.094 1.00 89.44 354 PRO A N 1
ATOM 2849 C CA . PRO A 1 354 ? 13.225 -11.608 -19.766 1.00 89.44 354 PRO A CA 1
ATOM 2850 C C . PRO A 1 354 ? 12.496 -11.530 -21.113 1.00 89.44 354 PRO A C 1
ATOM 2852 O O . PRO A 1 354 ? 11.563 -10.749 -21.284 1.00 89.44 354 PRO A O 1
ATOM 2855 N N . GLU A 1 355 ? 12.858 -12.418 -22.041 1.00 89.56 355 GLU A N 1
ATOM 2856 C CA . GLU A 1 355 ? 12.307 -12.489 -23.410 1.00 89.56 355 GLU A CA 1
ATOM 2857 C C . GLU A 1 355 ? 10.805 -12.835 -23.480 1.00 89.56 355 GLU A C 1
ATOM 2859 O O . GLU A 1 355 ? 10.193 -12.691 -24.533 1.00 89.56 355 GLU A O 1
ATOM 2864 N N . TYR A 1 356 ? 10.193 -13.282 -22.375 1.00 89.12 356 TYR A N 1
ATOM 2865 C CA . TYR A 1 356 ? 8.751 -13.551 -22.296 1.00 89.12 356 TYR A CA 1
ATOM 2866 C C . TYR A 1 356 ? 7.897 -12.306 -21.990 1.00 89.12 356 TYR A C 1
ATOM 2868 O O . TYR A 1 356 ? 6.668 -12.394 -21.999 1.00 89.12 356 TYR A O 1
ATOM 2876 N N . LEU A 1 357 ? 8.514 -11.158 -21.686 1.00 89.44 357 LEU A N 1
ATOM 2877 C CA . LEU A 1 357 ? 7.800 -9.887 -21.549 1.00 89.44 357 LEU A CA 1
ATOM 2878 C C . LEU A 1 357 ? 7.393 -9.367 -22.934 1.00 89.44 357 LEU A C 1
ATOM 2880 O O . LEU A 1 357 ? 8.172 -9.450 -23.880 1.00 89.44 357 LEU A O 1
ATOM 2884 N N . SER A 1 358 ? 6.190 -8.795 -23.059 1.00 91.06 358 SER 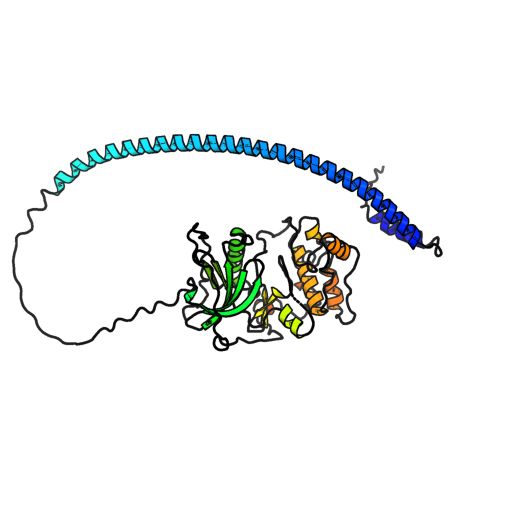A N 1
ATOM 2885 C CA . SER A 1 358 ? 5.769 -8.193 -24.330 1.00 91.06 358 SER A CA 1
ATOM 2886 C C . SER A 1 358 ? 6.556 -6.916 -24.638 1.00 91.06 358 SER A C 1
ATOM 2888 O O . SER A 1 358 ? 7.122 -6.278 -23.743 1.00 91.06 358 SER A O 1
ATOM 2890 N N . GLU A 1 359 ? 6.559 -6.516 -25.910 1.00 93.94 359 GLU A N 1
ATOM 2891 C CA . GLU A 1 359 ? 7.264 -5.324 -26.399 1.00 93.94 359 GLU A CA 1
ATOM 2892 C C . GLU A 1 359 ? 6.904 -4.059 -25.602 1.00 93.94 359 GLU A C 1
ATOM 2894 O O . GLU A 1 359 ? 7.778 -3.254 -25.283 1.00 93.94 359 GLU A O 1
ATOM 2899 N N . GLU A 1 360 ? 5.641 -3.908 -25.190 1.00 93.06 360 GLU A N 1
ATOM 2900 C CA . GLU A 1 360 ? 5.192 -2.766 -24.392 1.00 93.06 360 GLU A CA 1
ATOM 2901 C C . GLU A 1 360 ? 5.771 -2.765 -22.967 1.00 93.06 360 GLU A C 1
ATOM 2903 O O . GLU A 1 360 ? 5.999 -1.692 -22.415 1.00 93.06 360 GLU A O 1
ATOM 2908 N N . MET A 1 361 ? 6.065 -3.933 -22.382 1.00 92.31 361 MET A N 1
ATOM 2909 C CA . MET A 1 361 ? 6.733 -4.050 -21.075 1.00 92.31 361 MET A CA 1
ATOM 2910 C C . MET A 1 361 ? 8.235 -3.791 -21.187 1.00 92.31 361 MET A C 1
ATOM 2912 O O . MET A 1 361 ? 8.806 -3.102 -20.338 1.00 92.31 361 MET A O 1
ATOM 2916 N N . LEU A 1 362 ? 8.861 -4.316 -22.245 1.00 94.25 362 LEU A N 1
ATOM 2917 C CA . LEU A 1 362 ? 10.270 -4.078 -22.569 1.00 94.25 362 LEU A CA 1
ATOM 2918 C C . LEU A 1 362 ? 10.543 -2.595 -22.874 1.00 94.25 362 LEU A C 1
ATOM 2920 O O . LEU A 1 362 ? 11.636 -2.107 -22.603 1.00 94.25 362 LEU A O 1
ATOM 2924 N N . ASP A 1 363 ? 9.544 -1.859 -23.368 1.00 95.88 363 ASP A N 1
ATOM 2925 C CA . ASP A 1 363 ? 9.596 -0.405 -23.550 1.00 95.88 363 ASP A CA 1
ATOM 2926 C C . ASP A 1 363 ? 9.209 0.390 -22.280 1.00 95.88 363 ASP A C 1
ATOM 2928 O O . ASP A 1 363 ? 9.759 1.466 -22.037 1.00 95.88 363 ASP A O 1
ATOM 2932 N N . LEU A 1 364 ? 8.287 -0.109 -21.446 1.00 95.50 364 LEU A N 1
ATOM 2933 C CA . LEU A 1 364 ? 7.797 0.587 -20.245 1.00 95.50 364 LEU A CA 1
ATOM 2934 C C . LEU A 1 364 ? 8.754 0.510 -19.050 1.00 95.50 364 LEU A C 1
ATOM 2936 O O . LEU A 1 364 ? 9.077 1.535 -18.442 1.00 95.50 364 LEU A O 1
ATOM 2940 N N . LEU A 1 365 ? 9.208 -0.692 -18.688 1.00 95.31 365 LEU A N 1
ATOM 2941 C CA . LEU A 1 365 ? 9.968 -0.903 -17.452 1.00 95.31 365 LEU A CA 1
ATOM 2942 C C . LEU A 1 365 ? 11.303 -0.123 -17.437 1.00 95.31 365 LEU A C 1
ATOM 2944 O O . LEU A 1 365 ? 11.563 0.543 -16.432 1.00 95.31 365 LEU A O 1
ATOM 2948 N N . PRO A 1 366 ? 12.091 -0.040 -18.534 1.00 95.25 366 PRO A N 1
ATOM 2949 C CA . PRO A 1 366 ? 13.294 0.798 -18.574 1.00 95.25 366 PRO A CA 1
ATOM 2950 C C . PRO A 1 366 ? 13.032 2.312 -18.526 1.00 95.25 366 PRO A C 1
ATOM 2952 O O . PRO A 1 366 ? 13.973 3.078 -18.320 1.00 95.25 366 PRO A O 1
ATOM 2955 N N . LYS A 1 367 ? 11.789 2.774 -18.741 1.00 96.12 367 LYS A N 1
ATOM 2956 C CA . LYS A 1 367 ? 11.401 4.193 -18.610 1.00 96.12 367 LYS A CA 1
ATOM 2957 C C . LYS A 1 367 ? 11.013 4.558 -17.175 1.00 96.12 367 LYS A C 1
ATOM 2959 O O . LYS A 1 367 ? 11.244 5.693 -16.761 1.00 96.12 367 LYS A O 1
ATOM 2964 N N . LEU A 1 368 ? 10.469 3.609 -16.413 1.00 95.38 368 LEU A N 1
ATOM 2965 C CA . LEU A 1 368 ? 10.173 3.771 -14.983 1.00 95.38 368 LEU A CA 1
ATOM 2966 C C . LEU A 1 368 ? 11.410 3.526 -14.108 1.00 95.38 368 LEU A C 1
ATOM 2968 O O . LEU A 1 368 ? 11.661 4.274 -13.170 1.00 95.38 368 LEU A O 1
ATOM 2972 N N . LEU A 1 369 ? 12.248 2.549 -14.461 1.00 94.69 369 LEU A N 1
ATOM 2973 C CA . LEU A 1 369 ? 13.506 2.240 -13.769 1.00 94.69 369 LEU A CA 1
ATOM 2974 C C . LEU A 1 369 ? 14.687 3.095 -14.281 1.00 94.69 369 LEU A C 1
ATOM 2976 O O . LEU A 1 369 ? 15.821 2.627 -14.399 1.00 94.69 369 LEU A O 1
ATOM 2980 N N . ARG A 1 370 ? 14.441 4.376 -14.600 1.00 93.06 370 ARG A N 1
ATOM 2981 C CA . ARG A 1 370 ? 15.506 5.336 -14.945 1.00 93.06 370 ARG A CA 1
ATOM 2982 C C . ARG A 1 370 ? 16.202 5.840 -13.687 1.00 93.06 370 ARG A C 1
ATOM 2984 O O . ARG A 1 370 ? 15.555 6.397 -12.802 1.00 93.06 370 ARG A O 1
ATOM 2991 N N . TYR A 1 371 ? 17.526 5.684 -13.641 1.00 89.19 371 TYR A N 1
ATOM 2992 C CA . TYR A 1 371 ? 18.359 6.169 -12.535 1.00 89.19 371 TYR A CA 1
ATOM 2993 C C . TYR A 1 371 ? 18.201 7.686 -12.338 1.00 89.19 371 TYR A C 1
ATOM 2995 O O . TYR A 1 371 ? 17.934 8.141 -11.231 1.00 89.19 371 TYR A O 1
ATOM 3003 N N . ASP A 1 372 ? 18.284 8.457 -13.426 1.00 88.69 372 ASP A N 1
ATOM 3004 C CA . ASP A 1 372 ? 17.984 9.892 -13.432 1.00 88.69 372 ASP A CA 1
ATOM 3005 C C . ASP A 1 372 ? 16.472 10.130 -13.271 1.00 88.69 372 ASP A C 1
ATOM 3007 O O . ASP A 1 372 ? 15.686 9.871 -14.187 1.00 88.69 372 ASP A O 1
ATOM 3011 N N . GLU A 1 373 ? 16.080 10.648 -12.103 1.00 87.38 373 GLU A N 1
ATOM 3012 C CA . GLU A 1 373 ? 14.710 11.059 -11.771 1.00 87.38 373 GLU A CA 1
ATOM 3013 C C . GLU A 1 373 ? 14.097 12.014 -12.813 1.00 87.38 373 GLU A C 1
ATOM 3015 O O . GLU A 1 373 ? 12.904 11.930 -13.097 1.00 87.38 373 GLU A O 1
ATOM 3020 N N . THR A 1 374 ? 14.895 12.881 -13.445 1.00 87.62 374 THR A N 1
ATOM 3021 C CA . THR A 1 374 ? 14.404 13.904 -14.386 1.00 87.62 374 THR A CA 1
ATOM 3022 C C . THR A 1 374 ? 14.004 13.332 -15.744 1.00 87.62 374 THR A C 1
ATOM 3024 O O . THR A 1 374 ? 13.269 13.980 -16.488 1.00 87.62 374 THR A O 1
ATOM 3027 N N . GLN A 1 375 ? 14.472 12.119 -16.061 1.00 91.62 375 GLN A N 1
ATOM 3028 C CA . GLN A 1 375 ? 14.157 11.377 -17.288 1.00 91.62 375 GLN A CA 1
ATOM 3029 C C . GLN A 1 375 ? 13.193 10.205 -17.027 1.00 91.62 375 GLN A C 1
ATOM 3031 O O . GLN A 1 375 ? 12.918 9.411 -17.929 1.00 91.62 375 GLN A O 1
ATOM 3036 N N . ARG A 1 376 ? 12.705 10.060 -15.788 1.00 93.81 376 ARG A N 1
ATOM 3037 C CA . ARG A 1 376 ? 11.848 8.953 -15.350 1.00 93.81 376 ARG A CA 1
ATOM 3038 C C . ARG A 1 376 ? 10.397 9.189 -15.761 1.00 93.81 376 ARG A C 1
ATOM 3040 O O . ARG A 1 376 ? 9.845 10.264 -15.516 1.00 93.81 376 ARG A O 1
ATOM 3047 N N . LEU A 1 377 ? 9.767 8.185 -16.372 1.00 93.94 377 LEU A N 1
ATOM 3048 C CA . LEU A 1 377 ? 8.375 8.277 -16.819 1.00 93.94 377 LEU A CA 1
ATOM 3049 C C . LEU A 1 377 ? 7.444 8.602 -15.644 1.00 93.94 377 LEU A C 1
ATOM 3051 O O . LEU A 1 377 ? 7.550 7.991 -14.584 1.00 93.94 377 LEU A O 1
ATOM 3055 N N . GLY A 1 378 ? 6.547 9.570 -15.839 1.00 88.38 378 GLY A N 1
ATOM 3056 C CA . GLY A 1 378 ? 5.638 10.069 -14.801 1.00 88.38 378 GLY A CA 1
ATOM 3057 C C . GLY A 1 378 ? 6.122 11.344 -14.097 1.00 88.38 378 GLY A C 1
ATOM 3058 O O . GLY A 1 378 ? 5.286 12.128 -13.649 1.00 88.38 378 GLY A O 1
ATOM 3059 N N . LEU A 1 379 ? 7.435 11.616 -14.077 1.00 86.44 379 LEU A N 1
ATOM 3060 C CA . LEU A 1 379 ? 7.959 12.989 -13.975 1.00 86.44 379 LEU A CA 1
ATOM 3061 C C . LEU A 1 379 ? 8.196 13.584 -15.369 1.00 86.44 379 LEU A C 1
ATOM 3063 O O . LEU A 1 379 ? 7.889 14.750 -15.613 1.00 86.44 379 LEU A O 1
ATOM 3067 N N . HIS A 1 380 ? 8.708 12.771 -16.293 1.00 87.50 380 HIS A N 1
ATOM 3068 C CA . HIS A 1 380 ? 8.859 13.097 -17.705 1.00 87.50 380 HIS A CA 1
ATOM 3069 C C . HIS A 1 380 ? 7.801 12.359 -18.537 1.00 87.50 380 HIS A C 1
ATOM 3071 O O . HIS A 1 380 ? 7.751 11.129 -18.532 1.00 87.50 380 HIS A O 1
ATOM 3077 N N . GLY A 1 381 ? 6.962 13.097 -19.269 1.00 88.69 381 GLY A N 1
ATOM 3078 C CA . GLY A 1 381 ? 5.860 12.530 -20.057 1.00 88.69 381 GLY A CA 1
ATOM 3079 C C . GLY A 1 381 ? 4.735 11.909 -19.213 1.00 88.69 381 GLY A C 1
ATOM 3080 O O . GLY A 1 381 ? 4.813 11.821 -17.986 1.00 88.69 381 GLY A O 1
ATOM 3081 N N . HIS A 1 382 ? 3.660 11.478 -19.876 1.00 90.56 382 HIS A N 1
ATOM 3082 C CA . HIS A 1 382 ? 2.455 10.984 -19.210 1.00 90.56 382 HIS A CA 1
ATOM 3083 C C . HIS A 1 382 ? 2.360 9.458 -19.263 1.00 90.56 382 HIS A C 1
ATOM 3085 O O . HIS A 1 382 ? 2.195 8.862 -20.324 1.00 90.56 382 HIS A O 1
ATOM 3091 N N . ILE A 1 383 ? 2.390 8.806 -18.096 1.00 93.56 383 ILE A N 1
ATOM 3092 C CA . ILE A 1 383 ? 2.279 7.342 -18.011 1.00 93.56 383 ILE A CA 1
ATOM 3093 C C . ILE A 1 383 ? 0.968 6.807 -18.614 1.00 93.56 383 ILE A C 1
ATOM 3095 O O . ILE A 1 383 ? 0.971 5.745 -19.229 1.00 93.56 383 ILE A O 1
ATOM 3099 N N . ARG A 1 384 ? -0.131 7.577 -18.514 1.00 93.94 384 ARG A N 1
ATOM 3100 C CA . ARG A 1 384 ? -1.458 7.224 -19.055 1.00 93.94 384 ARG A CA 1
ATOM 3101 C C . ARG A 1 384 ? -1.485 7.073 -20.588 1.00 93.94 384 ARG A C 1
ATOM 3103 O O . ARG A 1 384 ? -2.412 6.458 -21.107 1.00 93.94 384 ARG A O 1
ATOM 3110 N N . GLU A 1 385 ? -0.486 7.610 -21.291 1.00 95.12 385 GLU A N 1
ATOM 3111 C CA . GLU A 1 385 ? -0.353 7.580 -22.758 1.00 95.12 385 GLU A CA 1
ATOM 3112 C C . GLU A 1 385 ? 0.551 6.437 -23.257 1.00 95.12 385 GLU A C 1
ATOM 3114 O O . GLU A 1 385 ? 0.704 6.245 -24.463 1.00 95.12 385 GLU A O 1
ATOM 3119 N N . HIS A 1 386 ? 1.179 5.673 -22.353 1.00 96.38 386 HIS A N 1
ATOM 3120 C CA . HIS A 1 386 ? 2.109 4.613 -22.743 1.00 96.38 386 HIS A CA 1
ATOM 3121 C C . HIS A 1 386 ? 1.388 3.443 -23.431 1.00 96.38 386 HIS A C 1
ATOM 3123 O O . HIS A 1 386 ? 0.304 3.035 -23.012 1.00 96.38 386 HIS A O 1
ATOM 3129 N N . ALA A 1 387 ? 2.005 2.879 -24.476 1.00 95.00 387 ALA A N 1
ATOM 3130 C CA . ALA A 1 387 ? 1.403 1.874 -25.356 1.00 95.00 387 ALA A CA 1
ATOM 3131 C C . ALA A 1 387 ? 0.895 0.614 -24.630 1.00 95.00 387 ALA A C 1
ATOM 3133 O O . ALA A 1 387 ? -0.048 -0.016 -25.112 1.00 95.00 387 ALA A O 1
ATOM 3134 N N . PHE A 1 388 ? 1.463 0.277 -23.466 1.00 94.25 388 PHE A N 1
ATOM 3135 C CA . PHE A 1 388 ? 0.968 -0.793 -22.593 1.00 94.25 388 PHE A CA 1
ATOM 3136 C C . PHE A 1 388 ? -0.487 -0.570 -22.151 1.00 94.25 388 PHE A C 1
ATOM 3138 O O . PHE A 1 388 ? -1.293 -1.497 -22.161 1.00 94.25 388 PHE A O 1
ATOM 3145 N N . TYR A 1 389 ? -0.858 0.671 -21.828 1.00 93.75 389 TYR A N 1
ATOM 3146 C CA . TYR A 1 389 ? -2.188 1.015 -21.325 1.00 93.75 389 TYR A CA 1
ATOM 3147 C C . TYR A 1 389 ? -3.198 1.348 -22.436 1.00 93.75 389 TYR A C 1
ATOM 3149 O O . TYR A 1 389 ? -4.303 1.794 -22.133 1.00 93.75 389 TYR A O 1
ATOM 3157 N N . ARG A 1 390 ? -2.874 1.110 -23.720 1.00 92.38 390 ARG A N 1
ATOM 3158 C CA . ARG A 1 390 ? -3.717 1.488 -24.880 1.00 92.38 390 ARG A CA 1
ATOM 3159 C C . ARG A 1 390 ? -5.148 0.930 -24.864 1.00 92.38 390 ARG A C 1
ATOM 3161 O O . ARG A 1 390 ? -5.997 1.414 -25.603 1.00 92.38 390 ARG A O 1
ATOM 3168 N N . THR A 1 391 ? -5.409 -0.109 -24.069 1.00 89.69 391 THR A N 1
ATOM 3169 C CA . THR A 1 391 ? -6.728 -0.744 -23.908 1.00 89.69 391 THR A CA 1
ATOM 3170 C C . THR A 1 391 ? -7.518 -0.231 -22.699 1.00 89.69 391 THR A C 1
ATOM 3172 O O . THR A 1 391 ? -8.629 -0.700 -22.465 1.00 89.69 391 THR A O 1
ATOM 3175 N N . ILE A 1 392 ? -6.963 0.686 -21.899 1.00 90.88 392 ILE A N 1
ATOM 3176 C CA . ILE A 1 392 ? -7.606 1.226 -20.697 1.00 90.88 392 ILE A CA 1
ATOM 3177 C C . ILE A 1 392 ? -8.328 2.527 -21.046 1.00 90.88 392 ILE A C 1
ATOM 3179 O O . ILE A 1 392 ? -7.693 3.547 -21.309 1.00 90.88 392 ILE A O 1
ATOM 3183 N N . ASN A 1 393 ? -9.662 2.529 -20.955 1.00 94.12 393 ASN A N 1
ATOM 3184 C CA . ASN A 1 393 ? -10.377 3.788 -20.769 1.00 94.12 393 ASN A CA 1
ATOM 3185 C C . ASN A 1 393 ? -10.190 4.241 -19.314 1.00 94.12 393 ASN A C 1
ATOM 3187 O O . ASN A 1 393 ? -10.747 3.646 -18.389 1.00 94.12 393 ASN A O 1
ATOM 3191 N N . TRP A 1 394 ? -9.400 5.296 -19.118 1.00 93.00 394 TRP A N 1
ATOM 3192 C CA . TRP A 1 394 ? -9.105 5.847 -17.798 1.00 93.00 394 TRP A CA 1
ATOM 3193 C C . TRP A 1 394 ? -10.351 6.372 -17.072 1.00 93.00 394 TRP A C 1
ATOM 3195 O O . TRP A 1 394 ? -10.417 6.239 -15.855 1.00 93.00 394 TRP A O 1
ATOM 3205 N N . GLU A 1 395 ? -11.359 6.886 -17.787 1.00 94.50 395 GLU A N 1
ATOM 3206 C CA . GLU A 1 395 ? -12.610 7.357 -17.173 1.00 94.50 395 GLU A CA 1
ATOM 3207 C C . GLU A 1 395 ? -13.454 6.186 -16.640 1.00 94.50 395 GLU A C 1
ATOM 3209 O O . GLU A 1 395 ? -13.944 6.230 -15.511 1.00 94.50 395 GLU A O 1
ATOM 3214 N N . ASP A 1 396 ? -13.588 5.111 -17.425 1.00 94.25 396 ASP A N 1
ATOM 3215 C CA . ASP A 1 396 ? -14.295 3.893 -17.007 1.00 94.25 396 ASP A CA 1
ATOM 3216 C C . ASP A 1 396 ? -13.549 3.155 -15.890 1.00 94.25 396 ASP A C 1
ATOM 3218 O O . ASP A 1 396 ? -14.182 2.509 -15.052 1.00 94.25 396 ASP A O 1
ATOM 3222 N N . LEU A 1 397 ? -12.215 3.243 -15.855 1.00 91.38 397 LEU A N 1
ATOM 3223 C CA . LEU A 1 397 ? -11.413 2.733 -14.746 1.00 91.38 397 LEU A CA 1
ATOM 3224 C C . LEU A 1 397 ? -11.711 3.526 -13.467 1.00 91.38 397 LEU A C 1
ATOM 3226 O O . LEU A 1 397 ? -12.113 2.936 -12.469 1.00 91.38 397 LEU A O 1
ATOM 3230 N N . GLU A 1 398 ? -11.572 4.852 -13.510 1.00 90.88 398 GLU A N 1
ATOM 3231 C CA . GLU A 1 398 ? -11.750 5.768 -12.371 1.00 90.88 398 GLU A CA 1
ATOM 3232 C C . GLU A 1 398 ? -13.164 5.682 -11.766 1.00 90.88 398 GLU A C 1
ATOM 3234 O O . GLU A 1 398 ? -13.318 5.645 -10.546 1.00 90.88 398 GLU A O 1
ATOM 3239 N N . HIS A 1 399 ? -14.191 5.499 -12.604 1.00 91.31 399 HIS A N 1
ATOM 3240 C CA . HIS A 1 399 ? -15.577 5.253 -12.179 1.00 91.31 399 HIS A CA 1
ATOM 3241 C C . HIS A 1 399 ? -15.909 3.772 -11.887 1.00 91.31 399 HIS A C 1
ATOM 3243 O O . HIS A 1 399 ? -17.083 3.435 -11.729 1.00 91.31 399 HIS A O 1
ATOM 3249 N N . ARG A 1 400 ? -14.913 2.873 -11.838 1.00 91.44 400 ARG A N 1
ATOM 3250 C CA . ARG A 1 400 ? -15.063 1.419 -11.594 1.00 91.44 400 ARG A CA 1
ATOM 3251 C C . ARG A 1 400 ? -16.061 0.702 -12.525 1.00 91.44 400 ARG A C 1
ATOM 3253 O O . ARG A 1 400 ? -16.635 -0.320 -12.159 1.00 91.44 400 ARG A O 1
ATOM 3260 N N . ARG A 1 401 ? -16.242 1.203 -13.751 1.00 93.25 401 ARG A N 1
ATOM 3261 C CA . ARG A 1 401 ? -17.075 0.582 -14.800 1.00 93.25 401 ARG A CA 1
ATOM 3262 C C . ARG A 1 401 ? -16.355 -0.585 -15.488 1.00 93.25 401 ARG A C 1
ATOM 3264 O O . ARG A 1 401 ? -17.009 -1.509 -15.967 1.00 93.25 401 ARG A O 1
ATOM 3271 N N . LEU A 1 402 ? -15.016 -0.576 -15.516 1.00 88.94 402 LEU A N 1
ATOM 3272 C CA . LEU A 1 402 ? -14.218 -1.710 -15.998 1.00 88.94 402 LEU A CA 1
ATOM 3273 C C . LEU A 1 402 ? -14.255 -2.875 -14.998 1.00 88.94 402 LEU A C 1
ATOM 3275 O O . LEU A 1 402 ? -13.843 -2.730 -13.847 1.00 88.94 402 LEU A O 1
ATOM 3279 N N . LYS A 1 403 ? -14.706 -4.048 -15.456 1.00 88.06 403 LYS A N 1
ATOM 3280 C CA . LYS A 1 403 ? -14.789 -5.265 -14.640 1.00 88.06 403 LYS A CA 1
ATOM 3281 C C . LYS A 1 403 ? -13.388 -5.844 -14.340 1.00 88.06 403 LYS A C 1
ATOM 3283 O O . LYS A 1 403 ? -12.657 -6.123 -15.292 1.00 88.06 403 LYS A O 1
ATOM 3288 N N . PRO A 1 404 ? -13.028 -6.116 -13.070 1.00 88.06 404 PRO A N 1
ATOM 3289 C CA . PRO A 1 404 ? -11.758 -6.760 -12.728 1.00 88.06 404 PRO A CA 1
ATOM 3290 C C . PRO A 1 404 ? -11.611 -8.202 -13.259 1.00 88.06 404 PRO A C 1
ATOM 3292 O O . PRO A 1 404 ? -12.608 -8.924 -13.366 1.00 88.06 404 PRO A O 1
ATOM 3295 N N . PRO A 1 405 ? -10.373 -8.666 -13.535 1.00 80.00 405 PRO A N 1
ATOM 3296 C CA . PRO A 1 405 ? -10.104 -10.007 -14.072 1.00 80.00 405 PRO A CA 1
ATOM 3297 C C . PRO A 1 405 ? -10.215 -11.135 -13.029 1.00 80.00 405 PRO A C 1
ATOM 3299 O O . PRO A 1 405 ? -10.307 -12.305 -13.391 1.00 80.00 405 PRO A O 1
ATOM 3302 N N . PHE A 1 406 ? -10.203 -10.799 -11.739 1.00 78.94 406 PHE A N 1
ATOM 3303 C CA . PHE A 1 406 ? -10.377 -11.713 -10.612 1.00 78.94 406 PHE A CA 1
ATOM 3304 C C . PHE A 1 406 ? -11.346 -11.067 -9.624 1.00 78.94 406 PHE A C 1
ATOM 3306 O O . PHE A 1 406 ? -11.210 -9.880 -9.350 1.00 78.94 406 PHE A O 1
ATOM 3313 N N . GLN A 1 407 ? -12.316 -11.822 -9.104 1.00 85.06 407 GLN A N 1
ATOM 3314 C CA . GLN A 1 407 ? -13.337 -11.312 -8.185 1.00 85.06 407 GLN A CA 1
ATOM 3315 C C . GLN A 1 407 ? -13.458 -12.270 -6.986 1.00 85.06 407 GLN A C 1
ATOM 3317 O O . GLN A 1 407 ? -13.920 -13.397 -7.177 1.00 85.06 407 GLN A O 1
ATOM 3322 N N . PRO A 1 408 ? -13.020 -11.880 -5.775 1.00 84.00 408 PRO A N 1
ATOM 3323 C CA . PRO A 1 408 ? -12.955 -12.781 -4.620 1.00 84.00 408 PRO A CA 1
ATOM 3324 C C . PRO A 1 408 ? -14.293 -12.946 -3.884 1.00 84.00 408 PRO A C 1
ATOM 3326 O O . PRO A 1 408 ? -14.476 -13.935 -3.178 1.00 84.00 408 PRO A O 1
ATOM 3329 N N . GLY A 1 409 ? -15.222 -11.995 -4.024 1.00 88.25 409 GLY A N 1
ATOM 3330 C CA . GLY A 1 409 ? -16.438 -11.929 -3.213 1.00 88.25 409 GLY A CA 1
ATOM 3331 C C . GLY A 1 409 ? -16.177 -11.441 -1.782 1.00 88.25 409 GLY A C 1
ATOM 3332 O O . GLY A 1 409 ? -15.059 -11.079 -1.413 1.00 88.25 409 GLY A O 1
ATOM 3333 N N . MET A 1 410 ? -17.227 -11.413 -0.961 1.00 90.19 410 MET A N 1
ATOM 3334 C CA . MET A 1 410 ? -17.158 -11.092 0.469 1.00 90.19 410 MET A CA 1
ATOM 3335 C C . MET A 1 410 ? -17.603 -12.326 1.274 1.00 90.19 410 MET A C 1
ATOM 3337 O O . MET A 1 410 ? -18.705 -12.810 1.013 1.00 90.19 410 MET A O 1
ATOM 3341 N N . PRO A 1 411 ? -16.796 -12.840 2.222 1.00 90.12 411 PRO A N 1
ATOM 3342 C CA . PRO A 1 411 ? -17.236 -13.890 3.138 1.00 90.12 411 PRO A CA 1
ATOM 3343 C C . PRO A 1 411 ? -18.248 -13.345 4.157 1.00 90.12 411 PRO A C 1
ATOM 3345 O O . PRO A 1 411 ? -18.330 -12.134 4.388 1.00 90.12 411 PRO A O 1
ATOM 3348 N N . SER A 1 412 ? -18.996 -14.239 4.797 1.00 91.00 412 SER A N 1
ATOM 3349 C CA . SER A 1 412 ? -19.826 -13.907 5.951 1.00 91.00 412 SER A CA 1
ATOM 3350 C C . SER A 1 412 ? -18.962 -13.695 7.195 1.00 91.00 412 SER A C 1
ATOM 3352 O O . SER A 1 412 ? -17.950 -14.359 7.397 1.00 91.00 412 SER A O 1
ATOM 3354 N N . ALA A 1 413 ? -19.402 -12.827 8.104 1.00 89.50 413 ALA A N 1
ATOM 3355 C CA . ALA A 1 413 ? -18.827 -12.737 9.448 1.00 89.50 413 ALA A CA 1
ATOM 3356 C C . ALA A 1 413 ? -19.119 -13.969 10.331 1.00 89.50 413 ALA A C 1
ATOM 3358 O O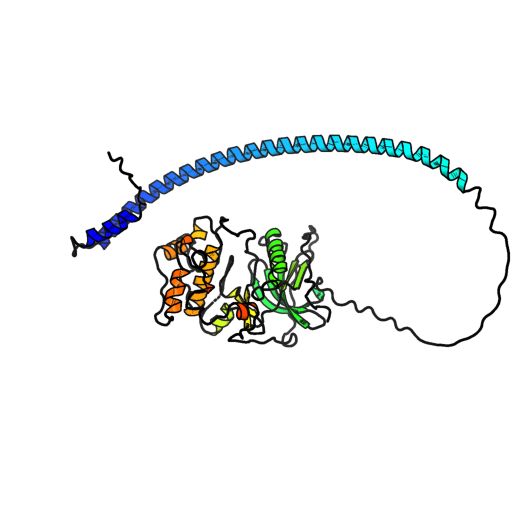 . ALA A 1 413 ? -18.537 -14.096 11.408 1.00 89.50 413 ALA A O 1
ATOM 3359 N N . ASP A 1 414 ? -20.019 -14.851 9.887 1.00 89.00 414 ASP A N 1
ATOM 3360 C CA . ASP A 1 414 ? -20.287 -16.149 10.515 1.00 89.00 414 ASP A CA 1
ATOM 3361 C C . ASP A 1 414 ? -19.414 -17.285 9.946 1.00 89.00 414 ASP A C 1
ATOM 3363 O O . ASP A 1 414 ? -19.440 -18.385 10.489 1.00 89.00 414 ASP A O 1
ATOM 3367 N N . ASP A 1 415 ? -18.593 -17.018 8.919 1.00 89.81 415 ASP A N 1
ATOM 3368 C CA . ASP A 1 415 ? -17.592 -17.969 8.400 1.00 89.81 415 ASP A CA 1
ATOM 3369 C C . ASP A 1 415 ? -16.318 -18.014 9.281 1.00 89.81 415 ASP A C 1
ATOM 3371 O O . ASP A 1 415 ? -15.363 -18.723 8.960 1.00 89.81 415 ASP A O 1
ATOM 3375 N N . PHE A 1 416 ? -16.279 -17.240 10.379 1.00 89.88 416 PHE A N 1
ATOM 3376 C CA . PHE A 1 416 ? -15.112 -17.067 11.249 1.00 89.88 416 PHE A CA 1
ATOM 3377 C C . PHE A 1 416 ? -15.417 -17.293 12.744 1.00 89.88 416 PHE A C 1
ATOM 3379 O O . PHE A 1 416 ? -16.380 -16.756 13.314 1.00 89.88 416 PHE A O 1
ATOM 3386 N N . ASP A 1 417 ? -14.518 -18.027 13.403 1.00 89.38 417 ASP A N 1
ATOM 3387 C CA . ASP A 1 417 ? -14.489 -18.210 14.858 1.00 89.38 417 ASP A CA 1
ATOM 3388 C C . ASP A 1 417 ? -14.210 -16.899 15.619 1.00 89.38 417 ASP A C 1
ATOM 3390 O O . ASP A 1 417 ? -13.779 -15.898 15.052 1.00 89.38 417 ASP A O 1
ATOM 3394 N N . GLU A 1 418 ? -14.483 -16.872 16.928 1.00 89.69 418 GLU A N 1
ATOM 3395 C CA . GLU A 1 418 ? -14.186 -15.697 17.760 1.00 89.69 418 GLU A CA 1
ATOM 3396 C C . GLU A 1 418 ? -12.729 -15.673 18.238 1.00 89.69 418 GLU A C 1
ATOM 3398 O O . GLU A 1 418 ? -12.298 -16.535 19.005 1.00 89.69 418 GLU A O 1
ATOM 3403 N N . TYR A 1 419 ? -11.986 -14.635 17.849 1.00 89.56 419 TYR A N 1
ATOM 3404 C CA . TYR A 1 419 ? -10.598 -14.431 18.257 1.00 89.56 419 TYR A CA 1
ATOM 3405 C C . TYR A 1 419 ? -10.496 -13.468 19.446 1.00 89.56 419 TYR A C 1
ATOM 3407 O O . TYR A 1 419 ? -10.899 -12.309 19.360 1.00 89.56 419 TYR A O 1
ATOM 3415 N N . GLN A 1 420 ? -9.908 -13.919 20.555 1.00 86.88 420 GLN A N 1
ATOM 3416 C CA . GLN A 1 420 ? -9.747 -13.097 21.758 1.00 86.88 420 GLN A CA 1
ATOM 3417 C C . GLN A 1 420 ? -8.491 -12.216 21.666 1.00 86.88 420 GLN A C 1
ATOM 3419 O O . GLN A 1 420 ? -7.363 -12.709 21.679 1.00 86.88 420 GLN A O 1
ATOM 3424 N N . VAL A 1 421 ? -8.679 -10.895 21.590 1.00 84.12 421 VAL A N 1
ATOM 3425 C CA . VAL A 1 421 ? -7.578 -9.923 21.468 1.00 84.12 421 VAL A CA 1
ATOM 3426 C C . VAL A 1 421 ? -7.015 -9.542 22.840 1.00 84.12 421 VAL A C 1
ATOM 3428 O O . VAL A 1 421 ? -7.721 -9.016 23.700 1.00 84.12 421 VAL A O 1
ATOM 3431 N N . ALA A 1 422 ? -5.709 -9.744 23.023 1.00 83.88 422 ALA A N 1
ATOM 3432 C CA . ALA A 1 422 ? -4.975 -9.351 24.225 1.00 83.88 422 ALA A CA 1
ATOM 3433 C C . ALA A 1 422 ? -4.658 -7.838 24.243 1.00 83.88 422 ALA A C 1
ATOM 3435 O O . ALA A 1 422 ? -3.559 -7.395 23.876 1.00 83.88 422 ALA A O 1
ATOM 3436 N N . PHE A 1 423 ? -5.639 -7.044 24.680 1.00 84.81 423 PHE A N 1
ATOM 3437 C CA . PHE A 1 423 ? -5.469 -5.620 24.992 1.00 84.81 423 PHE A CA 1
ATOM 3438 C C . PHE A 1 423 ? -4.566 -5.395 26.213 1.00 84.81 423 PHE A C 1
ATOM 3440 O O . PHE A 1 423 ? -4.321 -6.299 27.014 1.00 84.81 423 PHE A O 1
ATOM 3447 N N . SER A 1 424 ? -4.035 -4.181 26.341 1.00 81.06 424 SER A N 1
ATOM 3448 C CA . SER A 1 424 ? -3.095 -3.829 27.406 1.00 81.06 424 SER A CA 1
ATOM 3449 C C . SER A 1 424 ? -3.827 -3.699 28.754 1.00 81.06 424 SER A C 1
ATOM 3451 O O . SER A 1 424 ? -4.906 -3.106 28.804 1.00 81.06 424 SER A O 1
ATOM 3453 N N . PRO A 1 425 ? -3.277 -4.217 29.869 1.00 76.06 425 PRO A N 1
ATOM 3454 C CA . PRO A 1 425 ? -3.884 -4.029 31.184 1.00 76.06 425 PRO A CA 1
ATOM 3455 C C . PRO A 1 425 ? -3.813 -2.553 31.605 1.00 76.06 425 PRO A C 1
ATOM 3457 O O . PRO A 1 425 ? -2.789 -1.900 31.396 1.00 76.06 425 PRO A O 1
ATOM 3460 N N . HIS A 1 426 ? -4.890 -2.044 32.218 1.00 68.06 426 HIS A N 1
ATOM 3461 C CA . HIS A 1 426 ? -5.011 -0.649 32.664 1.00 68.06 426 HIS A CA 1
ATOM 3462 C C . HIS A 1 426 ? -3.780 -0.198 33.467 1.00 68.06 426 HIS A C 1
ATOM 3464 O O . HIS A 1 426 ? -3.365 -0.863 34.418 1.00 68.06 426 HIS A O 1
ATOM 3470 N N . SER A 1 427 ? -3.213 0.951 33.093 1.00 63.81 427 SER A N 1
ATOM 3471 C CA . SER A 1 427 ? -1.985 1.493 33.679 1.00 63.81 427 SER A CA 1
ATOM 3472 C C . SER A 1 427 ? -2.263 2.862 34.286 1.00 63.81 427 SER A C 1
ATOM 3474 O O . SER A 1 427 ? -2.657 3.793 33.590 1.00 63.81 427 SER A O 1
ATOM 3476 N N . SER A 1 428 ? -2.045 3.004 35.592 1.00 56.84 428 SER A N 1
ATOM 3477 C CA . SER A 1 428 ? -2.470 4.167 36.383 1.00 56.84 428 SER A CA 1
ATOM 3478 C C . SER A 1 428 ? -1.607 5.429 36.201 1.00 56.84 428 SER A C 1
ATOM 3480 O O . SER A 1 428 ? -1.540 6.256 37.109 1.00 56.84 428 SER A O 1
ATOM 3482 N N . ASN A 1 429 ? -0.887 5.574 35.083 1.00 56.44 429 ASN A N 1
ATOM 3483 C CA . ASN A 1 429 ? 0.096 6.639 34.877 1.00 56.44 429 ASN A CA 1
ATOM 3484 C C . ASN A 1 429 ? -0.027 7.322 33.508 1.00 56.44 429 ASN A C 1
ATOM 3486 O O . ASN A 1 429 ? 0.284 6.733 32.477 1.00 56.44 429 ASN A O 1
ATOM 3490 N N . LYS A 1 430 ? -0.347 8.624 33.564 1.00 58.09 430 LYS A N 1
ATOM 3491 C CA . LYS A 1 430 ? -0.503 9.590 32.459 1.00 58.09 430 LYS A CA 1
ATOM 3492 C C . LYS A 1 430 ? -1.616 9.260 31.458 1.00 58.09 430 LYS A C 1
ATOM 3494 O O . LYS A 1 430 ? -1.528 8.339 30.657 1.00 58.09 430 LYS A O 1
ATOM 3499 N N . GLU A 1 431 ? -2.612 10.138 31.430 1.00 59.22 431 GLU A N 1
ATOM 3500 C CA . GLU A 1 431 ? -3.666 10.183 30.419 1.00 59.22 431 GLU A CA 1
ATOM 3501 C C . GLU A 1 431 ? -3.068 10.478 29.025 1.00 59.22 431 GLU A C 1
ATOM 3503 O O . GLU A 1 431 ? -2.783 11.625 28.680 1.00 59.22 431 GLU A O 1
ATOM 3508 N N . THR A 1 432 ? -2.851 9.443 28.203 1.00 71.12 432 THR A N 1
ATOM 3509 C CA . THR A 1 432 ? -2.301 9.588 26.835 1.00 71.12 432 THR A CA 1
ATOM 3510 C C . THR A 1 432 ? -3.390 9.840 25.783 1.00 71.12 432 THR A C 1
ATOM 3512 O O . THR A 1 432 ? -3.391 9.268 24.692 1.00 71.12 432 THR A O 1
ATOM 3515 N N . ASN A 1 433 ? -4.370 10.682 26.113 1.00 82.25 433 ASN A N 1
ATOM 3516 C CA . ASN A 1 433 ? -5.502 10.980 25.239 1.00 82.25 433 ASN A CA 1
ATOM 3517 C C . ASN A 1 433 ? -5.080 11.922 24.092 1.00 82.25 433 ASN A C 1
ATOM 3519 O O . ASN A 1 433 ? -4.661 13.059 24.320 1.00 82.25 433 ASN A O 1
ATOM 3523 N N . TRP A 1 434 ? -5.148 11.442 22.850 1.00 87.06 434 TRP A N 1
ATOM 3524 C CA . TRP A 1 434 ? -4.769 12.202 21.661 1.00 87.06 434 TRP A CA 1
ATOM 3525 C C . TRP A 1 434 ? -5.946 13.072 21.214 1.00 87.06 434 TRP A C 1
ATOM 3527 O O . TRP A 1 434 ? -6.984 12.558 20.792 1.00 87.06 434 TRP A O 1
ATOM 3537 N N . LYS A 1 435 ? -5.789 14.397 21.306 1.00 84.75 435 LYS A N 1
ATOM 3538 C CA . LYS A 1 435 ? -6.820 15.353 20.876 1.00 84.75 435 LYS A CA 1
ATOM 3539 C C . LYS A 1 435 ? -7.154 15.173 19.396 1.00 84.75 435 LYS A C 1
ATOM 3541 O O . LYS A 1 435 ? -6.275 14.867 18.595 1.00 84.75 435 LYS A O 1
ATOM 3546 N N . ASP A 1 436 ? -8.434 15.341 19.073 1.00 85.06 436 ASP A N 1
ATOM 3547 C CA . ASP A 1 436 ? -8.984 15.371 17.709 1.00 85.06 436 ASP A CA 1
ATOM 3548 C C . ASP A 1 436 ? -8.718 14.104 16.859 1.00 85.06 436 ASP A C 1
ATOM 3550 O O . ASP A 1 436 ? -8.944 14.075 15.646 1.00 85.06 436 ASP A O 1
ATOM 3554 N N . PHE A 1 437 ? -8.283 13.015 17.509 1.00 89.31 437 PHE A N 1
ATOM 3555 C CA . PHE A 1 437 ? -8.052 11.718 16.876 1.00 89.31 437 PHE A CA 1
ATOM 3556 C C . PHE A 1 437 ? -9.350 10.936 16.627 1.00 89.31 437 PHE A C 1
ATOM 3558 O O . PHE A 1 437 ? -9.443 10.212 15.637 1.00 89.31 437 PHE A O 1
ATOM 3565 N N . SER A 1 438 ? -10.352 11.070 17.502 1.00 91.56 438 SER A N 1
ATOM 3566 C CA . SER A 1 438 ? -11.603 10.310 17.400 1.00 91.56 438 SER A CA 1
ATOM 3567 C C . SER A 1 438 ? -12.533 10.869 16.312 1.00 91.56 438 SER A C 1
ATOM 3569 O O . SER A 1 438 ? -12.823 12.063 16.302 1.00 91.56 438 SER A O 1
ATOM 3571 N N . TYR A 1 439 ? -13.014 10.013 15.408 1.00 90.81 439 TYR A N 1
ATOM 3572 C CA . TYR A 1 439 ? -13.808 10.369 14.226 1.00 90.81 439 TYR A CA 1
ATOM 3573 C C . TYR A 1 439 ? -14.664 9.182 13.749 1.00 90.81 439 TYR A C 1
ATOM 3575 O O . TYR A 1 439 ? -14.265 8.030 13.902 1.00 90.81 439 TYR A O 1
ATOM 3583 N N . VAL A 1 440 ? -15.810 9.461 13.125 1.00 91.44 440 VAL A N 1
ATOM 3584 C CA . VAL A 1 440 ? -16.618 8.496 12.357 1.00 91.44 440 VAL A CA 1
ATOM 3585 C C . VAL A 1 440 ? -16.917 9.139 11.006 1.00 91.44 440 VAL A C 1
ATOM 3587 O O . VAL A 1 440 ? -17.275 10.319 10.980 1.00 91.44 440 VAL A O 1
ATOM 3590 N N . ASP A 1 441 ? -16.785 8.399 9.905 1.00 88.75 441 ASP A N 1
ATOM 3591 C CA . ASP A 1 441 ? -17.158 8.906 8.584 1.00 88.75 441 ASP A CA 1
ATOM 3592 C C . ASP A 1 441 ? -18.691 9.085 8.501 1.00 88.75 441 ASP A C 1
ATOM 3594 O O . ASP A 1 441 ? -19.425 8.118 8.729 1.00 88.75 441 ASP A O 1
ATOM 3598 N N . PRO A 1 442 ? -19.213 10.289 8.179 1.00 86.81 442 PRO A N 1
ATOM 3599 C CA . PRO A 1 442 ? -20.654 10.531 8.060 1.00 86.81 442 PRO A CA 1
ATOM 3600 C C . PRO A 1 442 ? -21.366 9.711 6.974 1.00 86.81 442 PRO A C 1
ATOM 3602 O O . PRO A 1 442 ? -22.591 9.622 7.000 1.00 86.81 442 PRO A O 1
ATOM 3605 N N . SER A 1 443 ? -20.627 9.149 6.012 1.00 84.94 443 SER A N 1
ATOM 3606 C CA . SER A 1 443 ? -21.143 8.265 4.962 1.00 84.94 443 SER A CA 1
ATOM 3607 C C . SER A 1 443 ? -21.137 6.784 5.350 1.00 84.94 443 SER A C 1
ATOM 3609 O O . SER A 1 443 ? -21.757 5.974 4.658 1.00 84.94 443 SER A O 1
ATOM 3611 N N . TRP A 1 444 ? -20.486 6.402 6.458 1.00 87.00 444 TRP A N 1
ATOM 3612 C CA . TRP A 1 444 ? -20.555 5.027 6.938 1.00 87.00 444 TRP A CA 1
ATOM 3613 C C . TRP A 1 444 ? -21.954 4.737 7.487 1.00 87.00 444 TRP A C 1
ATOM 3615 O O . TRP A 1 444 ? -22.349 5.227 8.546 1.00 87.00 444 TRP A O 1
ATOM 3625 N N . ASN A 1 445 ? -22.704 3.904 6.770 1.00 81.94 445 ASN A N 1
ATOM 3626 C CA . ASN A 1 445 ? -24.061 3.515 7.135 1.00 81.94 445 ASN A CA 1
ATOM 3627 C C . ASN A 1 445 ? -24.086 2.430 8.235 1.00 81.94 445 ASN A C 1
ATOM 3629 O O . ASN A 1 445 ? -24.553 1.315 8.034 1.00 81.94 445 ASN A O 1
ATOM 3633 N N . TRP A 1 446 ? -23.540 2.749 9.411 1.00 76.62 446 TRP A N 1
ATOM 3634 C CA . TRP A 1 446 ? -23.443 1.841 10.564 1.00 76.62 446 TRP A CA 1
ATOM 3635 C C . TRP A 1 446 ? -24.746 1.706 11.373 1.00 76.62 446 TRP A C 1
ATOM 3637 O O . TRP A 1 446 ? -24.788 0.984 12.371 1.00 76.62 446 TRP A O 1
ATOM 3647 N N . GLN A 1 447 ? -25.798 2.436 10.989 1.00 67.31 447 GLN A N 1
ATOM 3648 C CA . GLN A 1 447 ? -27.075 2.505 11.710 1.00 67.31 447 GLN A CA 1
ATOM 3649 C C . GLN A 1 447 ? -28.194 1.640 11.108 1.00 67.31 447 GLN A C 1
ATOM 3651 O O . GLN A 1 447 ? -29.257 1.526 11.733 1.00 67.31 447 GLN A O 1
ATOM 3656 N N . GLU A 1 448 ? -27.955 1.048 9.939 1.00 56.19 448 GLU A N 1
ATOM 3657 C CA . GLU A 1 448 ? -28.853 0.131 9.223 1.00 56.19 448 GLU A CA 1
ATOM 3658 C C . GLU A 1 448 ? -28.344 -1.321 9.317 1.00 56.19 448 GLU A C 1
ATOM 3660 O O . GLU A 1 448 ? -29.171 -2.173 9.711 1.00 56.19 448 GLU A O 1
#

pLDDT: mean 71.67, std 20.05, range [27.47, 96.38]

Radius of gyration: 35.17 Å; Cα contacts (8 Å, |Δi|>4): 519; chains: 1; bounding box: 113×70×84 Å

Organism: Xenopus tropicalis (NCBI:txid8364)

Sequence (448 aa):
MELSKKRSLSPSGEVLDRAKSFREEEPNKDWSQVRSQEIETREAANQQESCKTEQKDQNEIIKRRRSEEKESENEKKTSENGRIKKRRIEGQLEKEEQTEKKTNEDGRFKRKRSEEEQKEKESQAEEKPREDPLEGGSGQKRSRVDTRRPVPLDIKNYKFHAELGQGGFGQVMLASFRPNKQLVAIKVLKKQSEKINPYTVAREANLLKISRECAFLCHSYATFQSELEAFLVLEYCSGKSIWEMIGRKGNLPESRIIDLKPDNILVDKDGHIKIGDFGLAQVGMIGQEKIRGIAGTPGYRAPELLWTLYNAGADWWSFGATMYEMATGELPFSPSGSILEQILAINMYQPRYPEYLSEEMLDLLPKLLRYDETQRLGLHGHIREHAFYRTINWEDLEHRRLKPPFQPGMPSADDFDEYQVAFSPHSSNKETNWKDFSYVDPSWNWQE

Nearest PDB structures (foldseek):
  2jed-assembly2_B  TM=8.822E-01  e=3.372E-28  Homo sapiens
  2jed-assembly1_A  TM=8.976E-01  e=1.744E-27  Homo sapiens
  4ra5-assembly1_B  TM=8.721E-01  e=4.208E-27  Homo sapiens
  4q9z-assembly1_B  TM=8.598E-01  e=6.640E-26  Homo sapiens
  1xjd-assembly1_A  TM=9.229E-01  e=1.048E-24  Homo sapiens

Foldseek 3Di:
DDDDDDDDDDPVPVVVVVVVVVCPPDVPDPVPVVVVVVVVVVVVVVVVVVVVVVVVVVVVVVVVVVVVVVVVVVVVVVVVVVVVVVVVVVVVVVVVVVVVVVVVVVVVVVPPVPPPVPPPPPPDDDDDDDDDDDDDDDDPPDPPPCPPQDDPQDPVQKFWFAFLDADLFATWTWIAGPDVRAIWIKGKGFLPDPSDDLVLVLVQLVVLLVQVVFPQAWHWQWWYDDLTITITITHDQLQAWQQVVCVVVAAHDDDDALELAGHLFGAHQQGGTYRDDCSRPDPPLPDPDWAADQTYQQLLAQLCNLPHTDGCLSNLSSNLQRVQCSVPRDRQFDSDDDSVVSNCRLPVDGGDDDPPDDPLNVVQSCQSSPNPSCSHAPNPDDPCPRPVNVVDPPVCVRVVVDRHPDRNHDDGSVVGDGDDDDDDPDDPDDRPDDPPRTDGRPPPPSPD

Solvent-accessible surface area (backbone atoms only — not comparable to full-atom values): 26579 Å² total; per-residue (Å²): 132,87,84,82,82,83,76,85,76,63,82,72,56,67,55,62,56,55,66,51,61,68,62,76,81,58,89,84,64,74,61,63,65,58,50,51,55,56,43,57,55,46,51,58,50,48,53,57,52,48,54,58,46,53,61,48,50,53,54,51,52,57,51,50,51,64,47,53,56,52,50,52,50,52,50,49,56,50,52,50,54,48,51,55,52,50,53,55,50,52,66,45,51,60,52,54,54,55,52,55,52,58,63,51,53,71,61,54,67,72,61,59,77,74,63,65,86,75,68,88,79,86,85,86,79,83,91,86,90,87,84,86,86,90,87,88,80,96,69,89,78,71,78,78,77,82,76,71,72,64,54,91,74,41,76,85,39,43,50,39,43,45,82,75,47,79,52,91,58,35,39,30,27,37,29,23,38,49,86,80,35,52,62,28,28,36,41,41,29,51,64,85,40,89,70,55,50,70,70,42,53,50,48,23,58,53,51,28,66,58,25,67,83,40,84,48,37,46,36,44,48,30,28,29,65,56,77,54,38,37,39,37,35,25,63,52,48,64,43,38,24,44,16,61,58,36,43,77,75,76,25,72,105,91,70,59,36,66,49,48,41,45,57,34,35,26,19,27,35,70,28,48,60,22,44,46,82,52,64,59,59,77,86,78,64,68,84,88,47,59,49,79,61,79,64,30,21,68,39,35,48,35,71,48,35,76,80,46,67,36,47,69,50,41,46,35,22,9,42,25,30,36,52,46,25,75,74,69,54,46,66,60,39,68,53,58,76,54,76,67,52,34,44,51,48,62,75,74,53,75,59,84,82,60,91,86,55,53,72,46,49,68,58,44,42,65,34,20,62,34,77,56,52,80,69,10,40,62,71,33,69,63,63,85,74,36,75,68,47,74,85,60,58,64,68,41,50,71,71,63,68,57,80,52,98,52,64,66,40,74,83,61,64,82,80,49,63,83,40,87,77,89,72,80,79,91,70,101,67,78,90,62,72,68,79,91,52,63,48,67,40,91,81,55,74,75,88,111

InterPro domains:
  IPR000719 Protein kinase domain [PF00069] (158-256)
  IPR000719 Protein kinase domain [PF00069] (259-386)
  IPR000719 Protein kinase domain [PS50011] (158-389)
  IPR000719 Protein kinase domain [SM00220] (158-389)
  IPR000961 AGC-kinase, C-terminal [PS51285] (390-448)
  IPR011009 Protein kinase-like domain superfamily [SSF56112] (155-433)
  IPR017441 Protein kinase, ATP binding site [PS00107] (164-187)

Mean predicted aligned error: 18.06 Å

Secondary structure (DSSP, 8-state):
----------HHHHHHHHHHHTTTS-TTS-HHHHHHHHHHHHHHHHHHHHHHHHHHHHHHHHHHHHHHHHHHHHHHHHHHHHHHHHHHHHHHHHHHHHHHHHHHHHHHHHHHTTTSTTSTTS-------------------------PPPPTTSGGGEEEEEEEEEETTEEEEEEEETTTTEEEEEEEEETT-TT--HHHHHHHHHHHHHGGGSTTBPPEEEEEE-SSEEEEEEE--TT-BHHHHHHTTT------SS--STTSEEE-TTS-EEE--GGG--S---TT--B----S-TTT--GGGGTS-B-THHHHHHHHHHHHHHHHSS-SS---S-HHHHHHHHHH------TTS-HHHHHHHHHHS-SSGGGSBTTBS-GGGSGGGTT--HHHHHTT-SPPS-------TTSSPPP---PPPP--S-----TT--EE-TT--TT-